Protein 8W68 (pdb70)

Organism: Ureaplasma parvum serovar 3 (strain ATCC 700970) (NCBI:txid273119)

Structure (mmCIF, N/CA/C/O backbone):
data_8W68
#
_entry.id   8W68
#
_cell.length_a   74.433
_cell.length_b   54.144
_cell.length_c   77.184
_cell.angle_alpha   90.000
_cell.angle_beta   92.070
_cell.angle_gamma   90.000
#
_symmetry.space_group_name_H-M   'P 1 21 1'
#
loop_
_entity.id
_entity.type
_entity.pdbx_description
1 polymer 'Uncharacterized protein UU089.1'
2 water water
#
loop_
_atom_site.group_PDB
_atom_site.id
_atom_site.type_symbol
_atom_site.label_atom_id
_atom_site.label_alt_id
_atom_site.label_comp_id
_atom_site.label_asym_id
_atom_site.label_entity_id
_atom_site.label_seq_id
_atom_site.pdbx_PDB_ins_code
_atom_site.Cartn_x
_atom_site.Cartn_y
_atom_site.Cartn_z
_atom_site.occupancy
_atom_site.B_iso_or_equiv
_atom_site.auth_seq_id
_atom_site.auth_comp_id
_atom_site.auth_asym_id
_atom_site.auth_atom_id
_atom_site.pdbx_PDB_model_num
ATOM 1 N N . GLY A 1 11 ? 21.52254 -11.20176 1.20167 1.000 53.55722 11 GLY A N 1
ATOM 2 C CA . GLY A 1 11 ? 22.07656 -11.53779 2.49976 1.000 48.23264 11 GLY A CA 1
ATOM 3 C C . GLY A 1 11 ? 21.77797 -10.46189 3.51815 1.000 56.20673 11 GLY A C 1
ATOM 4 O O . GLY A 1 11 ? 20.66079 -9.93739 3.56847 1.000 66.30531 11 GLY A O 1
ATOM 5 N N . TYR A 1 12 ? 22.77296 -10.12584 4.33937 1.000 47.35107 12 TYR A N 1
ATOM 6 C CA . TYR A 1 12 ? 22.63378 -8.99850 5.24932 1.000 44.53921 12 TYR A CA 1
ATOM 7 C C . TYR A 1 12 ? 22.35196 -7.71777 4.46753 1.000 50.44013 12 TYR A C 1
ATOM 8 O O . TYR A 1 12 ? 22.59816 -7.61500 3.25906 1.000 54.11631 12 TYR A O 1
ATOM 17 N N . GLY A 1 13 ? 21.80472 -6.72877 5.16781 1.000 53.97962 13 GLY A N 1
ATOM 18 C CA . GLY A 1 13 ? 21.50521 -5.44984 4.57434 1.000 53.55856 13 GLY A CA 1
ATOM 19 C C . GLY A 1 13 ? 22.39437 -4.35011 5.12084 1.000 51.96906 13 GLY A C 1
ATOM 20 O O . GLY A 1 13 ? 23.28660 -4.58780 5.93558 1.000 48.08321 13 GLY A O 1
ATOM 21 N N . LYS A 1 14 ? 22.09774 -3.12094 4.68571 1.000 59.80553 14 LYS A N 1
ATOM 22 C CA . LYS A 1 14 ? 22.93828 -1.97405 5.01269 1.000 50.52669 14 LYS A CA 1
ATOM 23 C C . LYS A 1 14 ? 23.01417 -1.72674 6.51555 1.000 43.51866 14 LYS A C 1
ATOM 24 O O . LYS A 1 14 ? 24.07651 -1.36899 7.03665 1.000 39.58802 14 LYS A O 1
ATOM 30 N N . GLY A 1 15 ? 21.89488 -1.86814 7.22269 1.000 43.29619 15 GLY A N 1
ATOM 31 C CA . GLY A 1 15 ? 21.85518 -1.51308 8.63037 1.000 41.25153 15 GLY A CA 1
ATOM 32 C C . GLY A 1 15 ? 22.49978 -2.49873 9.57789 1.000 40.90430 15 GLY A C 1
ATOM 33 O O . GLY A 1 15 ? 22.64842 -2.18243 10.76068 1.000 41.91728 15 GLY A O 1
ATOM 34 N N . TYR A 1 16 ? 22.88540 -3.67784 9.08964 1.000 38.31795 16 TYR A N 1
ATOM 35 C CA . TYR A 1 16 ? 23.44764 -4.71050 9.95469 1.000 36.80513 16 TYR A CA 1
ATOM 36 C C . TYR A 1 16 ? 24.66375 -4.20848 10.73248 1.000 39.13169 16 TYR A C 1
ATOM 37 O O . TYR A 1 16 ? 24.74795 -4.38278 11.95588 1.000 40.33526 16 TYR A O 1
ATOM 46 N N . LEU A 1 17 ? 25.62163 -3.57816 10.03871 1.000 39.01828 17 LEU A N 1
ATOM 47 C CA . LEU A 1 17 ? 26.85644 -3.15232 10.69321 1.000 38.30188 17 LEU A CA 1
ATOM 48 C C . LEU A 1 17 ? 26.61489 -2.15069 11.80951 1.000 37.26916 17 LEU A C 1
ATOM 49 O O . LEU A 1 17 ? 27.44388 -2.05104 12.72197 1.000 34.59799 17 LEU A O 1
ATOM 54 N N . ALA A 1 18 ? 25.47876 -1.44569 11.78614 1.000 39.62108 18 ALA A N 1
ATOM 55 C CA . ALA A 1 18 ? 25.15430 -0.50779 12.85454 1.000 37.77711 18 ALA A CA 1
ATOM 56 C C . ALA A 1 18 ? 25.10162 -1.17886 14.21830 1.000 42.50674 18 ALA A C 1
ATOM 57 O O . ALA A 1 18 ? 25.30156 -0.50426 15.23684 1.000 42.15933 18 ALA A O 1
ATOM 59 N N . MET A 1 19 ? 24.86656 -2.49194 14.26923 1.000 35.41112 19 MET A N 1
ATOM 60 C CA . MET A 1 19 ? 24.84434 -3.13862 15.57380 1.000 36.78870 19 MET A CA 1
ATOM 61 C C . MET A 1 19 ? 26.21354 -3.19607 16.23595 1.000 45.83764 19 MET A C 1
ATOM 62 O O . MET A 1 19 ? 26.28218 -3.46826 17.43960 1.000 46.72669 19 MET A O 1
ATOM 67 N N . PHE A 1 20 ? 27.30073 -2.93402 15.50591 1.000 41.44760 20 PHE A N 1
ATOM 68 C CA . PHE A 1 20 ? 28.64032 -3.12674 16.04779 1.000 42.39291 20 PHE A CA 1
ATOM 69 C C . PHE A 1 20 ? 29.32144 -1.80333 16.36505 1.000 46.28241 20 PHE A C 1
ATOM 70 O O . PHE A 1 20 ? 30.55063 -1.70260 16.33284 1.000 45.89027 20 PHE A O 1
ATOM 78 N N . LYS A 1 21 ? 28.51903 -0.78871 16.68462 1.000 46.19807 21 LYS A N 1
ATOM 79 C CA . LYS A 1 21 ? 29.04666 0.50317 17.09307 1.000 45.88722 21 LYS A CA 1
ATOM 80 C C . LYS A 1 21 ? 30.02359 0.32031 18.24310 1.000 47.86527 21 LYS A C 1
ATOM 81 O O . LYS A 1 21 ? 29.71359 -0.34287 19.23413 1.000 47.76446 21 LYS A O 1
ATOM 87 N N . ASN A 1 22 ? 31.23339 0.84446 18.07169 1.000 44.11200 22 ASN A N 1
ATOM 88 C CA . ASN A 1 22 ? 32.28195 0.74512 19.08094 1.000 47.36722 22 ASN A CA 1
ATOM 89 C C . ASN A 1 22 ? 32.62398 -0.70015 19.42492 1.000 48.33959 22 ASN A C 1
ATOM 90 O O . ASN A 1 22 ? 33.12276 -0.97814 20.51554 1.000 52.26360 22 ASN A O 1
ATOM 95 N N . LYS A 1 23 ? 32.36802 -1.62871 18.51624 1.000 43.03004 23 LYS A N 1
ATOM 96 C CA . LYS A 1 23 ? 32.76001 -3.02271 18.66129 1.000 47.50194 23 LYS A CA 1
ATOM 97 C C . LYS A 1 23 ? 33.74585 -3.38501 17.55387 1.000 50.49587 23 LYS A C 1
ATOM 98 O O . LYS A 1 23 ? 34.12298 -2.55519 16.72044 1.000 45.78889 23 LYS A O 1
ATOM 104 N N . LYS A 1 24 ? 34.16219 -4.64347 17.55090 1.000 53.29506 24 LYS A N 1
ATOM 105 C CA . LYS A 1 24 ? 35.12385 -5.14188 16.58380 1.000 51.99189 24 LYS A CA 1
ATOM 106 C C . LYS A 1 24 ? 34.58864 -6.42700 15.98194 1.000 54.35114 24 LYS A C 1
ATOM 107 O O . LYS A 1 24 ? 34.09807 -7.29718 16.70769 1.000 56.60680 24 LYS A O 1
ATOM 113 N N . VAL A 1 25 ? 34.65197 -6.52476 14.65650 1.000 48.26148 25 VAL A N 1
ATOM 114 C CA . VAL A 1 25 ? 34.20158 -7.70420 13.93510 1.000 44.02786 25 VAL A CA 1
ATOM 115 C C . VAL A 1 25 ? 35.34487 -8.23745 13.07470 1.000 52.83967 25 VAL A C 1
ATOM 116 O O . VAL A 1 25 ? 36.37179 -7.58557 12.88216 1.000 44.87015 25 VAL A O 1
ATOM 120 N N . ARG A 1 26 ? 35.15168 -9.45736 12.58182 1.000 43.59488 26 ARG A N 1
ATOM 121 C CA . ARG A 1 26 ? 36.04920 -10.11965 11.64661 1.000 50.00622 26 ARG A CA 1
ATOM 122 C C . ARG A 1 26 ? 35.45030 -10.09450 10.24530 1.000 43.92232 26 ARG A C 1
ATOM 123 O O . ARG A 1 26 ? 34.30309 -10.48901 10.05010 1.000 45.35833 26 ARG A O 1
ATOM 131 N N . PHE A 1 27 ? 36.20372 -9.57772 9.28236 1.000 48.04404 27 PHE A N 1
ATOM 132 C CA . PHE A 1 27 ? 35.81030 -9.60111 7.87997 1.000 42.94011 27 PHE A CA 1
ATOM 133 C C . PHE A 1 27 ? 36.52932 -10.75652 7.19760 1.000 48.52876 27 PHE A C 1
ATOM 134 O O . PHE A 1 27 ? 37.75856 -10.76862 7.12875 1.000 49.02547 27 PHE A O 1
ATOM 142 N N . LYS A 1 28 ? 35.76840 -11.72390 6.70550 1.000 45.37070 28 LYS A N 1
ATOM 143 C CA . LYS A 1 28 ? 36.31566 -12.83056 5.93829 1.000 47.12175 28 LYS A CA 1
ATOM 144 C C . LYS A 1 28 ? 36.10762 -12.56576 4.45654 1.000 44.35987 28 LYS A C 1
ATOM 145 O O . LYS A 1 28 ? 34.96703 -12.49112 3.99231 1.000 41.10548 28 LYS A O 1
ATOM 151 N N . VAL A 1 29 ? 37.20646 -12.43396 3.71807 1.000 37.69717 29 VAL A N 1
ATOM 152 C CA . VAL A 1 29 ? 37.10878 -12.17887 2.29045 1.000 36.84933 29 VAL A CA 1
ATOM 153 C C . VAL A 1 29 ? 36.69361 -13.46502 1.59102 1.000 39.20825 29 VAL A C 1
ATOM 154 O O . VAL A 1 29 ? 37.24999 -14.54061 1.84729 1.000 42.16613 29 VAL A O 1
ATOM 158 N N . VAL A 1 30 ? 35.65746 -13.37419 0.76237 1.000 33.19682 30 VAL A N 1
ATOM 159 C CA . VAL A 1 30 ? 35.16183 -14.49226 -0.02604 1.000 33.23435 30 VAL A CA 1
ATOM 160 C C . VAL A 1 30 ? 34.89168 -13.99327 -1.43552 1.000 33.51120 30 VAL A C 1
ATOM 161 O O . VAL A 1 30 ? 34.84045 -12.79390 -1.69998 1.000 33.09918 30 VAL A O 1
ATOM 165 N N . ASN A 1 31 ? 34.71677 -14.93528 -2.34568 1.000 35.87821 31 ASN A N 1
ATOM 166 C CA . ASN A 1 31 ? 34.39103 -14.60659 -3.71962 1.000 36.16985 31 ASN A CA 1
ATOM 167 C C . ASN A 1 31 ? 33.00739 -15.08210 -4.11363 1.000 43.47512 31 ASN A C 1
ATOM 168 O O . ASN A 1 31 ? 32.49032 -14.64767 -5.14546 1.000 54.13257 31 ASN A O 1
ATOM 173 N N . SER A 1 32 ? 32.40203 -15.95667 -3.32580 1.000 42.20028 32 SER A N 1
ATOM 174 C CA . SER A 1 32 ? 31.03318 -16.39162 -3.53602 1.000 45.56924 32 SER A CA 1
ATOM 175 C C . SER A 1 32 ? 30.27305 -16.31572 -2.22032 1.000 39.03692 32 SER A C 1
ATOM 176 O O . SER A 1 32 ? 30.86892 -16.26962 -1.14444 1.000 40.68674 32 SER A O 1
ATOM 179 N N . PHE A 1 33 ? 28.94888 -16.37652 -2.31702 1.000 45.16076 33 PHE A N 1
ATOM 180 C CA . PHE A 1 33 ? 28.02669 -16.33485 -1.17967 1.000 46.63178 33 PHE A CA 1
ATOM 181 C C . PHE A 1 33 ? 28.51464 -15.47969 -0.01245 1.000 39.05081 33 PHE A C 1
ATOM 182 O O . PHE A 1 33 ? 28.75598 -16.00678 1.08100 1.000 44.81989 33 PHE A O 1
ATOM 190 N N . PRO A 1 34 ? 28.60639 -14.16542 -0.17600 1.000 35.03944 34 PRO A N 1
ATOM 191 C CA . PRO A 1 34 ? 29.00451 -13.30327 0.93648 1.000 36.15206 34 PRO A CA 1
ATOM 192 C C . PRO A 1 34 ? 27.80414 -12.85940 1.75271 1.000 32.87916 34 PRO A C 1
ATOM 193 O O . PRO A 1 34 ? 26.66550 -12.85298 1.28545 1.000 33.42158 34 PRO A O 1
ATOM 197 N N . ASP A 1 35 ? 28.07494 -12.53985 3.01771 1.000 33.82032 35 ASP A N 1
ATOM 198 C CA . ASP A 1 35 ? 27.08561 -11.83554 3.82499 1.000 31.79665 35 ASP A CA 1
ATOM 199 C C . ASP A 1 35 ? 26.90318 -10.39427 3.35231 1.000 35.55662 35 ASP A C 1
ATOM 200 O O . ASP A 1 35 ? 25.78971 -9.86358 3.39836 1.000 39.85320 35 ASP A O 1
ATOM 205 N N . LEU A 1 36 ? 27.98292 -9.73331 2.91241 1.000 34.25377 36 LEU A N 1
ATOM 206 C CA . LEU A 1 36 ? 27.91132 -8.34960 2.45081 1.000 30.38182 36 LEU A CA 1
ATOM 207 C C . LEU A 1 36 ? 28.82445 -8.13927 1.24986 1.000 33.34598 36 LEU A C 1
ATOM 208 O O . LEU A 1 36 ? 30.01623 -8.45767 1.30985 1.000 32.50630 36 LEU A O 1
ATOM 213 N N . LYS A 1 37 ? 28.29692 -7.52650 0.19496 1.000 33.63306 37 LYS A N 1
ATOM 214 C CA . LYS A 1 37 ? 29.15445 -6.99507 -0.85306 1.000 30.74940 37 LYS A CA 1
ATOM 215 C C . LYS A 1 37 ? 29.60977 -5.61546 -0.40547 1.000 35.25929 37 LYS A C 1
ATOM 216 O O . LYS A 1 37 ? 28.77866 -4.75322 -0.08703 1.000 35.83477 37 LYS A O 1
ATOM 222 N N . VAL A 1 38 ? 30.92240 -5.44392 -0.30041 1.000 29.71572 38 VAL A N 1
ATOM 223 C CA . VAL A 1 38 ? 31.54103 -4.26087 0.27728 1.000 32.15049 38 VAL A CA 1
ATOM 224 C C . VAL A 1 38 ? 32.36392 -3.55686 -0.78929 1.000 34.21969 38 VAL A C 1
ATOM 225 O O . VAL A 1 38 ? 33.21986 -4.17821 -1.43034 1.000 37.72443 38 VAL A O 1
ATOM 229 N N . GLN A 1 39 ? 32.13229 -2.26115 -0.95237 1.000 33.79959 39 GLN A N 1
ATOM 230 C CA . GLN A 1 39 ? 33.00329 -1.39910 -1.74192 1.000 37.65525 39 GLN A CA 1
ATOM 231 C C . GLN A 1 39 ? 33.73277 -0.45158 -0.80254 1.000 29.35581 39 GLN A C 1
ATOM 232 O O . GLN A 1 39 ? 33.11230 0.15677 0.07325 1.000 32.39338 39 GLN A O 1
ATOM 238 N N . PHE A 1 40 ? 35.04839 -0.36834 -0.95194 1.000 34.24750 40 PHE A N 1
ATOM 239 C CA . PHE A 1 40 ? 35.86105 0.54516 -0.16521 1.000 35.16861 40 PHE A CA 1
ATOM 240 C C . PHE A 1 40 ? 36.00235 1.86547 -0.90415 1.000 32.29265 40 PHE A C 1
ATOM 241 O O . PHE A 1 40 ? 36.33673 1.88559 -2.09153 1.000 40.61806 40 PHE A O 1
ATOM 249 N N . VAL A 1 41 ? 35.72581 2.96593 -0.20072 1.000 34.48828 41 VAL A N 1
ATOM 250 C CA . VAL A 1 41 ? 35.65678 4.28684 -0.80548 1.000 29.54704 41 VAL A CA 1
ATOM 251 C C . VAL A 1 41 ? 36.51978 5.21911 0.02586 1.000 29.67582 41 VAL A C 1
ATOM 252 O O . VAL A 1 41 ? 36.86330 4.92672 1.17288 1.000 33.17011 41 VAL A O 1
ATOM 256 N N . THR A 1 42 ? 36.85731 6.36221 -0.56660 1.000 32.55085 42 THR A N 1
ATOM 257 C CA . THR A 1 42 ? 37.60857 7.39761 0.12240 1.000 39.73431 42 THR A CA 1
ATOM 258 C C . THR A 1 42 ? 36.74066 8.58295 0.50698 1.000 40.37442 42 THR A C 1
ATOM 259 O O . THR A 1 42 ? 37.23411 9.50773 1.16176 1.000 42.38780 42 THR A O 1
ATOM 263 N N . SER A 1 43 ? 35.47743 8.59236 0.09596 1.000 34.98835 43 SER A N 1
ATOM 264 C CA . SER A 1 43 ? 34.55923 9.65676 0.45130 1.000 38.42952 43 SER A CA 1
ATOM 265 C C . SER A 1 43 ? 33.14732 9.09515 0.49195 1.000 38.80951 43 SER A C 1
ATOM 266 O O . SER A 1 43 ? 32.84645 8.07950 -0.14223 1.000 36.31140 43 SER A O 1
ATOM 269 N N . PHE A 1 44 ? 32.30314 9.75274 1.27766 1.000 39.43681 44 PHE A N 1
ATOM 270 C CA . PHE A 1 44 ? 30.87848 9.45477 1.35761 1.000 34.68577 44 PHE A CA 1
ATOM 271 C C . PHE A 1 44 ? 30.58843 7.96157 1.54674 1.000 37.22423 44 PHE A C 1
ATOM 272 O O . PHE A 1 44 ? 29.97658 7.32572 0.68340 1.000 32.27157 44 PHE A O 1
ATOM 280 N N . PRO A 1 45 ? 31.02848 7.37685 2.65423 1.000 30.12566 45 PRO A N 1
ATOM 281 C CA . PRO A 1 45 ? 30.74259 5.97391 2.93501 1.000 32.53311 45 PRO A CA 1
ATOM 282 C C . PRO A 1 45 ? 29.40607 5.85568 3.66162 1.000 38.04145 45 PRO A C 1
ATOM 283 O O . PRO A 1 45 ? 28.81364 6.84467 4.10051 1.000 30.01127 45 PRO A O 1
ATOM 287 N N . ASP A 1 46 ? 28.93026 4.61728 3.76188 1.000 33.09609 46 ASP A N 1
ATOM 288 C CA . ASP A 1 46 ? 27.83555 4.32505 4.68033 1.000 31.46178 46 ASP A CA 1
ATOM 289 C C . ASP A 1 46 ? 28.34236 4.18960 6.11076 1.000 34.59107 46 ASP A C 1
ATOM 290 O O . ASP A 1 46 ? 27.61786 4.51487 7.05773 1.000 34.09837 46 ASP A O 1
ATOM 295 N N . TYR A 1 47 ? 29.57285 3.70431 6.27904 1.000 32.21956 47 TYR A N 1
ATOM 296 C CA . TYR A 1 47 ? 30.23419 3.59813 7.57168 1.000 31.29157 47 TYR A CA 1
ATOM 297 C C . TYR A 1 47 ? 31.72258 3.87475 7.41256 1.000 36.21621 47 TYR A C 1
ATOM 298 O O . TYR A 1 47 ? 32.31245 3.63447 6.35558 1.000 30.44118 47 TYR A O 1
ATOM 307 N N . LYS A 1 48 ? 32.31320 4.38803 8.48276 1.000 38.15923 48 LYS A N 1
ATOM 308 C CA . LYS A 1 48 ? 33.75247 4.50862 8.62452 1.000 35.24747 48 LYS A CA 1
ATOM 309 C C . LYS A 1 48 ? 34.22782 3.30708 9.42295 1.000 39.90096 48 LYS A C 1
ATOM 310 O O . LYS A 1 48 ? 33.61695 2.95464 10.43798 1.000 38.77097 48 LYS A O 1
ATOM 316 N N . VAL A 1 49 ? 35.27571 2.64742 8.94406 1.000 37.58989 49 VAL A N 1
ATOM 317 C CA . VAL A 1 49 ? 35.77863 1.43596 9.57236 1.000 33.51078 49 VAL A CA 1
ATOM 318 C C . VAL A 1 49 ? 37.24945 1.63661 9.89017 1.000 41.17498 49 VAL A C 1
ATOM 319 O O . VAL A 1 49 ? 38.01808 2.09284 9.03702 1.000 38.83265 49 VAL A O 1
ATOM 323 N N . LYS A 1 50 ? 37.64313 1.29945 11.10811 1.000 40.13621 50 LYS A N 1
ATOM 324 C CA . LYS A 1 50 ? 39.04966 1.24659 11.45276 1.000 42.80861 50 LYS A CA 1
ATOM 325 C C . LYS A 1 50 ? 39.51022 -0.19612 11.27725 1.000 47.04694 50 LYS A C 1
ATOM 326 O O . LYS A 1 50 ? 38.91969 -1.11705 11.85400 1.000 45.08527 50 LYS A O 1
ATOM 332 N N . ILE A 1 51 ? 40.54580 -0.39173 10.46756 1.000 46.49512 51 ILE A N 1
ATOM 333 C CA . ILE A 1 51 ? 41.06708 -1.72645 10.20555 1.000 40.10706 51 ILE A CA 1
ATOM 334 C C . ILE A 1 51 ? 42.03450 -2.08248 11.31690 1.000 45.98915 51 ILE A C 1
ATOM 335 O O . ILE A 1 51 ? 42.87540 -1.26926 11.71178 1.000 55.78162 51 ILE A O 1
ATOM 340 N N . SER A 1 52 ? 41.92769 -3.30111 11.82486 1.000 49.95826 52 SER A N 1
ATOM 341 C CA . SER A 1 52 ? 42.74241 -3.71930 12.95091 1.000 58.36973 52 SER A CA 1
ATOM 342 C C . SER A 1 52 ? 43.77079 -4.75375 12.51757 1.000 67.61798 52 SER A C 1
ATOM 343 O O . SER A 1 52 ? 43.54927 -5.52954 11.58370 1.000 67.08285 52 SER A O 1
ATOM 346 N N . ASN A 1 53 ? 44.89809 -4.75312 13.21939 1.000 77.92037 53 ASN A N 1
ATOM 347 C CA . ASN A 1 53 ? 45.97583 -5.70239 13.00852 1.000 79.33951 53 ASN A CA 1
ATOM 348 C C . ASN A 1 53 ? 45.90818 -6.89132 13.95116 1.000 82.83986 53 ASN A C 1
ATOM 349 O O . ASN A 1 53 ? 46.76883 -7.77386 13.87733 1.000 88.29999 53 ASN A O 1
ATOM 354 N N . SER A 1 54 ? 44.91127 -6.93619 14.83095 1.000 83.24136 54 SER A N 1
ATOM 355 C CA . SER A 1 54 ? 44.71937 -8.02786 15.77395 1.000 77.41066 54 SER A CA 1
ATOM 356 C C . SER A 1 54 ? 43.39296 -8.72427 15.49373 1.000 72.91285 54 SER A C 1
ATOM 357 O O . SER A 1 54 ? 42.38605 -8.06590 15.21628 1.000 73.406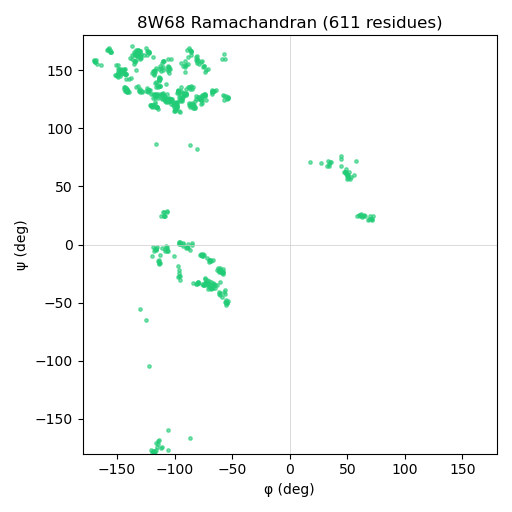63 54 SER A O 1
ATOM 360 N N . SER A 1 55 ? 43.39686 -10.05528 15.56922 1.000 72.57280 55 SER A N 1
ATOM 361 C CA . SER A 1 55 ? 42.18953 -10.86116 15.42802 1.000 71.54313 55 SER A CA 1
ATOM 362 C C . SER A 1 55 ? 41.44210 -10.98631 16.75242 1.000 70.44927 55 SER A C 1
ATOM 363 O O . SER A 1 55 ? 40.41600 -11.67866 16.81906 1.000 71.32642 55 SER A O 1
ATOM 366 N N . SER A 1 56 ? 41.95943 -10.35009 17.80342 1.000 71.38307 56 SER A N 1
ATOM 367 C CA . SER A 1 56 ? 41.40339 -10.43823 19.14408 1.000 72.79879 56 SER A CA 1
ATOM 368 C C . SER A 1 56 ? 40.09966 -9.67037 19.26142 1.000 70.18784 56 SER A C 1
ATOM 369 O O . SER A 1 56 ? 39.86720 -8.69255 18.54496 1.000 70.89640 56 SER A O 1
ATOM 372 N N . PHE A 1 57 ? 39.22926 -10.15388 20.15533 1.000 70.88566 57 PHE A N 1
ATOM 373 C CA . PHE A 1 57 ? 38.01750 -9.44540 20.57893 1.000 71.28959 57 PHE A CA 1
ATOM 374 C C . PHE A 1 57 ? 36.99869 -9.25711 19.46045 1.000 65.03854 57 PHE A C 1
ATOM 375 O O . PHE A 1 57 ? 36.18712 -8.33254 19.51179 1.000 67.86420 57 PHE A O 1
ATOM 383 N N . CYS A 1 58 ? 37.02650 -10.10942 18.43685 1.000 64.22468 58 CYS A N 1
ATOM 384 C CA . CYS A 1 58 ? 36.08354 -9.99771 17.33436 1.000 61.09377 58 CYS A CA 1
ATOM 385 C C . CYS A 1 58 ? 34.73683 -10.56055 17.77137 1.000 63.48890 58 CYS A C 1
ATOM 386 O O . CYS A 1 58 ? 34.64347 -11.71018 18.21034 1.000 63.73374 58 CYS A O 1
ATOM 389 N N . GLU A 1 59 ? 33.69047 -9.74599 17.64215 1.000 59.01897 59 GLU A N 1
ATOM 390 C CA . GLU A 1 59 ? 32.37080 -10.13943 18.12418 1.000 61.82573 59 GLU A CA 1
ATOM 391 C C . GLU A 1 59 ? 31.77341 -11.25036 17.27538 1.000 57.18269 59 GLU A C 1
ATOM 392 O O . GLU A 1 59 ? 31.01819 -12.08396 17.78618 1.000 63.05756 59 GLU A O 1
ATOM 398 N N . GLU A 1 60 ? 32.09317 -11.26984 15.98598 1.000 52.23643 60 GLU A N 1
ATOM 399 C CA . GLU A 1 60 ? 31.36480 -12.07487 15.02015 1.000 47.33668 60 GLU A CA 1
ATOM 400 C C . GLU A 1 60 ? 32.14596 -12.07587 13.71550 1.000 50.30160 60 GLU A C 1
ATOM 401 O O . GLU A 1 60 ? 32.92085 -11.15518 13.44131 1.000 51.68451 60 GLU A O 1
ATOM 407 N N . THR A 1 61 ? 31.90663 -13.09336 12.89450 1.000 46.70698 61 THR A N 1
ATOM 408 C CA . THR A 1 61 ? 32.57399 -13.21700 11.60598 1.000 47.52131 61 THR A CA 1
ATOM 409 C C . THR A 1 61 ? 31.57101 -12.92715 10.49529 1.000 47.04043 61 THR A C 1
ATOM 410 O O . THR A 1 61 ? 30.53007 -13.59113 10.40159 1.000 45.41657 61 THR A O 1
ATOM 414 N N . ILE A 1 62 ? 31.89528 -11.95187 9.64877 1.000 39.60711 62 ILE A N 1
ATOM 415 C CA . ILE A 1 62 ? 31.05293 -11.53290 8.53704 1.000 40.93068 62 ILE A CA 1
ATOM 416 C C . ILE A 1 62 ? 31.82647 -11.75707 7.24350 1.000 43.10384 62 ILE A C 1
ATOM 417 O O . ILE A 1 62 ? 32.95133 -11.26531 7.09425 1.000 40.78980 62 ILE A O 1
ATOM 422 N N . LYS A 1 63 ? 31.21867 -12.48273 6.30883 1.000 40.36836 63 LYS A N 1
ATOM 423 C CA . LYS A 1 63 ? 31.82619 -12.75992 5.01453 1.000 40.73636 63 LYS A CA 1
ATOM 424 C C . LYS A 1 63 ? 31.55025 -11.60458 4.06193 1.000 39.67666 63 LYS A C 1
ATOM 425 O O . LYS A 1 63 ? 30.38992 -11.25053 3.82508 1.000 37.69560 63 LYS A O 1
ATOM 431 N N . ILE A 1 64 ? 32.61101 -10.99716 3.54543 1.000 32.19612 64 ILE A N 1
ATOM 432 C CA . ILE A 1 64 ? 32.48134 -9.87467 2.63189 1.000 32.19993 64 ILE A CA 1
ATOM 433 C C . ILE A 1 64 ? 33.09003 -10.24183 1.28716 1.000 35.56545 64 ILE A C 1
ATOM 434 O O . ILE A 1 64 ? 34.10769 -10.93733 1.19508 1.000 34.70264 64 ILE A O 1
ATOM 439 N N . GLN A 1 65 ? 32.48378 -9.70540 0.23982 1.000 30.21547 65 GLN A N 1
ATOM 440 C CA . GLN A 1 65 ? 32.99496 -9.80638 -1.11482 1.000 31.05910 65 GLN A CA 1
ATOM 441 C C . GLN A 1 65 ? 33.30906 -8.38822 -1.55325 1.000 35.95338 65 GLN A C 1
ATOM 442 O O . GLN A 1 65 ? 32.42665 -7.52418 -1.52635 1.000 30.34301 65 GLN A O 1
ATOM 448 N N . VAL A 1 66 ? 34.56599 -8.13024 -1.89959 1.000 31.00816 66 VAL A N 1
ATOM 449 C CA . VAL A 1 66 ? 34.94761 -6.79054 -2.32845 1.000 28.77323 66 VAL A CA 1
ATOM 450 C C . VAL A 1 66 ? 34.45611 -6.58347 -3.75008 1.000 30.36675 66 VAL A C 1
ATOM 451 O O . VAL A 1 66 ? 34.71923 -7.40122 -4.63684 1.000 35.00351 66 VAL A O 1
ATOM 455 N N . VAL A 1 67 ? 33.71371 -5.50173 -3.97246 1.000 31.23770 67 VAL A N 1
ATOM 456 C CA . VAL A 1 67 ? 33.15781 -5.22411 -5.28584 1.000 29.47860 67 VAL A CA 1
ATOM 457 C C . VAL A 1 67 ? 33.49657 -3.78796 -5.65322 1.000 32.86850 67 VAL A C 1
ATOM 458 O O . VAL A 1 67 ? 33.93868 -2.99704 -4.82099 1.000 34.70809 67 VAL A O 1
ATOM 462 N N . THR A 1 68 ? 33.30570 -3.46325 -6.92970 1.000 35.95207 68 THR A N 1
ATOM 463 C CA . THR A 1 68 ? 33.52688 -2.10949 -7.41037 1.000 41.54798 68 THR A CA 1
ATOM 464 C C . THR A 1 68 ? 32.26649 -1.46217 -7.94666 1.000 45.44636 68 THR A C 1
ATOM 465 O O . THR A 1 68 ? 32.31439 -0.29396 -8.35319 1.000 49.93819 68 THR A O 1
ATOM 469 N N . SER A 1 69 ? 31.15997 -2.20150 -7.99508 1.000 43.20166 69 SER A N 1
ATOM 470 C CA . SER A 1 69 ? 29.85976 -1.71223 -8.42175 1.000 43.62134 69 SER A CA 1
ATOM 471 C C . SER A 1 69 ? 28.79779 -2.37301 -7.55940 1.000 45.71274 69 SER A C 1
ATOM 472 O O . SER A 1 69 ? 28.96968 -3.51311 -7.12019 1.000 44.79877 69 SER A O 1
ATOM 475 N N . PHE A 1 70 ? 27.71657 -1.64331 -7.29671 1.000 50.68491 70 PHE A N 1
ATOM 476 C CA . PHE A 1 70 ? 26.54790 -2.17308 -6.60113 1.000 43.38725 70 PHE A CA 1
ATOM 477 C C . PHE A 1 70 ? 26.88011 -2.91511 -5.30351 1.000 37.28764 70 PHE A C 1
ATOM 478 O O . PHE A 1 70 ? 26.57851 -4.10141 -5.16889 1.000 42.27058 70 PHE A O 1
ATOM 486 N N . PRO A 1 71 ? 27.51233 -2.25074 -4.34672 1.000 40.55738 71 PRO A N 1
ATOM 487 C CA . PRO A 1 71 ? 27.78788 -2.89110 -3.06179 1.000 34.23349 71 PRO A CA 1
ATOM 488 C C . PRO A 1 71 ? 26.56021 -2.86052 -2.16254 1.000 41.55573 71 PRO A C 1
ATOM 489 O O . PRO A 1 71 ? 25.60972 -2.10552 -2.37934 1.000 43.37719 71 PRO A O 1
ATOM 493 N N . ASP A 1 72 ? 26.58448 -3.71873 -1.14317 1.000 37.67077 72 ASP A N 1
ATOM 494 C CA . ASP A 1 72 ? 25.59636 -3.58779 -0.07748 1.000 37.15824 72 ASP A CA 1
ATOM 495 C C . ASP A 1 72 ? 25.90494 -2.40201 0.82432 1.000 38.45610 72 ASP A C 1
ATOM 496 O O . ASP A 1 72 ? 24.98341 -1.76095 1.34074 1.000 38.35904 72 ASP A O 1
ATOM 501 N N . VAL A 1 73 ? 27.18786 -2.09922 1.02684 1.000 31.14406 73 VAL A N 1
ATOM 502 C CA . VAL A 1 73 ? 27.61244 -0.99792 1.88110 1.000 33.29077 73 VAL A CA 1
ATOM 503 C C . VAL A 1 73 ? 28.90595 -0.42703 1.32503 1.000 37.01543 73 VAL A C 1
ATOM 504 O O . VAL A 1 73 ? 29.75057 -1.15247 0.79515 1.000 35.34812 73 VAL A O 1
ATOM 508 N N . LYS A 1 74 ? 29.07197 0.87869 1.47888 1.000 32.98424 74 LYS A N 1
ATOM 509 C CA . LYS A 1 74 ? 30.32570 1.54378 1.16639 1.000 30.15389 74 LYS A CA 1
ATOM 510 C C . LYS A 1 74 ? 31.02670 1.81080 2.48726 1.000 32.82089 74 LYS A C 1
ATOM 511 O O . LYS A 1 74 ? 30.41537 2.33886 3.42070 1.000 33.16100 74 LYS A O 1
ATOM 517 N N . LEU A 1 75 ? 32.26593 1.34960 2.59753 1.000 30.89220 75 LEU A N 1
ATOM 518 C CA . LEU A 1 75 ? 33.07254 1.54761 3.78710 1.000 28.83785 75 LEU A CA 1
ATOM 519 C C . LEU A 1 75 ? 34.24689 2.45115 3.44729 1.000 35.53807 75 LEU A C 1
ATOM 520 O O . LEU A 1 75 ? 34.81780 2.36433 2.35360 1.000 31.75695 75 LEU A O 1
ATOM 525 N N . GLN A 1 76 ? 34.59912 3.32336 4.38207 1.000 34.57393 76 GLN A N 1
ATOM 526 C CA . GLN A 1 76 ? 35.78012 4.16107 4.25529 1.000 36.16038 76 GLN A CA 1
ATOM 527 C C . GLN A 1 76 ? 36.73418 3.77685 5.36883 1.000 36.04551 76 GLN A C 1
ATOM 528 O O . GLN A 1 76 ? 36.38337 3.86968 6.55087 1.000 33.79161 76 GLN A O 1
ATOM 534 N N . LYS A 1 77 ? 37.91206 3.29598 4.98886 1.000 40.42127 77 LYS A N 1
ATOM 535 C CA . LYS A 1 77 ? 38.93937 3.00085 5.97093 1.000 41.68340 77 LYS A CA 1
ATOM 536 C C . LYS A 1 77 ? 39.42119 4.30296 6.59080 1.000 38.04766 77 LYS A C 1
ATOM 537 O O . LYS A 1 77 ? 39.71591 5.27047 5.88453 1.000 40.10223 77 LYS A O 1
ATOM 543 N N . VAL A 1 78 ? 39.48991 4.33129 7.91474 1.000 41.57608 78 VAL A N 1
ATOM 544 C CA . VAL A 1 78 ? 39.96346 5.49140 8.64854 1.000 40.91744 78 VAL A CA 1
ATOM 545 C C . VAL A 1 78 ? 40.90783 4.96066 9.71034 1.000 52.36201 78 VAL A C 1
ATOM 546 O O . VAL A 1 78 ? 40.85621 3.78734 10.08438 1.000 51.44881 78 VAL A O 1
ATOM 550 N N . THR A 1 79 ? 41.78857 5.82890 10.19339 1.000 58.13824 79 THR A N 1
ATOM 551 C CA . THR A 1 79 ? 42.68785 5.39277 11.24887 1.000 59.51600 79 THR A CA 1
ATOM 552 C C . THR A 1 79 ? 42.17294 5.76847 12.62289 1.000 65.90358 79 THR A C 1
ATOM 553 O O . THR A 1 79 ? 42.51178 5.10530 13.60995 1.000 70.30172 79 THR A O 1
ATOM 557 N N . SER A 1 80 ? 41.38313 6.83659 12.70042 1.000 64.14279 80 SER A N 1
ATOM 558 C CA . SER A 1 80 ? 40.77295 7.26953 13.94374 1.000 70.44709 80 SER A CA 1
ATOM 559 C C . SER A 1 80 ? 39.29180 7.56202 13.73451 1.000 69.76082 80 SER A C 1
ATOM 560 O O . SER A 1 80 ? 38.80427 7.68171 12.60589 1.000 62.73576 80 SER A O 1
ATOM 563 N N . PHE A 1 81 ? 38.58247 7.64740 14.85838 1.000 74.05077 81 PHE A N 1
ATOM 564 C CA . PHE A 1 81 ? 37.15014 7.90340 14.88777 1.000 67.85435 81 PHE A CA 1
ATOM 565 C C . PHE A 1 81 ? 36.43052 7.05867 13.84716 1.000 62.49581 81 PHE A C 1
ATOM 566 O O . PHE A 1 81 ? 35.95634 7.58235 12.83457 1.000 61.05169 81 PHE A O 1
ATOM 574 N N . GLY A 1 82 ? 36.30222 5.76513 14.10905 1.000 56.96849 82 GLY A N 1
ATOM 575 C CA . GLY A 1 82 ? 35.58088 4.88885 13.20618 1.000 51.95796 82 GLY A CA 1
ATOM 576 C C . GLY A 1 82 ? 34.26416 4.44121 13.79986 1.000 45.55306 82 GLY A C 1
ATOM 577 O O . GLY A 1 82 ? 34.09630 4.49352 15.01662 1.000 52.89495 82 GLY A O 1
ATOM 578 N N . ASP A 1 83 ? 33.30900 4.03303 12.96295 1.000 43.61635 83 ASP A N 1
ATOM 579 C CA . ASP A 1 83 ? 32.02963 3.53381 13.47965 1.000 46.11313 83 ASP A CA 1
ATOM 580 C C . ASP A 1 83 ? 32.19030 2.19342 14.18545 1.000 43.88970 83 ASP A C 1
ATOM 581 O O . ASP A 1 83 ? 31.48115 1.90873 15.15703 1.000 47.41125 83 ASP A O 1
ATOM 586 N N . PHE A 1 84 ? 33.09572 1.35755 13.68744 1.000 48.39578 84 PHE A N 1
ATOM 587 C CA . PHE A 1 84 ? 33.43691 0.06696 14.26649 1.000 43.04964 84 PHE A CA 1
ATOM 588 C C . PHE A 1 84 ? 34.82794 -0.30635 13.76998 1.000 43.90882 84 PHE A C 1
ATOM 589 O O . PHE A 1 84 ? 35.37114 0.33153 12.86758 1.000 42.39108 84 PHE A O 1
ATOM 597 N N . GLU A 1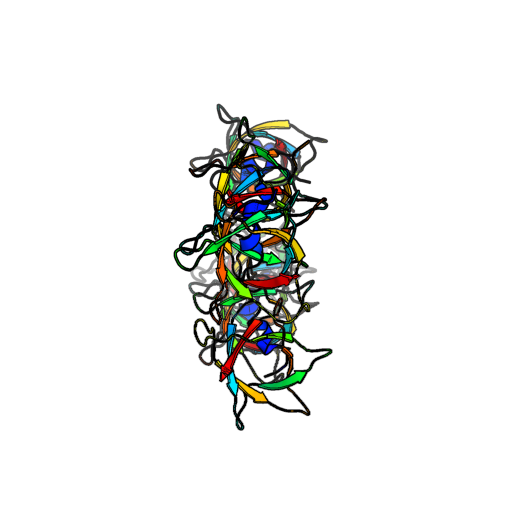 85 ? 35.40331 -1.33896 14.38712 1.000 50.46450 85 GLU A N 1
ATOM 598 C CA . GLU A 1 85 ? 36.68289 -1.91308 13.99119 1.000 47.81859 85 GLU A CA 1
ATOM 599 C C . GLU A 1 85 ? 36.46439 -3.24580 13.29088 1.000 47.17646 85 GLU A C 1
ATOM 600 O O . GLU A 1 85 ? 35.48395 -3.94963 13.55406 1.000 49.82422 85 GLU A O 1
ATOM 606 N N . ALA A 1 86 ? 37.40213 -3.59267 12.40690 1.000 45.88822 86 ALA A N 1
ATOM 607 C CA . ALA A 1 86 ? 37.34510 -4.83709 11.65435 1.000 44.68841 86 ALA A CA 1
ATOM 608 C C . ALA A 1 86 ? 38.74349 -5.41309 11.50410 1.000 50.16153 86 ALA A C 1
ATOM 609 O O . ALA A 1 86 ? 39.68305 -4.69540 11.14231 1.000 54.06284 86 ALA A O 1
ATOM 611 N N . TYR A 1 87 ? 38.87469 -6.70550 11.77588 1.000 52.43921 87 TYR A N 1
ATOM 612 C CA . TYR A 1 87 ? 40.07029 -7.46102 11.43315 1.000 53.77971 87 TYR A CA 1
ATOM 613 C C . TYR A 1 87 ? 39.78413 -8.21642 10.14569 1.000 52.20348 87 TYR A C 1
ATOM 614 O O . TYR A 1 87 ? 38.82662 -8.98573 10.08363 1.000 55.70373 87 TYR A O 1
ATOM 623 N N . ILE A 1 88 ? 40.58428 -7.98202 9.11621 1.000 55.94695 88 ILE A N 1
ATOM 624 C CA . ILE A 1 88 ? 40.36478 -8.62353 7.82540 1.000 55.67490 88 ILE A CA 1
ATOM 625 C C . ILE A 1 88 ? 41.22390 -9.87718 7.73072 1.000 65.68096 88 ILE A C 1
ATOM 626 O O . ILE A 1 88 ? 42.43504 -9.82521 7.96964 1.000 64.82859 88 ILE A O 1
ATOM 631 N N . ASP A 1 89 ? 40.60513 -11.00523 7.39331 1.000 66.08849 89 ASP A N 1
ATOM 632 C CA . ASP A 1 89 ? 41.36199 -12.19282 7.02057 1.000 70.57079 89 ASP A CA 1
ATOM 633 C C . ASP A 1 89 ? 40.83550 -12.65678 5.66078 1.000 78.58995 89 ASP A C 1
ATOM 634 O O . ASP A 1 89 ? 40.87419 -13.83887 5.30998 1.000 90.90644 89 ASP A O 1
ATOM 640 N N . TYR B 1 12 ? 48.92460 -6.28984 10.22380 1.000 70.48520 12 TYR B N 1
ATOM 641 C CA . TYR B 1 12 ? 47.98474 -6.62399 9.16107 1.000 64.01952 12 TYR B CA 1
ATOM 642 C C . TYR B 1 12 ? 48.27898 -7.96351 8.53988 1.000 75.64393 12 TYR B C 1
ATOM 643 O O . TYR B 1 12 ? 49.40357 -8.46270 8.57657 1.000 77.32498 12 TYR B O 1
ATOM 652 N N . GLY B 1 13 ? 47.24017 -8.52709 7.94576 1.000 76.74431 13 GLY B N 1
ATOM 653 C CA . GLY B 1 13 ? 47.32535 -9.83168 7.33977 1.000 67.49747 13 GLY B CA 1
ATOM 654 C C . GLY B 1 13 ? 47.15252 -9.84700 5.83898 1.000 63.54354 13 GLY B C 1
ATOM 655 O O . GLY B 1 13 ? 47.16666 -8.81183 5.16490 1.000 61.75593 13 GLY B O 1
ATOM 656 N N . LYS B 1 14 ? 46.99588 -11.06575 5.32680 1.000 64.65757 14 LYS B N 1
ATOM 657 C CA . LYS B 1 14 ? 46.88158 -11.30748 3.89747 1.000 54.54773 14 LYS B CA 1
ATOM 658 C C . LYS B 1 14 ? 45.73185 -10.51113 3.29200 1.000 51.86805 14 LYS B C 1
ATOM 659 O O . LYS B 1 14 ? 45.84842 -9.98786 2.17887 1.000 52.61204 14 LYS B O 1
ATOM 665 N N . GLY B 1 15 ? 44.61386 -10.40305 4.00875 1.000 51.45312 15 GLY B N 1
ATOM 666 C CA . GLY B 1 15 ? 43.42808 -9.80406 3.42970 1.000 48.67684 15 GLY B CA 1
ATOM 667 C C . GLY B 1 15 ? 43.42995 -8.29482 3.30264 1.000 48.01286 15 GLY B C 1
ATOM 668 O O . GLY B 1 15 ? 42.52398 -7.75979 2.65789 1.000 42.02463 15 GLY B O 1
ATOM 669 N N . TYR B 1 16 ? 44.40310 -7.59653 3.89736 1.000 47.02141 16 TYR B N 1
ATOM 670 C CA . TYR B 1 16 ? 44.42060 -6.13531 3.83194 1.000 45.16909 16 TYR B CA 1
ATOM 671 C C . TYR B 1 16 ? 44.38913 -5.64875 2.38599 1.000 39.75809 16 TYR B C 1
ATOM 672 O O . TYR B 1 16 ? 43.55453 -4.81319 2.01024 1.000 39.17758 16 TYR B O 1
ATOM 681 N N . LEU B 1 17 ? 45.28153 -6.18802 1.55439 1.000 36.14841 17 LEU B N 1
ATOM 682 C CA . LEU B 1 17 ? 45.39281 -5.78067 0.15842 1.000 36.28627 17 LEU B CA 1
ATOM 683 C C . LEU B 1 17 ? 44.12632 -6.06901 -0.63669 1.000 36.66938 17 LEU B C 1
ATOM 684 O O . LEU B 1 17 ? 43.94523 -5.50288 -1.72143 1.000 36.73684 17 LEU B O 1
ATOM 689 N N . ALA B 1 18 ? 43.27324 -6.97491 -0.15438 1.000 37.10593 18 ALA B N 1
ATOM 690 C CA . ALA B 1 18 ? 42.00384 -7.21214 -0.82913 1.000 37.56494 18 ALA B CA 1
ATOM 691 C C . ALA B 1 18 ? 41.16426 -5.94645 -0.91209 1.000 36.70178 18 ALA B C 1
ATOM 692 O O . ALA B 1 18 ? 40.35806 -5.81632 -1.83804 1.000 38.39333 18 ALA B O 1
ATOM 694 N N . MET B 1 19 ? 41.37537 -4.98258 -0.01027 1.000 35.61741 19 MET B N 1
ATOM 695 C CA . MET B 1 19 ? 40.61358 -3.74341 -0.10768 1.000 37.74059 19 MET B CA 1
ATOM 696 C C . MET B 1 19 ? 40.97042 -2.93906 -1.34696 1.000 39.37960 19 MET B C 1
ATOM 697 O O . MET B 1 19 ? 40.23253 -2.00993 -1.69022 1.000 35.90164 19 MET B O 1
ATOM 702 N N . PHE B 1 20 ? 42.07121 -3.26483 -2.02802 1.000 36.49197 20 PHE B N 1
ATOM 703 C CA . PHE B 1 20 ? 42.54428 -2.44880 -3.13880 1.000 36.82209 20 PHE B CA 1
ATOM 704 C C . PHE B 1 20 ? 42.38232 -3.13226 -4.49246 1.000 41.29951 20 PHE B C 1
ATOM 705 O O . PHE B 1 20 ? 43.14036 -2.85465 -5.42921 1.000 40.78396 20 PHE B O 1
ATOM 713 N N . LYS B 1 21 ? 41.39731 -4.02090 -4.60038 1.000 39.27225 21 LYS B N 1
ATOM 714 C CA . LYS B 1 21 ? 41.08264 -4.67313 -5.86491 1.000 45.71031 21 LYS B CA 1
ATOM 715 C C . LYS B 1 21 ? 40.84901 -3.63729 -6.95836 1.000 49.37225 21 LYS B C 1
ATOM 716 O O . LYS B 1 21 ? 40.04276 -2.71644 -6.79157 1.000 47.56638 21 LYS B O 1
ATOM 722 N N . ASN B 1 22 ? 41.57898 -3.77721 -8.06630 1.000 44.58654 22 ASN B N 1
ATOM 723 C CA . ASN B 1 22 ? 41.47031 -2.87597 -9.21291 1.000 48.88899 22 ASN B CA 1
ATOM 724 C C . ASN B 1 22 ? 41.82159 -1.43399 -8.84926 1.000 47.52757 22 ASN B C 1
ATOM 725 O O . ASN B 1 22 ? 41.36918 -0.49041 -9.49930 1.000 55.39706 22 ASN B O 1
ATOM 730 N N . LYS B 1 23 ? 42.61784 -1.23703 -7.80819 1.000 43.67153 23 LYS B N 1
ATOM 731 C CA . LYS B 1 23 ? 43.12650 0.08676 -7.48428 1.000 45.48916 23 LYS B CA 1
ATOM 732 C C . LYS B 1 23 ? 44.64629 0.07883 -7.57896 1.000 49.59472 23 LYS B C 1
ATOM 733 O O . LYS B 1 23 ? 45.26509 -0.92886 -7.91453 1.000 42.65580 23 LYS B O 1
ATOM 739 N N . LYS B 1 24 ? 45.24565 1.21680 -7.25409 1.000 47.25958 24 LYS B N 1
ATOM 740 C CA . LYS B 1 24 ? 46.68612 1.37853 -7.31766 1.000 49.01140 24 LYS B CA 1
ATOM 741 C C . LYS B 1 24 ? 47.16853 1.93284 -5.99204 1.000 46.73974 24 LYS B C 1
ATOM 742 O O . LYS B 1 24 ? 46.62287 2.92069 -5.49196 1.000 54.28890 24 LYS B O 1
ATOM 748 N N . VAL B 1 25 ? 48.20337 1.31236 -5.43834 1.000 38.74402 25 VAL B N 1
ATOM 749 C CA . VAL B 1 25 ? 48.76674 1.74234 -4.17351 1.000 37.93819 25 VAL B CA 1
ATOM 750 C C . VAL B 1 25 ? 50.23420 2.07018 -4.37586 1.000 49.12801 25 VAL B C 1
ATOM 751 O O . VAL B 1 25 ? 50.84657 1.73415 -5.39210 1.000 48.96914 25 VAL B O 1
ATOM 755 N N . ARG B 1 26 ? 50.78060 2.76357 -3.38739 1.000 47.47566 26 ARG B N 1
ATOM 756 C CA . ARG B 1 26 ? 52.19543 3.06874 -3.30015 1.000 48.63959 26 ARG B CA 1
ATOM 757 C C . ARG B 1 26 ? 52.78574 2.17327 -2.22305 1.000 45.19423 26 ARG B C 1
ATOM 758 O O . ARG B 1 26 ? 52.25440 2.10346 -1.11459 1.000 45.34470 26 ARG B O 1
ATOM 766 N N . PHE B 1 27 ? 53.82292 1.42998 -2.58199 1.000 43.10029 27 PHE B N 1
ATOM 767 C CA . PHE B 1 27 ? 54.58671 0.60921 -1.65851 1.000 42.55246 27 PHE B CA 1
ATOM 768 C C . PHE B 1 27 ? 55.82823 1.38824 -1.25932 1.000 52.89827 27 PHE B C 1
ATOM 769 O O . PHE B 1 27 ? 56.62963 1.76870 -2.12298 1.000 46.36378 27 PHE B O 1
ATOM 777 N N . LYS B 1 28 ? 55.95208 1.68201 0.02807 1.000 51.55440 28 LYS B N 1
ATOM 778 C CA . LYS B 1 28 ? 57.15259 2.30452 0.55867 1.000 52.96049 28 LYS B CA 1
ATOM 779 C C . LYS B 1 28 ? 58.00096 1.21865 1.19955 1.000 56.58217 28 LYS B C 1
ATOM 780 O O . LYS B 1 28 ? 57.58446 0.60591 2.19006 1.000 60.35478 28 LYS B O 1
ATOM 786 N N . VAL B 1 29 ? 59.18668 0.97637 0.63895 1.000 58.97933 29 VAL B N 1
ATOM 787 C CA . VAL B 1 29 ? 60.04569 -0.05654 1.19437 1.000 61.70301 29 VAL B CA 1
ATOM 788 C C . VAL B 1 29 ? 60.62934 0.45503 2.49894 1.000 63.55247 29 VAL B C 1
ATOM 789 O O . VAL B 1 29 ? 61.17903 1.56088 2.56186 1.000 65.83762 29 VAL B O 1
ATOM 793 N N . VAL B 1 30 ? 60.47901 -0.33157 3.55924 1.000 68.28120 30 VAL B N 1
ATOM 794 C CA . VAL B 1 30 ? 60.99765 0.04383 4.86250 1.000 73.07694 30 VAL B CA 1
ATOM 795 C C . VAL B 1 30 ? 61.72743 -1.14832 5.45219 1.000 80.93283 30 VAL B C 1
ATOM 796 O O . VAL B 1 30 ? 61.58538 -2.28674 4.99955 1.000 76.95931 30 VAL B O 1
ATOM 800 N N . ASN B 1 31 ? 62.51299 -0.86173 6.48572 1.000 86.75356 31 ASN B N 1
ATOM 801 C CA . ASN B 1 31 ? 63.23049 -1.87350 7.23807 1.000 91.02771 31 ASN B CA 1
ATOM 802 C C . ASN B 1 31 ? 62.71265 -1.98204 8.66248 1.000 92.19435 31 ASN B C 1
ATOM 803 O O . ASN B 1 31 ? 63.04151 -2.94991 9.35631 1.000 92.50074 31 ASN B O 1
ATOM 808 N N . SER B 1 32 ? 61.91340 -1.01509 9.10983 1.000 94.58208 32 SER B N 1
ATOM 809 C CA . SER B 1 32 ? 61.27081 -1.05664 10.41149 1.000 96.88243 32 SER B CA 1
ATOM 810 C C . SER B 1 32 ? 59.78384 -0.76882 10.25677 1.000 94.39634 32 SER B C 1
ATOM 811 O O . SER B 1 32 ? 59.33818 -0.20472 9.25428 1.000 91.71506 32 SER B O 1
ATOM 814 N N . PHE B 1 33 ? 59.03737 -1.11385 11.30167 1.000 95.39514 33 PHE B N 1
ATOM 815 C CA . PHE B 1 33 ? 57.59663 -0.93358 11.45278 1.000 92.13997 33 PHE B CA 1
ATOM 816 C C . PHE B 1 33 ? 56.84909 -1.08979 10.13510 1.000 91.94930 33 PHE B C 1
ATOM 817 O O . PHE B 1 33 ? 56.31292 -0.09645 9.62522 1.000 90.10603 33 PHE B O 1
ATOM 825 N N . PRO B 1 34 ? 56.75441 -2.27931 9.55371 1.000 91.31163 34 PRO B N 1
ATOM 826 C CA . PRO B 1 34 ? 56.02498 -2.38182 8.29174 1.000 83.99194 34 PRO B CA 1
ATOM 827 C C . PRO B 1 34 ? 54.55473 -2.69331 8.50870 1.000 83.87999 34 PRO B C 1
ATOM 828 O O . PRO B 1 34 ? 54.15752 -3.37738 9.45293 1.000 85.17979 34 PRO B O 1
ATOM 832 N N . ASP B 1 35 ? 53.73579 -2.17716 7.59448 1.000 72.50670 35 ASP B N 1
ATOM 833 C CA . ASP B 1 35 ? 52.33425 -2.56978 7.57280 1.000 66.26215 35 ASP B CA 1
ATOM 834 C C . ASP B 1 35 ? 52.19752 -4.01559 7.12484 1.000 66.67010 35 ASP B C 1
ATOM 835 O O . ASP B 1 35 ? 51.35289 -4.76176 7.63683 1.000 66.59377 35 ASP B O 1
ATOM 840 N N . LEU B 1 36 ? 53.03435 -4.42345 6.17544 1.000 64.83486 36 LEU B N 1
ATOM 841 C CA . LEU B 1 36 ? 53.04189 -5.77512 5.64594 1.000 60.67317 36 LEU B CA 1
ATOM 842 C C . LEU B 1 36 ? 54.47924 -6.18455 5.37823 1.000 62.87092 36 LEU B C 1
ATOM 843 O O . LEU B 1 36 ? 55.24057 -5.42390 4.77428 1.000 59.98522 36 LEU B O 1
ATOM 848 N N . LYS B 1 37 ? 54.84569 -7.37780 5.82740 1.000 61.21193 37 LYS B N 1
ATOM 849 C CA . LYS B 1 37 ? 56.05409 -8.03691 5.36158 1.000 54.33054 37 LYS B CA 1
ATOM 850 C C . LYS B 1 37 ? 55.69809 -8.81526 4.10124 1.000 53.24165 37 LYS B C 1
ATOM 851 O O . LYS B 1 37 ? 54.80672 -9.66938 4.12606 1.000 52.77107 37 LYS B O 1
ATOM 857 N N . VAL B 1 38 ? 56.36780 -8.49619 2.99803 1.000 53.91043 38 VAL B N 1
ATOM 858 C CA . VAL B 1 38 ? 56.01401 -9.00130 1.67791 1.000 50.54308 38 VAL B CA 1
ATOM 859 C C . VAL B 1 38 ? 57.14152 -9.87042 1.13933 1.000 51.77611 38 VAL B C 1
ATOM 860 O O . VAL B 1 38 ? 58.30659 -9.45752 1.13149 1.000 57.12152 38 VAL B O 1
ATOM 864 N N . GLN B 1 39 ? 56.78746 -11.06773 0.68357 1.000 50.20511 39 GLN B N 1
ATOM 865 C CA . GLN B 1 39 ? 57.68024 -11.92605 -0.07857 1.000 44.04598 39 GLN B CA 1
ATOM 866 C C . GLN B 1 39 ? 57.19460 -11.97028 -1.51704 1.000 46.38446 39 GLN B C 1
ATOM 867 O O . GLN B 1 39 ? 56.01023 -12.21867 -1.77001 1.000 47.68857 39 GLN B O 1
ATOM 873 N N . PHE B 1 40 ? 58.09705 -11.69850 -2.45129 1.000 44.67255 40 PHE B N 1
ATOM 874 C CA . PHE B 1 40 ? 57.76776 -11.75634 -3.86453 1.000 40.90660 40 PHE B CA 1
ATOM 875 C C . PHE B 1 40 ? 58.08806 -13.14541 -4.39747 1.000 46.98177 40 PHE B C 1
ATOM 876 O O . PHE B 1 40 ? 59.15993 -13.69452 -4.12451 1.000 48.88084 40 PHE B O 1
ATOM 884 N N . VAL B 1 41 ? 57.12677 -13.73742 -5.09973 1.000 43.60083 41 VAL B N 1
ATOM 885 C CA . VAL B 1 41 ? 57.22824 -15.11742 -5.54105 1.000 42.71987 41 VAL B CA 1
ATOM 886 C C . VAL B 1 41 ? 56.84963 -15.18576 -7.00944 1.000 42.68453 41 VAL B C 1
ATOM 887 O O . VAL B 1 41 ? 56.19101 -14.29438 -7.54869 1.000 42.45455 41 VAL B O 1
ATOM 891 N N . THR B 1 42 ? 57.24489 -16.28572 -7.64025 1.000 46.70928 42 THR B N 1
ATOM 892 C CA . THR B 1 42 ? 56.87858 -16.58367 -9.01479 1.000 51.50809 42 THR B CA 1
ATOM 893 C C . THR B 1 42 ? 55.85615 -17.70143 -9.10229 1.000 46.98964 42 THR B C 1
ATOM 894 O O . THR B 1 42 ? 55.44725 -18.06931 -10.20773 1.000 58.69561 42 THR B O 1
ATOM 898 N N . SER B 1 43 ? 55.45498 -18.27364 -7.97414 1.000 46.99183 43 SER B N 1
ATOM 899 C CA . SER B 1 43 ? 54.43042 -19.30005 -8.00404 1.000 48.34107 43 SER B CA 1
ATOM 900 C C . SER B 1 43 ? 53.59575 -19.19277 -6.73790 1.000 48.43600 43 SER B C 1
ATOM 901 O O . SER B 1 43 ? 54.07277 -18.74545 -5.69059 1.000 49.52496 43 SER B O 1
ATOM 904 N N . PHE B 1 44 ? 52.33713 -19.59239 -6.85942 1.000 47.96615 44 PHE B N 1
ATOM 905 C CA . PHE B 1 44 ? 51.41069 -19.66349 -5.73685 1.000 47.58818 44 PHE B CA 1
ATOM 906 C C . PHE B 1 44 ? 51.44539 -18.40169 -4.87196 1.000 46.18469 44 PHE B C 1
ATOM 907 O O . PHE B 1 44 ? 51.79253 -18.46417 -3.68519 1.000 46.44961 44 PHE B O 1
ATOM 915 N N . PRO B 1 45 ? 51.09460 -17.24963 -5.42415 1.000 43.62630 45 PRO B N 1
ATOM 916 C CA . PRO B 1 45 ? 51.05162 -16.02555 -4.62751 1.000 44.87114 45 PRO B CA 1
ATOM 917 C C . PRO B 1 45 ? 49.70115 -15.89740 -3.93021 1.000 41.48072 45 PRO B C 1
ATOM 918 O O . PRO B 1 45 ? 48.75057 -16.62206 -4.22435 1.000 41.97565 45 PRO B O 1
ATOM 922 N N . ASP B 1 46 ? 49.65362 -14.98235 -2.96264 1.000 39.64335 46 ASP B N 1
ATOM 923 C CA . ASP B 1 46 ? 48.37621 -14.56202 -2.39697 1.000 42.89995 46 ASP B CA 1
ATOM 924 C C . ASP B 1 46 ? 47.68710 -13.53360 -3.28258 1.000 43.41868 46 ASP B C 1
ATOM 925 O O . ASP B 1 46 ? 46.45636 -13.54188 -3.38582 1.000 44.24059 46 ASP B O 1
ATOM 930 N N . TYR B 1 47 ? 48.45972 -12.67780 -3.95896 1.000 35.72376 47 TYR B N 1
ATOM 931 C CA . TYR B 1 47 ? 47.92895 -11.72896 -4.92780 1.000 33.28813 47 TYR B CA 1
ATOM 932 C C . TYR B 1 47 ? 48.89414 -11.59136 -6.09164 1.000 45.27757 47 TYR B C 1
ATOM 933 O O . TYR B 1 47 ? 50.10763 -11.74795 -5.93716 1.000 38.03430 47 TYR B O 1
ATOM 942 N N . LYS B 1 48 ? 48.33792 -11.28711 -7.25794 1.000 48.54130 48 LYS B N 1
ATOM 943 C CA . LYS B 1 48 ? 49.11821 -10.85672 -8.40513 1.000 41.71947 48 LYS B CA 1
ATOM 944 C C . LYS B 1 48 ? 49.10786 -9.33671 -8.44067 1.000 46.26782 48 LYS B C 1
ATOM 945 O O . LYS B 1 48 ? 48.03950 -8.71893 -8.36544 1.000 55.21920 48 LYS B O 1
ATOM 951 N N . VAL B 1 49 ? 50.28557 -8.73624 -8.56790 1.000 45.68449 49 VAL B N 1
ATOM 952 C CA . VAL B 1 49 ? 50.43471 -7.28593 -8.54171 1.000 43.20351 49 VAL B CA 1
ATOM 953 C C . VAL B 1 49 ? 51.10878 -6.84874 -9.83133 1.000 51.25539 49 VAL B C 1
ATOM 954 O O . VAL B 1 49 ? 52.11456 -7.43754 -10.24540 1.000 49.89123 49 VAL B O 1
ATOM 958 N N . LYS B 1 50 ? 50.55429 -5.82224 -10.46526 1.000 48.92240 50 LYS B N 1
ATOM 959 C CA . LYS B 1 50 ? 51.20449 -5.18073 -11.59521 1.000 48.89619 50 LYS B CA 1
ATOM 960 C C . LYS B 1 50 ? 51.99946 -3.99022 -11.08989 1.000 49.86263 50 LYS B C 1
ATOM 961 O O . LYS B 1 50 ? 51.46593 -3.13444 -10.38343 1.000 48.75740 50 LYS B O 1
ATOM 967 N N . ILE B 1 51 ? 53.26417 -3.94902 -11.42765 1.000 48.40482 51 ILE B N 1
ATOM 968 C CA . ILE B 1 51 ? 54.12477 -2.85510 -11.00585 1.000 50.34253 51 ILE B CA 1
ATOM 969 C C . ILE B 1 51 ? 53.98475 -1.72068 -12.00143 1.000 56.78556 51 ILE B C 1
ATOM 970 O O . ILE B 1 51 ? 53.93069 -1.93921 -13.21780 1.000 61.41237 51 ILE B O 1
ATOM 975 N N . SER B 1 52 ? 53.88348 -0.50740 -11.47867 1.000 53.59312 52 SER B N 1
ATOM 976 C CA . SER B 1 52 ? 53.73821 0.68424 -12.28962 1.000 62.09960 52 SER B CA 1
ATOM 977 C C . SER B 1 52 ? 55.00361 1.52003 -12.16670 1.000 68.72846 52 SER B C 1
ATOM 978 O O . SER B 1 52 ? 55.71349 1.46296 -11.15725 1.000 64.37148 52 SER B O 1
ATOM 981 N N . ASN B 1 53 ? 55.28572 2.28313 -13.21309 1.000 89.55374 53 ASN B N 1
ATOM 982 C CA . ASN B 1 53 ? 56.43326 3.17052 -13.24088 1.000 89.80587 53 ASN B CA 1
ATOM 983 C C . ASN B 1 53 ? 56.10534 4.60784 -12.84839 1.000 87.98458 53 ASN B C 1
ATOM 984 O O . ASN B 1 53 ? 57.00285 5.45571 -12.87385 1.000 88.29389 53 ASN B O 1
ATOM 989 N N . SER B 1 54 ? 54.85259 4.90320 -12.49008 1.000 86.30591 54 SER B N 1
ATOM 990 C CA . SER B 1 54 ? 54.43034 6.23809 -12.08077 1.000 85.76705 54 SER B CA 1
ATOM 991 C C . SER B 1 54 ? 53.97064 6.22050 -10.62778 1.000 83.22758 54 SER B C 1
ATOM 992 O O . SER B 1 54 ? 53.29941 5.28002 -10.19244 1.000 79.48632 54 SER B O 1
ATOM 995 N N . SER B 1 55 ? 54.32914 7.26594 -9.88017 1.000 87.06485 55 SER B N 1
ATOM 996 C CA . SER B 1 55 ? 53.87588 7.42002 -8.50315 1.000 81.98871 55 SER B CA 1
ATOM 997 C C . SER B 1 55 ? 52.52560 8.11987 -8.41548 1.000 85.89911 55 SER B C 1
ATOM 998 O O . SER B 1 55 ? 51.95493 8.22080 -7.32190 1.000 77.66952 55 SER B O 1
ATOM 1001 N N . SER B 1 56 ? 51.99248 8.57088 -9.54457 1.000 83.10822 56 SER B N 1
ATOM 1002 C CA . SER B 1 56 ? 50.72133 9.26862 -9.57521 1.000 85.51955 56 SER B CA 1
ATOM 1003 C C . SER B 1 56 ? 49.57142 8.28190 -9.43400 1.000 76.34576 56 SER B C 1
ATOM 1004 O O . SER B 1 56 ? 49.70911 7.08470 -9.70338 1.000 76.90458 56 SER B O 1
ATOM 1007 N N . PHE B 1 57 ? 48.43589 8.80609 -8.97063 1.000 75.07067 57 PHE B N 1
ATOM 1008 C CA . PHE B 1 57 ? 47.15607 8.10606 -8.91766 1.000 74.59410 57 PHE B CA 1
ATOM 1009 C C . PHE B 1 57 ? 47.13414 7.00990 -7.86023 1.000 71.57201 57 PHE B C 1
ATOM 1010 O O . PHE B 1 57 ? 46.32979 6.07762 -7.94492 1.000 71.57654 57 PHE B O 1
ATOM 1018 N N . CYS B 1 58 ? 48.01143 7.09871 -6.86737 1.000 69.19543 58 CYS B N 1
ATOM 1019 C CA . CYS B 1 58 ? 48.07552 6.10261 -5.81051 1.000 66.44987 58 CYS B CA 1
ATOM 1020 C C . CYS B 1 58 ? 47.00997 6.36794 -4.75794 1.000 63.60121 58 CYS B C 1
ATOM 1021 O O . CYS B 1 58 ? 46.90359 7.47501 -4.22642 1.000 62.50849 58 CYS B O 1
ATOM 1024 N N . GLU B 1 59 ? 46.21927 5.34136 -4.46116 1.000 62.57128 59 GLU B N 1
ATOM 1025 C CA . GLU B 1 59 ? 45.12873 5.48150 -3.50485 1.000 59.98857 59 GLU B CA 1
ATOM 1026 C C . GLU B 1 59 ? 45.65360 5.69763 -2.09514 1.000 56.77527 59 GLU B C 1
ATOM 1027 O O . GLU B 1 59 ? 45.01369 6.38670 -1.29311 1.000 54.86873 59 GLU B O 1
ATOM 1033 N N . GLU B 1 60 ? 46.80506 5.11741 -1.77935 1.000 56.36458 60 GLU B N 1
ATOM 1034 C CA . GLU B 1 60 ? 47.29189 5.04185 -0.41223 1.000 55.59574 60 GLU B CA 1
ATOM 1035 C C . GLU B 1 60 ? 48.73290 4.55238 -0.43730 1.000 54.25721 60 GLU B C 1
ATOM 1036 O O . GLU B 1 60 ? 49.16897 3.90634 -1.39319 1.000 56.61246 60 GLU B O 1
ATOM 1042 N N . THR B 1 61 ? 49.46038 4.86138 0.63042 1.000 55.16049 61 THR B N 1
ATOM 1043 C CA . THR B 1 61 ? 50.83073 4.40880 0.80752 1.000 53.62868 61 THR B CA 1
ATOM 1044 C C . THR B 1 61 ? 50.87138 3.35622 1.90847 1.000 53.03866 61 THR B C 1
ATOM 1045 O O . THR B 1 61 ? 50.41917 3.60378 3.03115 1.000 58.34794 61 THR B O 1
ATOM 1049 N N . ILE B 1 62 ? 51.42599 2.19344 1.58409 1.000 49.67418 62 ILE B N 1
ATOM 1050 C CA . ILE B 1 62 ? 51.54428 1.06655 2.49706 1.000 47.63162 62 ILE B CA 1
ATOM 1051 C C . ILE B 1 62 ? 53.02552 0.80916 2.72238 1.000 55.41421 62 ILE B C 1
ATOM 1052 O O . ILE B 1 62 ? 53.79542 0.69181 1.75952 1.000 50.58562 62 ILE B O 1
ATOM 1057 N N . LYS B 1 63 ? 53.42380 0.73192 3.98827 1.000 57.65721 63 LYS B N 1
ATOM 1058 C CA . LYS B 1 63 ? 54.81303 0.46387 4.33271 1.000 60.45341 63 LYS B CA 1
ATOM 1059 C C . LYS B 1 63 ? 55.05304 -1.03746 4.26720 1.000 59.29432 63 LYS B C 1
ATOM 1060 O O . LYS B 1 63 ? 54.44349 -1.79524 5.02769 1.000 63.81143 63 LYS B O 1
ATOM 1066 N N . ILE B 1 64 ? 55.94446 -1.46994 3.37610 1.000 50.09094 64 ILE B N 1
ATOM 1067 C CA . ILE B 1 64 ? 56.22672 -2.88646 3.20409 1.000 59.50608 64 ILE B CA 1
ATOM 1068 C C . ILE B 1 64 ? 57.68166 -3.15750 3.55286 1.000 64.68334 64 ILE B C 1
ATOM 1069 O O . ILE B 1 64 ? 58.56864 -2.31389 3.37761 1.000 63.83577 64 ILE B O 1
ATOM 1074 N N . GLN B 1 65 ? 57.90887 -4.36279 4.05993 1.000 60.11100 65 GLN B N 1
ATOM 1075 C CA . GLN B 1 65 ? 59.23036 -4.89394 4.35470 1.000 63.90418 65 GLN B CA 1
ATOM 1076 C C . GLN B 1 65 ? 59.40764 -6.14512 3.50967 1.000 59.77155 65 GLN B C 1
ATOM 1077 O O . GLN B 1 65 ? 58.62134 -7.08971 3.63252 1.000 63.10919 65 GLN B O 1
ATOM 1083 N N . VAL B 1 66 ? 60.40532 -6.14405 2.63250 1.000 59.73300 66 VAL B N 1
ATOM 1084 C CA . VAL B 1 66 ? 60.64258 -7.30375 1.77825 1.000 62.41048 66 VAL B CA 1
ATOM 1085 C C . VAL B 1 66 ? 61.34950 -8.37579 2.59715 1.000 64.32402 66 VAL B C 1
ATOM 1086 O O . VAL B 1 66 ? 62.40678 -8.12625 3.18607 1.000 63.74961 66 VAL B O 1
ATOM 1090 N N . VAL B 1 67 ? 60.76545 -9.57461 2.63262 1.000 62.13255 67 VAL B N 1
ATOM 1091 C CA . VAL B 1 67 ? 61.28448 -10.68454 3.41809 1.000 64.52820 67 VAL B CA 1
ATOM 1092 C C . VAL B 1 67 ? 61.32990 -11.94152 2.55745 1.000 70.83477 67 VAL B C 1
ATOM 1093 O O . VAL B 1 67 ? 60.76677 -11.99728 1.46288 1.000 66.02924 67 VAL B O 1
ATOM 1097 N N . THR B 1 68 ? 62.03402 -12.95807 3.07149 1.000 80.16289 68 THR B N 1
ATOM 1098 C CA . THR B 1 68 ? 62.06230 -14.27860 2.45909 1.000 77.74650 68 THR B CA 1
ATOM 1099 C C . THR B 1 68 ? 61.49571 -15.37976 3.34553 1.000 78.96111 68 THR B C 1
ATOM 1100 O O . THR B 1 68 ? 61.36320 -16.51475 2.87570 1.000 83.18884 68 THR B O 1
ATOM 1104 N N . SER B 1 69 ? 61.15048 -15.08651 4.59757 1.000 77.67103 69 SER B N 1
ATOM 1105 C CA . SER B 1 69 ? 60.58633 -16.08005 5.50248 1.000 86.10228 69 SER B CA 1
ATOM 1106 C C . SER B 1 69 ? 59.51414 -15.42648 6.36729 1.000 82.70207 69 SER B C 1
ATOM 1107 O O . SER B 1 69 ? 59.62115 -14.25107 6.73145 1.000 80.64569 69 SER B O 1
ATOM 1110 N N . PHE B 1 70 ? 58.48486 -16.20344 6.69819 1.000 84.77655 70 PHE B N 1
ATOM 1111 C CA . PHE B 1 70 ? 57.36417 -15.73203 7.50478 1.000 92.28271 70 PHE B CA 1
ATOM 1112 C C . PHE B 1 70 ? 56.79664 -14.42403 6.95092 1.000 85.59757 70 PHE B C 1
ATOM 1113 O O . PHE B 1 70 ? 56.79076 -13.40046 7.64927 1.000 86.06032 70 PHE B O 1
ATOM 1121 N N . PRO B 1 71 ? 56.32919 -14.40603 5.71110 1.000 73.63461 71 PRO B N 1
ATOM 1122 C CA . PRO B 1 71 ? 55.74347 -13.18185 5.16609 1.000 68.01478 71 PRO B CA 1
ATOM 1123 C C . PRO B 1 71 ? 54.30610 -13.00417 5.63009 1.000 65.76607 71 PRO B C 1
ATOM 1124 O O . PRO B 1 71 ? 53.61617 -13.96022 5.98779 1.000 65.45284 71 PRO B O 1
ATOM 1128 N N . ASP B 1 72 ? 53.85932 -11.74743 5.61710 1.000 58.99049 72 ASP B N 1
ATOM 1129 C CA . ASP B 1 72 ? 52.43499 -11.50040 5.78510 1.000 60.68822 72 ASP B CA 1
ATOM 1130 C C . ASP B 1 72 ? 51.66812 -11.84932 4.51855 1.000 55.72459 72 ASP B C 1
ATOM 1131 O O . ASP B 1 72 ? 50.53657 -12.34544 4.59471 1.000 56.50053 72 ASP B O 1
ATOM 1136 N N . VAL B 1 73 ? 52.27119 -11.61816 3.35331 1.000 49.41845 73 VAL B N 1
ATOM 1137 C CA . VAL B 1 73 ? 51.61201 -11.85105 2.07641 1.000 45.05890 73 VAL B CA 1
ATOM 1138 C C . VAL B 1 73 ? 52.66778 -12.19452 1.03517 1.000 42.00666 73 VAL B C 1
ATOM 1139 O O . VAL B 1 73 ? 53.79253 -11.69204 1.07493 1.000 42.51071 73 VAL B O 1
ATOM 1143 N N . LYS B 1 74 ? 52.30016 -13.06587 0.10474 1.000 40.12512 74 LYS B N 1
ATOM 1144 C CA . LYS B 1 74 ? 53.13607 -13.38338 -1.04154 1.000 45.70527 74 LYS B CA 1
ATOM 1145 C C . LYS B 1 74 ? 52.57738 -12.69182 -2.27508 1.000 44.92993 74 LYS B C 1
ATOM 1146 O O . LYS B 1 74 ? 51.39599 -12.85078 -2.59862 1.000 41.14085 74 LYS B O 1
ATOM 1152 N N . LEU B 1 75 ? 53.42305 -11.91726 -2.94895 1.000 41.12476 75 LEU B N 1
ATOM 1153 C CA . LEU B 1 75 ? 53.04219 -11.20892 -4.16047 1.000 41.75292 75 LEU B CA 1
ATOM 1154 C C . LEU B 1 75 ? 53.80233 -11.77244 -5.34932 1.000 39.01501 75 LEU B C 1
ATOM 1155 O O . LEU B 1 75 ? 54.95706 -12.17871 -5.22061 1.000 46.35499 75 LEU B O 1
ATOM 1160 N N . GLN B 1 76 ? 53.13155 -11.81713 -6.49592 1.000 42.81074 76 GLN B N 1
ATOM 1161 C CA . GLN B 1 76 ? 53.71746 -12.20300 -7.77460 1.000 46.06563 76 GLN B CA 1
ATOM 1162 C C . GLN B 1 76 ? 53.64750 -11.02395 -8.73296 1.000 43.28702 76 GLN B C 1
ATOM 1163 O O . GLN B 1 76 ? 52.55946 -10.49933 -8.99290 1.000 45.52730 76 GLN B O 1
ATOM 1169 N N . LYS B 1 77 ? 54.80140 -10.60559 -9.24567 1.000 45.87836 77 LYS B N 1
ATOM 1170 C CA . LYS B 1 77 ? 54.83201 -9.56704 -10.26620 1.000 49.10732 77 LYS B CA 1
ATOM 1171 C C . LYS B 1 77 ? 54.14834 -10.05529 -11.53281 1.000 47.86008 77 LYS B C 1
ATOM 1172 O O . LYS B 1 77 ? 54.41117 -11.16312 -12.00500 1.000 50.19245 77 LYS B O 1
ATOM 1178 N N . VAL B 1 78 ? 53.27343 -9.22897 -12.08986 1.000 50.10124 78 VAL B N 1
ATOM 1179 C CA . VAL B 1 78 ? 52.66450 -9.52741 -13.37553 1.000 48.43360 78 VAL B CA 1
ATOM 1180 C C . VAL B 1 78 ? 52.69761 -8.24764 -14.19364 1.000 61.91910 78 VAL B C 1
ATOM 1181 O O . VAL B 1 78 ? 52.76972 -7.13969 -13.65560 1.000 59.96726 78 VAL B O 1
ATOM 1185 N N . THR B 1 79 ? 52.67204 -8.41180 -15.50398 1.000 78.40208 79 THR B N 1
ATOM 1186 C CA . THR B 1 79 ? 52.60731 -7.30801 -16.44415 1.000 81.44516 79 THR B CA 1
ATOM 1187 C C . THR B 1 79 ? 51.20266 -7.08522 -16.97782 1.000 84.76515 79 THR B C 1
ATOM 1188 O O . THR B 1 79 ? 50.96372 -6.07416 -17.64850 1.000 91.20587 79 THR B O 1
ATOM 1192 N N . SER B 1 80 ? 50.27871 -8.00908 -16.70995 1.000 88.35683 80 SER B N 1
ATOM 1193 C CA . SER B 1 80 ? 48.94314 -7.91493 -17.27542 1.000 88.42271 80 SER B CA 1
ATOM 1194 C C . SER B 1 80 ? 47.81958 -7.87694 -16.24342 1.000 90.01274 80 SER B C 1
ATOM 1195 O O . SER B 1 80 ? 47.59986 -6.84844 -15.59730 1.000 84.89740 80 SER B O 1
ATOM 1198 N N . PHE B 1 81 ? 47.10972 -8.98463 -16.07860 1.000 94.98923 81 PHE B N 1
ATOM 1199 C CA . PHE B 1 81 ? 45.89564 -9.01855 -15.26415 1.000 92.84414 81 PHE B CA 1
ATOM 1200 C C . PHE B 1 81 ? 46.23329 -9.27109 -13.80268 1.000 86.64896 81 PHE B C 1
ATOM 1201 O O . PHE B 1 81 ? 46.20216 -10.40224 -13.32200 1.000 83.85048 81 PHE B O 1
ATOM 1209 N N . GLY B 1 82 ? 46.53164 -8.19549 -13.08190 1.000 71.96444 82 GLY B N 1
ATOM 1210 C CA . GLY B 1 82 ? 46.84641 -8.28162 -11.67757 1.000 59.91090 82 GLY B CA 1
ATOM 1211 C C . GLY B 1 82 ? 45.68393 -7.83220 -10.81050 1.000 59.81374 82 GLY B C 1
ATOM 1212 O O . GLY B 1 82 ? 44.76332 -7.15522 -11.26056 1.000 59.61345 82 GLY B O 1
ATOM 1213 N N . ASP B 1 83 ? 45.71187 -8.26475 -9.54935 1.000 53.74498 83 ASP B N 1
ATOM 1214 C CA . ASP B 1 83 ? 44.65517 -7.87847 -8.61876 1.000 51.38523 83 ASP B CA 1
ATOM 1215 C C . ASP B 1 83 ? 44.67036 -6.38376 -8.33225 1.000 54.58582 83 ASP B C 1
ATOM 1216 O O . ASP B 1 83 ? 43.60962 -5.78976 -8.09447 1.000 50.66233 83 ASP B O 1
ATOM 1221 N N . PHE B 1 84 ? 45.85552 -5.77654 -8.30954 1.000 47.88833 84 PHE B N 1
ATOM 1222 C CA . PHE B 1 84 ? 46.00952 -4.34498 -8.09909 1.000 45.04867 84 PHE B CA 1
ATOM 1223 C C . PHE B 1 84 ? 47.36056 -3.92787 -8.66365 1.000 48.38419 84 PHE B C 1
ATOM 1224 O O . PHE B 1 84 ? 48.20445 -4.76839 -8.97986 1.000 44.73719 84 PHE B O 1
ATOM 1232 N N . GLU B 1 85 ? 47.55418 -2.61699 -8.79596 1.000 45.21630 85 GLU B N 1
ATOM 1233 C CA . GLU B 1 85 ? 48.83744 -2.05710 -9.19273 1.000 44.40969 85 GLU B CA 1
ATOM 1234 C C . GLU B 1 85 ? 49.53789 -1.43539 -7.99761 1.000 44.76514 85 GLU B C 1
ATOM 1235 O O . GLU B 1 85 ? 48.89640 -0.98613 -7.04603 1.000 47.10044 85 GLU B O 1
ATOM 1241 N N . ALA B 1 86 ? 50.86632 -1.40648 -8.06883 1.000 40.94520 86 ALA B N 1
ATOM 1242 C CA . ALA B 1 86 ? 51.69895 -0.84676 -7.01738 1.000 45.91387 86 ALA B CA 1
ATOM 1243 C C . ALA B 1 86 ? 52.85294 -0.08819 -7.64745 1.000 52.81506 86 ALA B C 1
ATOM 1244 O O . ALA B 1 86 ? 53.51084 -0.59731 -8.55937 1.000 49.70570 86 ALA B O 1
ATOM 1246 N N . TYR B 1 87 ? 53.08787 1.12554 -7.16799 1.000 54.00669 87 TYR B N 1
ATOM 1247 C CA . TYR B 1 87 ? 54.32185 1.84234 -7.45577 1.000 52.68539 87 TYR B CA 1
ATOM 1248 C C . TYR B 1 87 ? 55.23609 1.64846 -6.25673 1.000 55.07063 87 TYR B C 1
ATOM 1249 O O . TYR B 1 87 ? 54.84900 1.95813 -5.13051 1.000 54.13054 87 TYR B O 1
ATOM 1258 N N . ILE B 1 88 ? 56.41389 1.08220 -6.48444 1.000 55.55534 88 ILE B N 1
ATOM 1259 C CA . ILE B 1 88 ? 57.36319 0.80101 -5.41563 1.000 62.12603 88 ILE B CA 1
ATOM 1260 C C . ILE B 1 88 ? 58.40615 1.90543 -5.35492 1.000 70.61456 88 ILE B C 1
ATOM 1261 O O . ILE B 1 88 ? 58.96906 2.28907 -6.38689 1.000 75.72692 88 ILE B O 1
ATOM 1266 N N . ASP B 1 89 ? 58.64541 2.43701 -4.15614 1.000 79.58375 89 ASP B N 1
ATOM 1267 C CA . ASP B 1 89 ? 59.76978 3.35243 -3.95541 1.000 84.56885 89 ASP B CA 1
ATOM 1268 C C . ASP B 1 89 ? 60.65376 2.80560 -2.83754 1.000 95.76622 89 ASP B C 1
ATOM 1269 O O . ASP B 1 89 ? 60.17414 2.09370 -1.94120 1.000 92.45667 89 ASP B O 1
ATOM 1275 N N . TYR C 1 12 ? 8.68325 5.25912 23.63450 1.000 69.29608 12 TYR C N 1
ATOM 1276 C CA . TYR C 1 12 ? 8.50130 3.87794 24.06312 1.000 56.21023 12 TYR C CA 1
ATOM 1277 C C . TYR C 1 12 ? 9.44369 3.60785 25.22906 1.000 55.12475 12 TYR C C 1
ATOM 1278 O O . TYR C 1 12 ? 10.42047 4.31933 25.42686 1.000 63.68762 12 TYR C O 1
ATOM 1287 N N . GLY C 1 13 ? 9.12031 2.61149 26.03447 1.000 63.06253 13 GLY C N 1
ATOM 1288 C CA . GLY C 1 13 ? 9.96151 2.26776 27.16013 1.000 61.54675 13 GLY C CA 1
ATOM 1289 C C . GLY C 1 13 ? 10.55911 0.87944 27.04891 1.000 60.69869 13 GLY C C 1
ATOM 1290 O O . GLY C 1 13 ? 10.44146 0.21307 26.01453 1.000 54.21797 13 GLY C O 1
ATOM 1291 N N . LYS C 1 14 ? 11.19171 0.43952 28.13858 1.000 60.62178 14 LYS C N 1
ATOM 1292 C CA . LYS C 1 14 ? 11.82305 -0.87339 28.18408 1.000 58.35719 14 LYS C CA 1
ATOM 1293 C C . LYS C 1 14 ? 10.81870 -1.97632 27.87323 1.000 60.62548 14 LYS C C 1
ATOM 1294 O O . LYS C 1 14 ? 11.14212 -2.94871 27.18267 1.000 53.90455 14 LYS C O 1
ATOM 1300 N N . GLY C 1 15 ? 9.60208 -1.85493 28.40013 1.000 62.54418 15 GLY C N 1
ATOM 1301 C CA . GLY C 1 15 ? 8.58938 -2.88147 28.25602 1.000 60.55847 15 GLY C CA 1
ATOM 1302 C C . GLY C 1 15 ? 7.89076 -2.93420 26.91280 1.000 58.03935 15 GLY C C 1
ATOM 1303 O O . GLY C 1 15 ? 7.10505 -3.85927 26.68535 1.000 58.64621 15 GLY C O 1
ATOM 1304 N N . TYR C 1 16 ? 8.11943 -1.95439 26.03478 1.000 54.96074 16 TYR C N 1
ATOM 1305 C CA . TYR C 1 16 ? 7.42760 -1.93613 24.74864 1.000 54.87011 16 TYR C CA 1
ATOM 1306 C C . TYR C 1 16 ? 7.64160 -3.23020 23.96825 1.000 56.01361 16 TYR C C 1
ATOM 1307 O O . TYR C 1 16 ? 6.67824 -3.87055 23.52659 1.000 61.46151 16 TYR C O 1
ATOM 1316 N N . LEU C 1 17 ? 8.90379 -3.63951 23.80158 1.000 53.72396 17 LEU C N 1
ATOM 1317 C CA . LEU C 1 17 ? 9.21021 -4.82320 23.00630 1.000 53.25827 17 LEU C CA 1
ATOM 1318 C C . LEU C 1 17 ? 8.61129 -6.09324 23.59196 1.000 53.62136 17 LEU C C 1
ATOM 1319 O O . LEU C 1 17 ? 8.42822 -7.07265 22.86248 1.000 53.43623 17 LEU C O 1
ATOM 1324 N N . ALA C 1 18 ? 8.30605 -6.10541 24.88846 1.000 54.19582 18 ALA C N 1
ATOM 1325 C CA . ALA C 1 18 ? 7.66375 -7.27328 25.47827 1.000 57.13402 18 ALA C CA 1
ATOM 1326 C C . ALA C 1 18 ? 6.34401 -7.60438 24.79002 1.000 59.43890 18 ALA C C 1
ATOM 1327 O O . ALA C 1 18 ? 5.87838 -8.74537 24.88691 1.000 55.74029 18 ALA C O 1
ATOM 1329 N N . MET C 1 19 ? 5.72493 -6.63809 24.10265 1.000 55.07329 19 MET C N 1
ATOM 1330 C CA . MET C 1 19 ? 4.49412 -6.94107 23.37841 1.000 60.79888 19 MET C CA 1
ATOM 1331 C C . MET C 1 19 ? 4.72380 -7.83056 22.16081 1.000 57.47183 19 MET C C 1
ATOM 1332 O O . MET C 1 19 ? 3.75454 -8.36732 21.61329 1.000 67.41709 19 MET C O 1
ATOM 1337 N N . PHE C 1 20 ? 5.97030 -8.00150 21.72458 1.000 54.12155 20 PHE C N 1
ATOM 1338 C CA . PHE C 1 20 ? 6.27906 -8.71806 20.49508 1.000 56.34790 20 PHE C CA 1
ATOM 1339 C C . PHE C 1 20 ? 6.93783 -10.06612 20.76076 1.000 57.98576 20 PHE C C 1
ATOM 1340 O O . PHE C 1 20 ? 7.65709 -10.58053 19.89894 1.000 55.81359 20 PHE C O 1
ATOM 1348 N N . LYS C 1 21 ? 6.70526 -10.64378 21.93815 1.000 53.90859 21 LYS C N 1
ATOM 1349 C CA . LYS C 1 21 ? 7.20930 -11.97317 22.25414 1.000 55.59840 21 LYS C CA 1
ATOM 1350 C C . LYS C 1 21 ? 6.75135 -12.97570 21.20653 1.000 56.44944 21 LYS C C 1
ATOM 1351 O O . LYS C 1 21 ? 5.56053 -13.06584 20.89826 1.000 56.58586 21 LYS C O 1
ATOM 1357 N N . ASN C 1 22 ? 7.70995 -13.71888 20.65224 1.000 57.62437 22 ASN C N 1
ATOM 1358 C CA . ASN C 1 22 ? 7.45373 -14.71074 19.61197 1.000 58.15165 22 ASN C CA 1
ATOM 1359 C C . ASN C 1 22 ? 6.90043 -14.07056 18.33787 1.000 59.98381 22 ASN C C 1
ATOM 1360 O O . ASN C 1 22 ? 6.21569 -14.72958 17.55143 1.000 66.10482 22 ASN C O 1
ATOM 1365 N N . LYS C 1 23 ? 7.15757 -12.78400 18.11854 1.000 52.62939 23 LYS C N 1
ATOM 1366 C CA . LYS C 1 23 ? 6.79267 -12.12510 16.87119 1.000 52.36625 23 LYS C CA 1
ATOM 1367 C C . LYS C 1 23 ? 8.02417 -11.54907 16.18010 1.000 60.41443 23 LYS C C 1
ATOM 1368 O O . LYS C 1 23 ? 9.16536 -11.71049 16.62267 1.000 56.96524 23 LYS C O 1
ATOM 1374 N N . LYS C 1 24 ? 7.77676 -10.87679 15.06443 1.000 58.69367 24 LYS C N 1
ATOM 1375 C CA . LYS C 1 24 ? 8.84984 -10.31853 14.26599 1.000 67.71195 24 LYS C CA 1
ATOM 1376 C C . LYS C 1 24 ? 8.53771 -8.86823 13.95417 1.000 73.38666 24 LYS C C 1
ATOM 1377 O O . LYS C 1 24 ? 7.41926 -8.53726 13.54611 1.000 75.16050 24 LYS C O 1
ATOM 1383 N N . VAL C 1 25 ? 9.53144 -8.01347 14.15994 1.000 66.38464 25 VAL C N 1
ATOM 1384 C CA . VAL C 1 25 ? 9.41971 -6.59176 13.89806 1.000 66.54046 25 VAL C CA 1
ATOM 1385 C C . VAL C 1 25 ? 10.51633 -6.19748 12.91890 1.000 67.24929 25 VAL C C 1
ATOM 1386 O O . VAL C 1 25 ? 11.44702 -6.95679 12.64061 1.000 66.04482 25 VAL C O 1
ATOM 1390 N N . ARG C 1 26 ? 10.37342 -5.00052 12.37340 1.000 67.25092 26 ARG C N 1
ATOM 1391 C CA . ARG C 1 26 ? 11.39345 -4.37803 11.55056 1.000 69.83392 26 ARG C CA 1
ATOM 1392 C C . ARG C 1 26 ? 12.08277 -3.28919 12.35373 1.000 71.46774 26 ARG C C 1
ATOM 1393 O O . ARG C 1 26 ? 11.41226 -2.44950 12.95547 1.000 66.93486 26 ARG C O 1
ATOM 1401 N N . PHE C 1 27 ? 13.40886 -3.35541 12.42786 1.000 70.60780 27 PHE C N 1
ATOM 1402 C CA . PHE C 1 27 ? 14.21695 -2.31001 13.04009 1.000 66.72383 27 PHE C CA 1
ATOM 1403 C C . PHE C 1 27 ? 14.78198 -1.45288 11.92592 1.000 69.28927 27 PHE C C 1
ATOM 1404 O O . PHE C 1 27 ? 15.57272 -1.93863 11.11279 1.000 71.82346 27 PHE C O 1
ATOM 1412 N N . LYS C 1 28 ? 14.38021 -0.19728 11.87467 1.000 73.07226 28 LYS C N 1
ATOM 1413 C CA . LYS C 1 28 ? 14.97054 0.72908 10.92429 1.000 70.65989 28 LYS C CA 1
ATOM 1414 C C . LYS C 1 28 ? 15.94708 1.62130 11.68966 1.000 70.09066 28 LYS C C 1
ATOM 1415 O O . LYS C 1 28 ? 15.56114 2.26397 12.67836 1.000 69.04439 28 LYS C O 1
ATOM 1421 N N . VAL C 1 29 ? 17.22209 1.59331 11.27926 1.000 69.06279 29 VAL C N 1
ATOM 1422 C CA . VAL C 1 29 ? 18.27152 2.35820 11.94701 1.000 68.76910 29 VAL C CA 1
ATOM 1423 C C . VAL C 1 29 ? 18.13855 3.84124 11.61420 1.000 71.46403 29 VAL C C 1
ATOM 1424 O O . VAL C 1 29 ? 18.03760 4.23941 10.44175 1.000 73.66308 29 VAL C O 1
ATOM 1428 N N . VAL C 1 30 ? 18.12956 4.67175 12.65409 1.000 71.34697 30 VAL C N 1
ATOM 1429 C CA . VAL C 1 30 ? 18.05897 6.11895 12.51911 1.000 73.75852 30 VAL C CA 1
ATOM 1430 C C . VAL C 1 30 ? 19.10385 6.71173 13.45145 1.000 72.93578 30 VAL C C 1
ATOM 1431 O O . VAL C 1 30 ? 19.59683 6.04879 14.36739 1.000 70.49644 30 VAL C O 1
ATOM 1435 N N . ASN C 1 31 ? 19.41343 7.99096 13.22625 1.000 75.05677 31 ASN C N 1
ATOM 1436 C CA . ASN C 1 31 ? 20.36904 8.71137 14.05244 1.000 74.65660 31 ASN C CA 1
ATOM 1437 C C . ASN C 1 31 ? 19.74010 9.83260 14.85408 1.000 77.61164 31 ASN C C 1
ATOM 1438 O O . ASN C 1 31 ? 20.36680 10.32089 15.79889 1.000 80.32411 31 ASN C O 1
ATOM 1443 N N . SER C 1 32 ? 18.53420 10.25456 14.49768 1.000 80.61158 32 SER C N 1
ATOM 1444 C CA . SER C 1 32 ? 17.78203 11.21882 15.27737 1.000 85.77230 32 SER C CA 1
ATOM 1445 C C . SER C 1 32 ? 16.37699 10.67180 15.46415 1.000 78.10109 32 SER C C 1
ATOM 1446 O O . SER C 1 32 ? 15.93840 9.79247 14.72080 1.000 80.48962 32 SER C O 1
ATOM 1449 N N . PHE C 1 33 ? 15.66123 11.24549 16.42894 1.000 78.24290 33 PHE C N 1
ATOM 1450 C CA . PHE C 1 33 ? 14.28327 10.90223 16.77994 1.000 81.92503 33 PHE C CA 1
ATOM 1451 C C . PHE C 1 33 ? 13.95012 9.41664 16.61932 1.000 77.55395 33 PHE C C 1
ATOM 1452 O O . PHE C 1 33 ? 13.20587 9.03555 15.70466 1.000 76.94447 33 PHE C O 1
ATOM 1460 N N . PRO C 1 34 ? 14.49482 8.55195 17.48663 1.000 73.20285 34 PRO C N 1
ATOM 1461 C CA . PRO C 1 34 ? 14.19697 7.11468 17.41788 1.000 72.36578 34 PRO C CA 1
ATOM 1462 C C . PRO C 1 34 ? 13.05485 6.69644 18.33004 1.000 70.01516 34 PRO C C 1
ATOM 1463 O O . PRO C 1 34 ? 12.77272 7.37213 19.32353 1.000 75.78195 34 PRO C O 1
ATOM 1467 N N . ASP C 1 35 ? 12.39127 5.58366 18.01197 1.000 69.03509 35 ASP C N 1
ATOM 1468 C CA . ASP C 1 35 ? 11.44028 5.01196 18.96000 1.000 67.52046 35 ASP C CA 1
ATOM 1469 C C . ASP C 1 35 ? 12.15150 4.47826 20.19948 1.000 64.74478 35 ASP C C 1
ATOM 1470 O O . ASP C 1 35 ? 11.63414 4.59425 21.31745 1.000 63.86786 35 ASP C O 1
ATOM 1475 N N . LEU C 1 36 ? 13.33676 3.88823 20.02029 1.000 62.18654 36 LEU C N 1
ATOM 1476 C CA . LEU C 1 36 ? 14.11494 3.31680 21.11190 1.000 57.70475 36 LEU C CA 1
ATOM 1477 C C . LEU C 1 36 ? 15.60776 3.54292 20.90330 1.000 59.36087 36 LEU C C 1
ATOM 1478 O O . LEU C 1 36 ? 16.12393 3.35310 19.79740 1.000 53.45060 36 LEU C O 1
ATOM 1483 N N . LYS C 1 37 ? 16.29709 3.94002 21.97420 1.000 57.05171 37 LYS C N 1
ATOM 1484 C CA . LYS C 1 37 ? 17.75337 3.86047 22.01495 1.000 54.01728 37 LYS C CA 1
ATOM 1485 C C . LYS C 1 37 ? 18.14613 2.45346 22.44862 1.000 55.49546 37 LYS C C 1
ATOM 1486 O O . LYS C 1 37 ? 17.80573 2.02072 23.55557 1.000 58.39571 37 LYS C O 1
ATOM 1492 N N . VAL C 1 38 ? 18.86892 1.74724 21.58606 1.000 57.51423 38 VAL C N 1
ATOM 1493 C CA . VAL C 1 38 ? 19.17658 0.33453 21.76791 1.000 49.67364 38 VAL C CA 1
ATOM 1494 C C . VAL C 1 38 ? 20.67990 0.16725 21.91723 1.000 51.76111 38 VAL C C 1
ATOM 1495 O O . VAL C 1 38 ? 21.44775 0.64655 21.07571 1.000 53.10035 38 VAL C O 1
ATOM 1499 N N . GLN C 1 39 ? 21.09698 -0.52839 22.97040 1.000 53.02657 39 GLN C N 1
ATOM 1500 C CA . GLN C 1 39 ? 22.47589 -0.97821 23.11656 1.000 53.64119 39 GLN C CA 1
ATOM 1501 C C . GLN C 1 39 ? 22.53549 -2.49392 22.98389 1.000 54.54687 39 GLN C C 1
ATOM 1502 O O . GLN C 1 39 ? 21.77080 -3.21094 23.63845 1.000 53.71167 39 GLN C O 1
ATOM 1508 N N . PHE C 1 40 ? 23.43689 -2.97832 22.13729 1.000 55.41974 40 PHE C N 1
ATOM 1509 C CA . PHE C 1 40 ? 23.62173 -4.41032 21.95233 1.000 54.32815 40 PHE C CA 1
ATOM 1510 C C . PHE C 1 40 ? 24.67957 -4.93218 22.91682 1.000 54.75468 40 PHE C C 1
ATOM 1511 O O . PHE C 1 40 ? 25.77757 -4.37519 23.00472 1.000 56.70422 40 PHE C O 1
ATOM 1519 N N . VAL C 1 41 ? 24.34436 -6.00696 23.63384 1.000 56.85002 41 VAL C N 1
ATOM 1520 C CA . VAL C 1 41 ? 25.16892 -6.54354 24.70815 1.000 52.94123 41 VAL C CA 1
ATOM 1521 C C . VAL C 1 41 ? 25.33828 -8.03576 24.45024 1.000 59.96468 41 VAL C C 1
ATOM 1522 O O . VAL C 1 41 ? 24.65070 -8.62399 23.61230 1.000 54.60919 41 VAL C O 1
ATOM 1526 N N . THR C 1 42 ? 26.32063 -8.63493 25.13049 1.000 69.03733 42 THR C N 1
ATOM 1527 C CA . THR C 1 42 ? 26.56022 -10.06917 25.03778 1.000 70.84769 42 THR C CA 1
ATOM 1528 C C . THR C 1 42 ? 26.16323 -10.82525 26.29460 1.000 69.81627 42 THR C C 1
ATOM 1529 O O . THR C 1 42 ? 26.22041 -12.05966 26.29971 1.000 72.73679 42 THR C O 1
ATOM 1533 N N . SER C 1 43 ? 25.76291 -10.12504 27.34996 1.000 71.43153 43 SER C N 1
ATOM 1534 C CA . SER C 1 43 ? 25.34377 -10.75918 28.58776 1.000 75.05095 43 SER C CA 1
ATOM 1535 C C . SER C 1 43 ? 24.30014 -9.87768 29.25630 1.000 77.13536 43 SER C C 1
ATOM 1536 O O . SER C 1 43 ? 24.30296 -8.65453 29.09183 1.000 74.88543 43 SER C O 1
ATOM 1539 N N . PHE C 1 44 ? 23.40905 -10.51898 30.00469 1.000 73.40781 44 PHE C N 1
ATOM 1540 C CA . PHE C 1 44 ? 22.35021 -9.84847 30.75272 1.000 76.88316 44 PHE C CA 1
ATOM 1541 C C . PHE C 1 44 ? 21.58454 -8.81805 29.92135 1.000 75.39437 44 PHE C C 1
ATOM 1542 O O . PHE C 1 44 ? 21.56597 -7.62432 30.26275 1.000 71.99186 44 PHE C O 1
ATOM 1550 N N . PRO C 1 45 ? 20.91172 -9.23659 28.85821 1.000 70.06260 45 PRO C N 1
ATOM 1551 C CA . PRO C 1 45 ? 20.09701 -8.31397 28.06920 1.000 60.09924 45 PRO C CA 1
ATOM 1552 C C . PRO C 1 45 ? 18.69890 -8.19966 28.66351 1.000 60.90093 45 PRO C C 1
ATOM 1553 O O . PRO C 1 45 ? 18.29943 -8.97470 29.53347 1.000 59.68797 45 PRO C O 1
ATOM 1557 N N . ASP C 1 46 ? 17.96434 -7.19727 28.18289 1.000 62.96990 46 ASP C N 1
ATOM 1558 C CA . ASP C 1 46 ? 16.53625 -7.14075 28.46625 1.000 51.17724 46 ASP C CA 1
ATOM 1559 C C . ASP C 1 46 ? 15.75521 -8.07026 27.55034 1.000 54.20433 46 ASP C C 1
ATOM 1560 O O . ASP C 1 46 ? 14.74140 -8.64087 27.96692 1.000 57.93609 46 ASP C O 1
ATOM 1565 N N . TYR C 1 47 ? 16.21223 -8.23836 26.31194 1.000 50.16970 47 TYR C N 1
ATOM 1566 C CA . TYR C 1 47 ? 15.59842 -9.16592 25.37702 1.000 50.48114 47 TYR C CA 1
ATOM 1567 C C . TYR C 1 47 ? 16.68746 -9.78441 24.52095 1.000 52.78949 47 TYR C C 1
ATOM 1568 O O . TYR C 1 47 ? 17.70082 -9.14671 24.22403 1.000 56.99321 47 TYR C O 1
ATOM 1577 N N . LYS C 1 48 ? 16.45943 -11.02165 24.10657 1.000 51.95504 48 LYS C N 1
ATOM 1578 C CA . LYS C 1 48 ? 17.27898 -11.65827 23.08957 1.000 51.74286 48 LYS C CA 1
ATOM 1579 C C . LYS C 1 48 ? 16.58091 -11.50828 21.74878 1.000 52.80824 48 LYS C C 1
ATOM 1580 O O . LYS C 1 48 ? 15.37722 -11.75711 21.64572 1.000 53.89840 48 LYS C O 1
ATOM 1586 N N . VAL C 1 49 ? 17.31926 -11.07726 20.72742 1.000 51.15153 49 VAL C N 1
ATOM 1587 C CA . VAL C 1 49 ? 16.71637 -10.82165 19.42749 1.000 46.13231 49 VAL C CA 1
ATOM 1588 C C . VAL C 1 49 ? 17.42869 -11.66438 18.38283 1.000 41.20626 49 VAL C C 1
ATOM 1589 O O . VAL C 1 49 ? 18.66247 -11.73593 18.36786 1.000 61.40017 49 VAL C O 1
ATOM 1593 N N . LYS C 1 50 ? 16.64969 -12.33183 17.53913 1.000 43.73887 50 LYS C N 1
ATOM 1594 C CA . LYS C 1 50 ? 17.16919 -13.01839 16.36498 1.000 55.29290 50 LYS C CA 1
ATOM 1595 C C . LYS C 1 50 ? 17.03170 -12.09229 15.16734 1.000 51.48625 50 LYS C C 1
ATOM 1596 O O . LYS C 1 50 ? 15.92854 -11.62513 14.86489 1.000 60.66493 50 LYS C O 1
ATOM 1602 N N . ILE C 1 51 ? 18.14031 -11.82252 14.50062 1.000 62.47560 51 ILE C N 1
ATOM 1603 C CA . ILE C 1 51 ? 18.13672 -10.97340 13.31847 1.000 59.66265 51 ILE C CA 1
ATOM 1604 C C . ILE C 1 51 ? 17.86475 -11.87009 12.12558 1.000 66.74246 51 ILE C C 1
ATOM 1605 O O . ILE C 1 51 ? 18.44678 -12.95274 12.00367 1.000 65.17741 51 ILE C O 1
ATOM 1610 N N . SER C 1 52 ? 16.98849 -11.42306 11.23785 1.000 101.29209 52 SER C N 1
ATOM 1611 C CA . SER C 1 52 ? 16.51488 -12.24974 10.14095 1.000 103.82075 52 SER C CA 1
ATOM 1612 C C . SER C 1 52 ? 17.02203 -11.75986 8.79184 1.000 105.67981 52 SER C C 1
ATOM 1613 O O . SER C 1 52 ? 17.38609 -10.59331 8.61787 1.000 104.66349 52 SER C O 1
ATOM 1616 N N . ASN C 1 53 ? 17.06451 -12.69845 7.84547 1.000 127.66954 53 ASN C N 1
ATOM 1617 C CA . ASN C 1 53 ? 17.41718 -12.44045 6.45815 1.000 123.82326 53 ASN C CA 1
ATOM 1618 C C . ASN C 1 53 ? 16.19468 -12.15899 5.59756 1.000 126.05190 53 ASN C C 1
ATOM 1619 O O . ASN C 1 53 ? 16.33865 -11.93561 4.39101 1.000 131.63711 53 ASN C O 1
ATOM 1624 N N . SER C 1 54 ? 15.00398 -12.17682 6.18938 1.000 115.43942 54 SER C N 1
ATOM 1625 C CA . SER C 1 54 ? 13.75197 -11.94382 5.49023 1.000 109.10750 54 SER C CA 1
ATOM 1626 C C . SER C 1 54 ? 13.10633 -10.67195 6.01326 1.000 106.14077 54 SER C C 1
ATOM 1627 O O . SER C 1 54 ? 13.10762 -10.42055 7.22134 1.000 105.80052 54 SER C O 1
ATOM 1630 N N . SER C 1 55 ? 12.57175 -9.86065 5.10430 1.000 106.19997 55 SER C N 1
ATOM 1631 C CA . SER C 1 55 ? 11.81041 -8.68166 5.49919 1.000 105.85753 55 SER C CA 1
ATOM 1632 C C . SER C 1 55 ? 10.32934 -8.98468 5.69093 1.000 108.79517 55 SER C C 1
ATOM 1633 O O . SER C 1 55 ? 9.56617 -8.08718 6.06322 1.000 109.69161 55 SER C O 1
ATOM 1636 N N . SER C 1 56 ? 9.91704 -10.22292 5.43815 1.000 110.88914 56 SER C N 1
ATOM 1637 C CA . SER C 1 56 ? 8.53401 -10.65520 5.54950 1.000 115.98825 56 SER C CA 1
ATOM 1638 C C . SER C 1 56 ? 8.13491 -10.84611 7.01130 1.000 113.62008 56 SER C C 1
ATOM 1639 O O . SER C 1 56 ? 8.97966 -11.01781 7.89722 1.000 109.96773 56 SER C O 1
ATOM 1642 N N . PHE C 1 57 ? 6.81986 -10.78124 7.25670 1.000 128.09995 57 PHE C N 1
ATOM 1643 C CA . PHE C 1 57 ? 6.19826 -11.06349 8.55575 1.000 126.96261 57 PHE C CA 1
ATOM 1644 C C . PHE C 1 57 ? 6.45207 -9.99168 9.61457 1.000 121.18198 57 PHE C C 1
ATOM 1645 O O . PHE C 1 57 ? 6.31278 -10.26927 10.80959 1.000 110.74049 57 PHE C O 1
ATOM 1653 N N . CYS C 1 58 ? 6.79988 -8.76427 9.23310 1.000 105.36081 58 CYS C N 1
ATOM 1654 C CA . CYS C 1 58 ? 7.07218 -7.72507 10.22232 1.000 91.86122 58 CYS C CA 1
ATOM 1655 C C . CYS C 1 58 ? 5.77087 -7.08982 10.70527 1.000 91.28063 58 CYS C C 1
ATOM 1656 O O . CYS C 1 58 ? 4.98360 -6.58296 9.89966 1.000 91.59263 58 CYS C O 1
ATOM 1659 N N . GLU C 1 59 ? 5.54462 -7.11164 12.02269 1.000 87.34951 59 GLU C N 1
ATOM 1660 C CA . GLU C 1 59 ? 4.30003 -6.56691 12.56552 1.000 88.78151 59 GLU C CA 1
ATOM 1661 C C . GLU C 1 59 ? 4.25287 -5.04852 12.50051 1.000 87.76425 59 GLU C C 1
ATOM 1662 O O . GLU C 1 59 ? 3.17071 -4.47465 12.32700 1.000 90.02892 59 GLU C O 1
ATOM 1668 N N . GLU C 1 60 ? 5.39099 -4.38488 12.66304 1.000 83.67874 60 GLU C N 1
ATOM 1669 C CA . GLU C 1 60 ? 5.42504 -2.93189 12.74420 1.000 80.82195 60 GLU C CA 1
ATOM 1670 C C . GLU C 1 60 ? 6.88272 -2.51540 12.63929 1.000 81.28719 60 GLU C C 1
ATOM 1671 O O . GLU C 1 60 ? 7.79225 -3.30385 12.91926 1.000 82.35730 60 GLU C O 1
ATOM 1677 N N . THR C 1 61 ? 7.09468 -1.26014 12.26517 1.000 74.53622 61 THR C N 1
ATOM 1678 C CA . THR C 1 61 ? 8.43457 -0.73423 12.06855 1.000 73.22976 61 THR C CA 1
ATOM 1679 C C . THR C 1 61 ? 8.80738 0.12633 13.26437 1.000 71.55862 61 THR C C 1
ATOM 1680 O O . THR C 1 61 ? 8.09906 1.08316 13.59493 1.000 66.39431 61 THR C O 1
ATOM 1684 N N . ILE C 1 62 ? 9.93287 -0.19901 13.88908 1.000 69.39385 62 ILE C N 1
ATOM 1685 C CA . ILE C 1 62 ? 10.41934 0.50945 15.05806 1.000 65.46207 62 ILE C CA 1
ATOM 1686 C C . ILE C 1 62 ? 11.72244 1.18169 14.65879 1.000 66.60758 62 ILE C C 1
ATOM 1687 O O . ILE C 1 62 ? 12.62292 0.53667 14.10467 1.000 64.18565 62 ILE C O 1
ATOM 1692 N N . LYS C 1 63 ? 11.79422 2.48471 14.89046 1.000 65.29417 63 LYS C N 1
ATOM 1693 C CA . LYS C 1 63 ? 12.99282 3.24988 14.60531 1.000 60.83372 63 LYS C CA 1
ATOM 1694 C C . LYS C 1 63 ? 13.92973 3.12049 15.79317 1.000 61.98762 63 LYS C C 1
ATOM 1695 O O . LYS C 1 63 ? 13.56204 3.47328 16.91928 1.000 62.51091 63 LYS C O 1
ATOM 1701 N N . ILE C 1 64 ? 15.12094 2.58205 15.55800 1.000 58.02167 64 ILE C N 1
ATOM 1702 C CA . ILE C 1 64 ? 16.06664 2.37007 16.64299 1.000 55.58587 64 ILE C CA 1
ATOM 1703 C C . ILE C 1 64 ? 17.31808 3.19618 16.39153 1.000 61.90605 64 ILE C C 1
ATOM 1704 O O . ILE C 1 64 ? 17.74041 3.40812 15.24938 1.000 53.62269 64 ILE C O 1
ATOM 1709 N N . GLN C 1 65 ? 17.91836 3.65306 17.48517 1.000 56.84366 65 GLN C N 1
ATOM 1710 C CA . GLN C 1 65 ? 19.19513 4.34450 17.45277 1.000 58.84816 65 GLN C CA 1
ATOM 1711 C C . GLN C 1 65 ? 20.17528 3.53665 18.28388 1.000 51.96304 65 GLN C C 1
ATOM 1712 O O . GLN C 1 65 ? 19.96605 3.35074 19.48701 1.000 52.02114 65 GLN C O 1
ATOM 1718 N N . VAL C 1 66 ? 21.23624 3.06122 17.64973 1.000 47.88929 66 VAL C N 1
ATOM 1719 C CA . VAL C 1 66 ? 22.23268 2.27600 18.36101 1.000 49.45256 66 VAL C CA 1
ATOM 1720 C C . VAL C 1 66 ? 23.09773 3.21076 19.18635 1.000 52.90604 66 VAL C C 1
ATOM 1721 O O . VAL C 1 66 ? 23.63258 4.20314 18.67610 1.000 55.62238 66 VAL C O 1
ATOM 1725 N N . VAL C 1 67 ? 23.22488 2.90020 20.47093 1.000 55.84759 67 VAL C N 1
ATOM 1726 C CA . VAL C 1 67 ? 24.00853 3.68906 21.40367 1.000 55.32388 67 VAL C CA 1
ATOM 1727 C C . VAL C 1 67 ? 24.93545 2.74569 22.15689 1.000 51.51438 67 VAL C C 1
ATOM 1728 O O . VAL C 1 67 ? 24.78957 1.52358 22.11580 1.000 52.61125 67 VAL C O 1
ATOM 1732 N N . THR C 1 68 ? 25.90582 3.33672 22.84101 1.000 54.74195 68 THR C N 1
ATOM 1733 C CA . THR C 1 68 ? 26.79967 2.60118 23.71638 1.000 58.92194 68 THR C CA 1
ATOM 1734 C C . THR C 1 68 ? 26.67369 3.04097 25.16316 1.000 62.97339 68 THR C C 1
ATOM 1735 O O . THR C 1 68 ? 27.33938 2.46807 26.03354 1.000 65.53139 68 THR C O 1
ATOM 1739 N N . SER C 1 69 ? 25.86592 4.05940 25.43787 1.000 65.15142 69 SER C N 1
ATOM 1740 C CA . SER C 1 69 ? 25.63224 4.53785 26.78770 1.000 69.35086 69 SER C CA 1
ATOM 1741 C C . SER C 1 69 ? 24.17829 4.96281 26.91394 1.000 68.54361 69 SER C C 1
ATOM 1742 O O . SER C 1 69 ? 23.56943 5.44755 25.95693 1.000 65.21769 69 SER C O 1
ATOM 1745 N N . PHE C 1 70 ? 23.63657 4.76972 28.10921 1.000 69.46572 70 PHE C N 1
ATOM 1746 C CA . PHE C 1 70 ? 22.28808 5.19624 28.46394 1.000 76.42298 70 PHE C CA 1
ATOM 1747 C C . PHE C 1 70 ? 21.22776 4.69599 27.47832 1.000 67.56138 70 PHE C C 1
ATOM 1748 O O . PHE C 1 70 ? 20.44873 5.49163 26.94163 1.000 65.77837 70 PHE C O 1
ATOM 1756 N N . PRO C 1 71 ? 21.13911 3.39037 27.25005 1.000 62.42058 71 PRO C N 1
ATOM 1757 C CA . PRO C 1 71 ? 20.11447 2.87829 26.34200 1.000 59.00752 71 PRO C CA 1
ATOM 1758 C C . PRO C 1 71 ? 18.76792 2.77854 27.04313 1.000 65.28521 71 PRO C C 1
ATOM 1759 O O . PRO C 1 71 ? 18.66919 2.79323 28.27181 1.000 61.78708 71 PRO C O 1
ATOM 1763 N N . ASP C 1 72 ? 17.71450 2.74053 26.22481 1.000 66.71512 72 ASP C N 1
ATOM 1764 C CA . ASP C 1 72 ? 16.38949 2.37694 26.71200 1.000 62.08378 72 ASP C CA 1
ATOM 1765 C C . ASP C 1 72 ? 16.25929 0.87381 26.94036 1.000 64.42025 72 ASP C C 1
ATOM 1766 O O . ASP C 1 72 ? 15.58413 0.44940 27.88489 1.000 61.59427 72 ASP C O 1
ATOM 1771 N N . VAL C 1 73 ? 16.91977 0.05969 26.11360 1.000 56.50305 73 VAL C N 1
ATOM 1772 C CA . VAL C 1 73 ? 16.81275 -1.39373 26.18793 1.000 60.56509 73 VAL C CA 1
ATOM 1773 C C . VAL C 1 73 ? 18.15179 -1.99609 25.79509 1.000 59.15939 73 VAL C C 1
ATOM 1774 O O . VAL C 1 73 ? 18.87007 -1.46567 24.94391 1.000 57.61208 73 VAL C O 1
ATOM 1778 N N . LYS C 1 74 ? 18.48140 -3.11758 26.41976 1.000 58.77713 74 LYS C N 1
ATOM 1779 C CA . LYS C 1 74 ? 19.66683 -3.88289 26.07523 1.000 52.37412 74 LYS C CA 1
ATOM 1780 C C . LYS C 1 74 ? 19.20153 -5.09308 25.28238 1.000 54.40664 74 LYS C C 1
ATOM 1781 O O . LYS C 1 74 ? 18.37091 -5.86898 25.76883 1.000 56.83889 74 LYS C O 1
ATOM 1787 N N . LEU C 1 75 ? 19.71953 -5.25390 24.07163 1.000 46.27129 75 LEU C N 1
ATOM 1788 C CA . LEU C 1 75 ? 19.38008 -6.39914 23.24568 1.000 42.29298 75 LEU C CA 1
ATOM 1789 C C . LEU C 1 75 ? 20.60793 -7.27360 23.06681 1.000 52.23451 75 LEU C C 1
ATOM 1790 O O . LEU C 1 75 ? 21.72391 -6.77190 22.89414 1.000 52.73429 75 LEU C O 1
ATOM 1795 N N . GLN C 1 76 ? 20.40069 -8.58258 23.09115 1.000 48.09569 76 GLN C N 1
ATOM 1796 C CA . GLN C 1 76 ? 21.47051 -9.51670 22.79256 1.000 47.15555 76 GLN C CA 1
ATOM 1797 C C . GLN C 1 76 ? 21.08957 -10.23793 21.51439 1.000 48.97527 76 GLN C C 1
ATOM 1798 O O . GLN C 1 76 ? 20.06653 -10.93246 21.46119 1.000 51.29715 76 GLN C O 1
ATOM 1804 N N . LYS C 1 77 ? 21.90133 -10.03888 20.48849 1.000 44.48304 77 LYS C N 1
ATOM 1805 C CA . LYS C 1 77 ? 21.73037 -10.72685 19.22523 1.000 50.61934 77 LYS C CA 1
ATOM 1806 C C . LYS C 1 77 ? 22.00532 -12.20970 19.41067 1.000 48.51831 77 LYS C C 1
ATOM 1807 O O . LYS C 1 77 ? 23.00809 -12.59271 20.01916 1.000 53.04968 77 LYS C O 1
ATOM 1813 N N . VAL C 1 78 ? 21.11015 -13.04709 18.89055 1.000 50.32823 78 VAL C N 1
ATOM 1814 C CA . VAL C 1 78 ? 21.27225 -14.49075 18.95464 1.000 50.51782 78 VAL C CA 1
ATOM 1815 C C . VAL C 1 78 ? 20.97733 -15.06077 17.57926 1.000 53.91744 78 VAL C C 1
ATOM 1816 O O . VAL C 1 78 ? 20.29082 -14.45359 16.75636 1.000 55.98256 78 VAL C O 1
ATOM 1820 N N . THR C 1 79 ? 21.49806 -16.25709 17.34746 1.000 66.02164 79 THR C N 1
ATOM 1821 C CA . THR C 1 79 ? 21.32497 -16.93493 16.07486 1.000 75.30322 79 THR C CA 1
ATOM 1822 C C . THR C 1 79 ? 20.18789 -17.94477 16.06529 1.000 73.32716 79 THR C C 1
ATOM 1823 O O . THR C 1 79 ? 19.73702 -18.32270 14.98061 1.000 79.97984 79 THR C O 1
ATOM 1827 N N . SER C 1 80 ? 19.71098 -18.39714 17.22382 1.000 74.76342 80 SER C N 1
ATOM 1828 C CA . SER C 1 80 ? 18.67209 -19.42133 17.20487 1.000 83.23546 80 SER C CA 1
ATOM 1829 C C . SER C 1 80 ? 17.39583 -19.07698 17.97274 1.000 94.02049 80 SER C C 1
ATOM 1830 O O . SER C 1 80 ? 16.32354 -18.93836 17.37066 1.000 88.39413 80 SER C O 1
ATOM 1833 N N . PHE C 1 81 ? 17.48660 -18.93803 19.29283 1.000 90.77286 81 PHE C N 1
ATOM 1834 C CA . PHE C 1 81 ? 16.30243 -18.78051 20.13982 1.000 90.58950 81 PHE C CA 1
ATOM 1835 C C . PHE C 1 81 ? 16.26430 -17.42821 20.84177 1.000 87.98122 81 PHE C C 1
ATOM 1836 O O . PHE C 1 81 ? 16.71715 -17.28602 21.97736 1.000 87.20809 81 PHE C O 1
ATOM 1844 N N . GLY C 1 82 ? 15.71266 -16.43460 20.15218 1.000 71.37932 82 GLY C N 1
ATOM 1845 C CA . GLY C 1 82 ? 15.55174 -15.11462 20.71947 1.000 73.66795 82 GLY C CA 1
ATOM 1846 C C . GLY C 1 82 ? 14.10726 -14.83407 21.07991 1.000 78.60773 82 GLY C C 1
ATOM 1847 O O . GLY C 1 82 ? 13.19299 -15.45982 20.53622 1.000 77.65983 82 GLY C O 1
ATOM 1848 N N . ASP C 1 83 ? 13.89377 -13.85860 21.96517 1.000 73.57338 83 ASP C N 1
ATOM 1849 C CA . ASP C 1 83 ? 12.54423 -13.51400 22.39786 1.000 76.95553 83 ASP C CA 1
ATOM 1850 C C . ASP C 1 83 ? 11.67260 -13.05576 21.24082 1.000 75.58341 83 ASP C C 1
ATOM 1851 O O . ASP C 1 83 ? 10.45643 -13.26824 21.26611 1.000 78.13457 83 ASP C O 1
ATOM 1856 N N . PHE C 1 84 ? 12.25874 -12.41364 20.23855 1.000 55.25276 84 PHE C N 1
ATOM 1857 C CA . PHE C 1 84 ? 11.51971 -12.00596 19.05338 1.000 52.44805 84 PHE C CA 1
ATOM 1858 C C . PHE C 1 84 ? 12.51806 -11.88248 17.91313 1.000 52.51092 84 PHE C C 1
ATOM 1859 O O . PHE C 1 84 ? 13.72791 -11.84219 18.13389 1.000 45.64540 84 PHE C O 1
ATOM 1867 N N . GLU C 1 85 ? 12.00180 -11.80025 16.69152 1.000 51.37631 85 GLU C N 1
ATOM 1868 C CA . GLU C 1 85 ? 12.85441 -11.62026 15.52843 1.000 56.16153 85 GLU C CA 1
ATOM 1869 C C . GLU C 1 85 ? 12.76358 -10.17830 15.05349 1.000 58.28509 85 GLU C C 1
ATOM 1870 O O . GLU C 1 85 ? 11.74362 -9.50941 15.23222 1.000 55.64120 85 GLU C O 1
ATOM 1876 N N . ALA C 1 86 ? 13.84828 -9.70213 14.45025 1.000 56.28031 86 ALA C N 1
ATOM 1877 C CA . ALA C 1 86 ? 13.90272 -8.34498 13.93000 1.000 57.52162 86 ALA C CA 1
ATOM 1878 C C . ALA C 1 86 ? 14.66926 -8.37525 12.62190 1.000 65.48944 86 ALA C C 1
ATOM 1879 O O . ALA C 1 86 ? 15.76033 -8.94640 12.55164 1.000 62.29523 86 ALA C O 1
ATOM 1881 N N . TYR C 1 87 ? 14.11164 -7.75174 11.59731 1.000 68.22171 87 TYR C N 1
ATOM 1882 C CA . TYR C 1 87 ? 14.84379 -7.54586 10.36020 1.000 71.74875 87 TYR C CA 1
ATOM 1883 C C . TYR C 1 87 ? 15.36110 -6.11466 10.35965 1.000 75.36854 87 TYR C C 1
ATOM 1884 O O . TYR C 1 87 ? 14.57834 -5.16571 10.47972 1.000 74.01987 87 TYR C O 1
ATOM 1893 N N . ILE C 1 88 ? 16.67541 -5.96277 10.26557 1.000 77.47863 88 ILE C N 1
ATOM 1894 C CA . ILE C 1 88 ? 17.29065 -4.64366 10.26986 1.000 78.16375 88 ILE C CA 1
ATOM 1895 C C . ILE C 1 88 ? 17.42789 -4.20415 8.82515 1.000 87.45336 88 ILE C C 1
ATOM 1896 O O . ILE C 1 88 ? 17.89806 -4.97046 7.97286 1.000 83.81651 88 ILE C O 1
ATOM 1901 N N . ASP C 1 89 ? 16.98250 -2.98339 8.55308 1.000 103.96120 89 ASP C N 1
ATOM 1902 C CA . ASP C 1 89 ? 17.01941 -2.37950 7.23325 1.000 102.89992 89 ASP C CA 1
ATOM 1903 C C . ASP C 1 89 ? 18.32855 -2.67037 6.50560 1.000 108.08225 89 ASP C C 1
ATOM 1904 O O . ASP C 1 89 ? 19.33860 -1.99680 6.74073 1.000 112.39396 89 ASP C O 1
ATOM 1910 N N . GLY D 1 11 ? 10.92856 -16.20137 -15.46009 1.000 70.06130 11 GLY D N 1
ATOM 1911 C CA . GLY D 1 11 ? 11.21569 -15.30912 -16.56921 1.000 71.08805 11 GLY D CA 1
ATOM 1912 C C . GLY D 1 11 ? 10.15296 -14.25312 -16.81166 1.000 65.98461 11 GLY D C 1
ATOM 1913 O O . GLY D 1 11 ? 9.04397 -14.56047 -17.24505 1.000 72.93293 11 GLY D O 1
ATOM 1914 N N . TYR D 1 12 ? 10.51187 -12.99777 -16.54537 1.000 63.90664 12 TYR D N 1
ATOM 1915 C CA . TYR D 1 12 ? 9.61551 -11.85018 -16.65893 1.000 62.31347 12 TYR D CA 1
ATOM 1916 C C . TYR D 1 12 ? 9.03052 -11.74715 -18.07215 1.000 64.38241 12 TYR D C 1
ATOM 1917 O O . TYR D 1 12 ? 9.50321 -12.37349 -19.02415 1.000 69.31419 12 TYR D O 1
ATOM 1926 N N . GLY D 1 13 ? 7.96571 -10.95709 -18.20291 1.000 61.67895 13 GLY D N 1
ATOM 1927 C CA . GLY D 1 13 ? 7.32002 -10.74865 -19.47520 1.000 62.85071 13 GLY D CA 1
ATOM 1928 C C . GLY D 1 13 ? 7.50735 -9.33689 -20.00281 1.000 62.40539 13 GLY D C 1
ATOM 1929 O O . GLY D 1 13 ? 8.21194 -8.51045 -19.42135 1.000 66.17701 13 GLY D O 1
ATOM 1930 N N . LYS D 1 14 ? 6.82708 -9.06663 -21.12043 1.000 62.06986 14 LYS D N 1
ATOM 1931 C CA . LYS D 1 14 ? 6.98688 -7.79993 -21.83231 1.000 60.95258 14 LYS D CA 1
ATOM 1932 C C . LYS D 1 14 ? 6.63966 -6.59911 -20.96288 1.000 66.23380 14 LYS D C 1
ATOM 1933 O O . LYS D 1 14 ? 7.38092 -5.60853 -20.92981 1.000 62.52056 14 LYS D O 1
ATOM 1939 N N . GLY D 1 15 ? 5.51923 -6.67660 -20.24220 1.000 70.68196 15 GLY D N 1
ATOM 1940 C CA . GLY D 1 15 ? 4.96989 -5.55555 -19.50450 1.000 67.50897 15 GLY D CA 1
ATOM 1941 C C . GLY D 1 15 ? 5.66257 -5.23183 -18.20724 1.000 65.12370 15 GLY D C 1
ATOM 1942 O O . GLY D 1 15 ? 5.36819 -4.19214 -17.60705 1.000 60.18722 15 GLY D O 1
ATOM 1943 N N . TYR D 1 16 ? 6.58361 -6.09261 -17.77228 1.000 60.05690 16 TYR D N 1
ATOM 1944 C CA . TYR D 1 16 ? 7.26897 -5.88548 -16.50426 1.000 58.26582 16 TYR D CA 1
ATOM 1945 C C . TYR D 1 16 ? 7.89111 -4.49570 -16.44513 1.000 52.62056 16 TYR D C 1
ATOM 1946 O O . TYR D 1 16 ? 7.69745 -3.75344 -15.47433 1.000 54.51384 16 TYR D O 1
ATOM 1955 N N . LEU D 1 17 ? 8.61720 -4.11653 -17.49961 1.000 51.59755 17 LEU D N 1
ATOM 1956 C CA . LEU D 1 17 ? 9.32036 -2.83825 -17.51534 1.000 53.53269 17 LEU D CA 1
ATOM 1957 C C . LEU D 1 17 ? 8.37255 -1.65130 -17.39769 1.000 52.17723 17 LEU D C 1
ATOM 1958 O O . LEU D 1 17 ? 8.79430 -0.57946 -16.94925 1.000 50.00710 17 LEU D O 1
ATOM 1963 N N . ALA D 1 18 ? 7.09540 -1.82691 -17.75252 1.000 58.53645 18 ALA D N 1
ATOM 1964 C CA . ALA D 1 18 ? 6.12727 -0.74978 -17.58775 1.000 56.12390 18 ALA D CA 1
ATOM 1965 C C . ALA D 1 18 ? 6.03532 -0.28204 -16.14434 1.000 52.99491 18 ALA D C 1
ATOM 1966 O O . ALA D 1 18 ? 5.65339 0.86749 -15.90597 1.000 57.06115 18 ALA D O 1
ATOM 1968 N N . MET D 1 19 ? 6.39719 -1.13173 -15.17755 1.000 49.94008 19 MET D N 1
ATOM 1969 C CA . MET D 1 19 ? 6.36490 -0.71327 -13.77965 1.000 50.27351 19 MET D CA 1
ATOM 1970 C C . MET D 1 19 ? 7.42770 0.31980 -13.43304 1.000 49.44988 19 MET D C 1
ATOM 1971 O O . MET D 1 19 ? 7.35466 0.91081 -12.35130 1.000 49.88120 19 MET D O 1
ATOM 1976 N N . PHE D 1 20 ? 8.42444 0.52760 -14.29017 1.000 52.13132 20 PHE D N 1
ATOM 1977 C CA . PHE D 1 20 ? 9.53982 1.40751 -13.97417 1.000 52.53435 20 PHE D CA 1
ATOM 1978 C C . PHE D 1 20 ? 9.54985 2.66912 -14.83488 1.000 59.30817 20 PHE D C 1
ATOM 1979 O O . PHE D 1 20 ? 10.59948 3.28729 -15.01843 1.000 55.24260 20 PHE D O 1
ATOM 1987 N N . LYS D 1 21 ? 8.39537 3.07278 -15.35895 1.000 61.44877 21 LYS D N 1
ATOM 1988 C CA . LYS D 1 21 ? 8.32256 4.29347 -16.15049 1.000 64.34673 21 LYS D CA 1
ATOM 1989 C C . LYS D 1 21 ? 8.83018 5.47387 -15.33064 1.000 65.03089 21 LYS D C 1
ATOM 1990 O O . LYS D 1 21 ? 8.37422 5.70211 -14.20720 1.000 59.34234 21 LYS D O 1
ATOM 1996 N N . ASN D 1 22 ? 9.77872 6.21974 -15.90658 1.000 52.42340 22 ASN D N 1
ATOM 1997 C CA . ASN D 1 22 ? 10.45239 7.35953 -15.28648 1.000 55.78902 22 ASN D CA 1
ATOM 1998 C C . ASN D 1 22 ? 11.25905 6.95255 -14.06457 1.000 52.21048 22 ASN D C 1
ATOM 1999 O O . ASN D 1 22 ? 11.50393 7.77719 -13.18008 1.000 48.63119 22 ASN D O 1
ATOM 2004 N N . LYS D 1 23 ? 11.66496 5.69752 -13.99194 1.000 56.35404 23 LYS D N 1
ATOM 2005 C CA . LYS D 1 23 ? 12.60746 5.22355 -12.98786 1.000 52.26126 23 LYS D CA 1
ATOM 2006 C C . LYS D 1 23 ? 13.85481 4.68614 -13.68094 1.000 54.59606 23 LYS D C 1
ATOM 2007 O O . LYS D 1 23 ? 13.96942 4.70175 -14.90943 1.000 50.86545 23 LYS D O 1
ATOM 2013 N N . LYS D 1 24 ? 14.77398 4.17260 -12.87249 1.000 56.15960 24 LYS D N 1
ATOM 2014 C CA . LYS D 1 24 ? 16.05469 3.67942 -13.34499 1.000 58.28145 24 LYS D CA 1
ATOM 2015 C C . LYS D 1 24 ? 16.28301 2.27528 -12.82198 1.000 53.33496 24 LYS D C 1
ATOM 2016 O O . LYS D 1 24 ? 16.14091 2.02576 -11.62274 1.000 57.92249 24 LYS D O 1
ATOM 2022 N N . VAL D 1 25 ? 16.68507 1.37630 -13.71141 1.000 49.80799 25 VAL D N 1
ATOM 2023 C CA . VAL D 1 25 ? 16.93821 -0.00493 -13.34121 1.000 46.84484 25 VAL D CA 1
ATOM 2024 C C . VAL D 1 25 ? 18.37392 -0.37097 -13.69212 1.000 54.21238 25 VAL D C 1
ATOM 2025 O O . VAL D 1 25 ? 19.06801 0.33182 -14.42918 1.000 45.88683 25 VAL D O 1
ATOM 2029 N N . ARG D 1 26 ? 18.80018 -1.49504 -13.13365 1.000 54.91580 26 ARG D N 1
ATOM 2030 C CA . ARG D 1 26 ? 20.06239 -2.13700 -13.44826 1.000 52.02833 26 ARG D CA 1
ATOM 2031 C C . ARG D 1 26 ? 19.78263 -3.30568 -14.36845 1.000 51.91470 26 ARG D C 1
ATOM 2032 O O . ARG D 1 26 ? 18.97509 -4.17309 -14.03995 1.000 51.83960 26 ARG D O 1
ATOM 2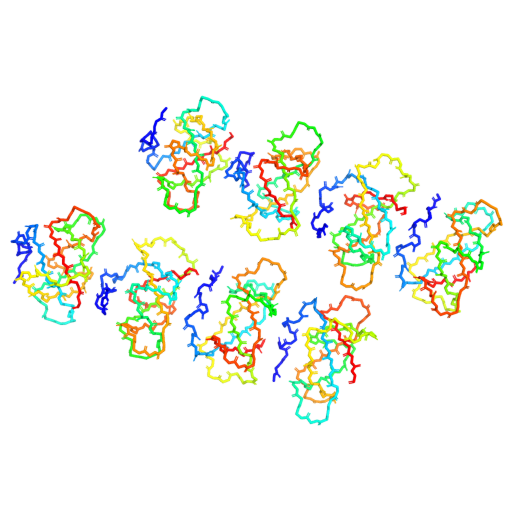040 N N . PHE D 1 27 ? 20.41974 -3.31567 -15.52183 1.000 55.75868 27 PHE D N 1
ATOM 2041 C CA . PHE D 1 27 ? 20.36777 -4.45350 -16.41604 1.000 47.93829 27 PHE D CA 1
ATOM 2042 C C . PHE D 1 27 ? 21.66341 -5.21147 -16.21522 1.000 60.12283 27 PHE D C 1
ATOM 2043 O O . PHE D 1 27 ? 22.74091 -4.68160 -16.51820 1.000 66.01353 27 PHE D O 1
ATOM 2051 N N . LYS D 1 28 ? 21.57036 -6.43417 -15.69889 1.000 60.47724 2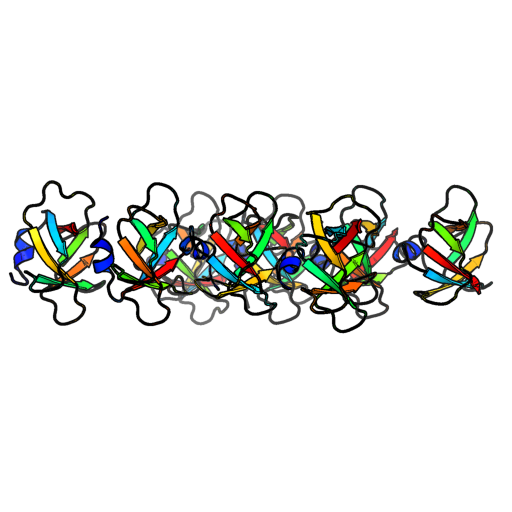8 LYS D N 1
ATOM 2052 C CA . LYS D 1 28 ? 22.75000 -7.27669 -15.56392 1.000 65.93298 28 LYS D CA 1
ATOM 2053 C C . LYS D 1 28 ? 22.73074 -8.26706 -16.72328 1.000 65.01633 28 LYS D C 1
ATOM 2054 O O . LYS D 1 28 ? 21.76379 -9.02988 -16.86927 1.000 61.15934 28 LYS D O 1
ATOM 2060 N N . VAL D 1 29 ? 23.76774 -8.20788 -17.57257 1.000 64.70486 29 VAL D N 1
ATOM 2061 C CA . VAL D 1 29 ? 23.87290 -9.05985 -18.75408 1.000 67.48852 29 VAL D CA 1
ATOM 2062 C C . VAL D 1 29 ? 24.22780 -10.48315 -18.33342 1.000 68.06564 29 VAL D C 1
ATOM 2063 O O . VAL D 1 29 ? 25.17267 -10.70937 -17.55989 1.000 71.22634 29 VAL D O 1
ATOM 2067 N N . VAL D 1 30 ? 23.45892 -11.45079 -18.83200 1.000 67.31638 30 VAL D N 1
ATOM 2068 C CA . VAL D 1 30 ? 23.70106 -12.86739 -18.58805 1.000 72.13582 30 VAL D CA 1
ATOM 2069 C C . VAL D 1 30 ? 23.56332 -13.61809 -19.90909 1.000 80.15938 30 VAL D C 1
ATOM 2070 O O . VAL D 1 30 ? 23.00560 -13.11062 -20.88676 1.000 77.88288 30 VAL D O 1
ATOM 2074 N N . ASN D 1 31 ? 24.05744 -14.85931 -19.90904 1.000 77.19156 31 ASN D N 1
ATOM 2075 C CA . ASN D 1 31 ? 23.99801 -15.76241 -21.05070 1.000 79.06216 31 ASN D CA 1
ATOM 2076 C C . ASN D 1 31 ? 23.09848 -16.96352 -20.79675 1.000 84.18394 31 ASN D C 1
ATOM 2077 O O . ASN D 1 31 ? 22.82352 -17.72127 -21.73328 1.000 84.61936 31 ASN D O 1
ATOM 2082 N N . SER D 1 32 ? 22.63834 -17.15168 -19.56453 1.000 92.35773 32 SER D N 1
ATOM 2083 C CA . SER D 1 32 ? 21.74832 -18.22867 -19.15153 1.000 92.75180 32 SER D CA 1
ATOM 2084 C C . SER D 1 32 ? 20.52417 -17.62866 -18.48176 1.000 86.35992 32 SER D C 1
ATOM 2085 O O . SER D 1 32 ? 20.43337 -16.41118 -18.31949 1.000 89.29176 32 SER D O 1
ATOM 2088 N N . PHE D 1 33 ? 19.51873 -18.49365 -18.24923 1.000 92.24881 33 PHE D N 1
ATOM 2089 C CA . PHE D 1 33 ? 18.31671 -18.27580 -17.43765 1.000 89.70956 33 PHE D CA 1
ATOM 2090 C C . PHE D 1 33 ? 18.06225 -16.79352 -17.18384 1.000 93.67392 33 PHE D C 1
ATOM 2091 O O . PHE D 1 33 ? 18.25884 -16.32662 -16.05314 1.000 99.41265 33 PHE D O 1
ATOM 2099 N N . PRO D 1 34 ? 17.64976 -16.01743 -18.18008 1.000 85.94357 34 PRO D N 1
ATOM 2100 C CA . PRO D 1 34 ? 17.45812 -14.58222 -17.95966 1.000 77.33564 34 PRO D CA 1
ATOM 2101 C C . PRO D 1 34 ? 16.05139 -14.22961 -17.50352 1.000 72.78193 34 PRO D C 1
ATOM 2102 O O . PRO D 1 34 ? 15.08751 -14.95253 -17.75435 1.000 76.00581 34 PRO D O 1
ATOM 2106 N N . ASP D 1 35 ? 15.94980 -13.09951 -16.79134 1.000 70.11109 35 ASP D N 1
ATOM 2107 C CA . ASP D 1 35 ? 14.63468 -12.54092 -16.48308 1.000 63.33202 35 ASP D CA 1
ATOM 2108 C C . ASP D 1 35 ? 13.94717 -12.02260 -17.74348 1.000 67.38306 35 ASP D C 1
ATOM 2109 O O . ASP D 1 35 ? 12.72499 -12.15186 -17.89153 1.000 60.93620 35 ASP D O 1
ATOM 2114 N N . LEU D 1 36 ? 14.71199 -11.42048 -18.65422 1.000 65.76504 36 LEU D N 1
ATOM 2115 C CA . LEU D 1 36 ? 14.17952 -10.89065 -19.90332 1.000 63.83145 36 LEU D CA 1
ATOM 2116 C C . LEU D 1 36 ? 15.19098 -11.09152 -21.01987 1.000 65.84147 36 LEU D C 1
ATOM 2117 O O . LEU D 1 36 ? 16.38013 -10.81908 -20.83500 1.000 63.58428 36 LEU D O 1
ATOM 2122 N N . LYS D 1 37 ? 14.72696 -11.57309 -22.16922 1.000 63.44871 37 LYS D N 1
ATOM 2123 C CA . LYS D 1 37 ? 15.50376 -11.49144 -23.39934 1.000 62.80304 37 LYS D CA 1
ATOM 2124 C C . LYS D 1 37 ? 15.20943 -10.16012 -24.08053 1.000 64.90217 37 LYS D C 1
ATOM 2125 O O . LYS D 1 37 ? 14.05559 -9.87189 -24.42171 1.000 68.51117 37 LYS D O 1
ATOM 2131 N N . VAL D 1 38 ? 16.25270 -9.35593 -24.27175 1.000 66.55309 38 VAL D N 1
ATOM 2132 C CA . VAL D 1 38 ? 16.14051 -7.97653 -24.72911 1.000 59.55720 38 VAL D CA 1
ATOM 2133 C C . VAL D 1 38 ? 16.79884 -7.85419 -26.09381 1.000 60.73327 38 VAL D C 1
ATOM 2134 O O . VAL D 1 38 ? 17.94710 -8.27674 -26.27206 1.000 61.46548 38 VAL D O 1
ATOM 2138 N N . GLN D 1 39 ? 16.07712 -7.28008 -27.05304 1.000 58.50839 39 GLN D N 1
ATOM 2139 C CA . GLN D 1 39 ? 16.64733 -6.90521 -28.34021 1.000 56.00306 39 GLN D CA 1
ATOM 2140 C C . GLN D 1 39 ? 16.68683 -5.39060 -28.47206 1.000 59.73337 39 GLN D C 1
ATOM 2141 O O . GLN D 1 39 ? 15.67742 -4.71684 -28.24211 1.000 60.47401 39 GLN D O 1
ATOM 2147 N N . PHE D 1 40 ? 17.84666 -4.85816 -28.83975 1.000 60.75827 40 PHE D N 1
ATOM 2148 C CA . PHE D 1 40 ? 17.98360 -3.42823 -29.06825 1.000 61.50629 40 PHE D CA 1
ATOM 2149 C C . PHE D 1 40 ? 17.71973 -3.12131 -30.53639 1.000 64.08595 40 PHE D C 1
ATOM 2150 O O . PHE D 1 40 ? 18.30959 -3.74298 -31.42741 1.000 65.87351 40 PHE D O 1
ATOM 2158 N N . VAL D 1 41 ? 16.82277 -2.16459 -30.77918 1.000 62.28467 41 VAL D N 1
ATOM 2159 C CA . VAL D 1 41 ? 16.31180 -1.86970 -32.11005 1.000 69.50412 41 VAL D CA 1
ATOM 2160 C C . VAL D 1 41 ? 16.38442 -0.36996 -32.36003 1.000 74.64216 41 VAL D C 1
ATOM 2161 O O . VAL D 1 41 ? 16.49726 0.43591 -31.43388 1.000 68.69014 41 VAL D O 1
ATOM 2165 N N . THR D 1 42 ? 16.29647 -0.00281 -33.63865 1.000 79.24582 42 THR D N 1
ATOM 2166 C CA . THR D 1 42 ? 16.26297 1.39209 -34.05347 1.000 87.62800 42 THR D CA 1
ATOM 2167 C C . THR D 1 42 ? 14.87954 1.82167 -34.51839 1.000 88.38853 42 THR D C 1
ATOM 2168 O O . THR D 1 42 ? 14.67640 3.00558 -34.81127 1.000 93.63130 42 THR D O 1
ATOM 2172 N N . SER D 1 43 ? 13.92011 0.90029 -34.57664 1.000 86.88127 43 SER D N 1
ATOM 2173 C CA . SER D 1 43 ? 12.57034 1.23512 -34.99969 1.000 91.62699 43 SER D CA 1
ATOM 2174 C C . SER D 1 43 ? 11.57469 0.34968 -34.26736 1.000 91.94299 43 SER D C 1
ATOM 2175 O O . SER D 1 43 ? 11.87412 -0.79882 -33.93086 1.000 88.54111 43 SER D O 1
ATOM 2178 N N . PHE D 1 44 ? 10.38368 0.90950 -34.02184 1.000 94.44496 44 PHE D N 1
ATOM 2179 C CA . PHE D 1 44 ? 9.24834 0.24583 -33.37846 1.000 94.58299 44 PHE D CA 1
ATOM 2180 C C . PHE D 1 44 ? 9.64305 -0.56453 -32.15258 1.000 96.49535 44 PHE D C 1
ATOM 2181 O O . PHE D 1 44 ? 9.55576 -1.79969 -32.16514 1.000 93.94228 44 PHE D O 1
ATOM 2189 N N . PRO D 1 45 ? 10.08113 0.08731 -31.08768 1.000 80.30693 45 PRO D N 1
ATOM 2190 C CA . PRO D 1 45 ? 10.40017 -0.62809 -29.85637 1.000 71.61806 45 PRO D CA 1
ATOM 2191 C C . PRO D 1 45 ? 9.15261 -0.81914 -29.00190 1.000 75.28659 45 PRO D C 1
ATOM 2192 O O . PRO D 1 45 ? 8.10187 -0.21899 -29.23395 1.000 75.34491 45 PRO D O 1
ATOM 2196 N N . ASP D 1 46 ? 9.28957 -1.69493 -28.00776 1.000 76.04161 46 ASP D N 1
ATOM 2197 C CA . ASP D 1 46 ? 8.28768 -1.77529 -26.95518 1.000 72.64820 46 ASP D CA 1
ATOM 2198 C C . ASP D 1 46 ? 8.48423 -0.66536 -25.93233 1.000 73.59643 46 ASP D C 1
ATOM 2199 O O . ASP D 1 46 ? 7.50599 -0.14847 -25.38067 1.000 74.95530 46 ASP D O 1
ATOM 2204 N N . TYR D 1 47 ? 9.73070 -0.26772 -25.69702 1.000 68.22832 47 TYR D N 1
ATOM 2205 C CA . TYR D 1 47 ? 10.04269 0.84851 -24.82389 1.000 68.55463 47 TYR D CA 1
ATOM 2206 C C . TYR D 1 47 ? 11.24006 1.59333 -25.39102 1.000 70.57115 47 TYR D C 1
ATOM 2207 O O . TYR D 1 47 ? 12.09955 1.00917 -26.05910 1.000 62.23265 47 TYR D O 1
ATOM 2216 N N . LYS D 1 48 ? 11.28241 2.89341 -25.12955 1.000 70.98921 48 LYS D N 1
ATOM 2217 C CA . LYS D 1 48 ? 12.47346 3.69038 -25.37535 1.000 65.68299 48 LYS D CA 1
ATOM 2218 C C . LYS D 1 48 ? 13.23798 3.78783 -24.06557 1.000 63.38773 48 LYS D C 1
ATOM 2219 O O . LYS D 1 48 ? 12.65362 4.09080 -23.02056 1.000 66.48102 48 LYS D O 1
ATOM 2225 N N . VAL D 1 49 ? 14.53593 3.51887 -24.11683 1.000 56.22653 49 VAL D N 1
ATOM 2226 C CA . VAL D 1 49 ? 15.35462 3.44531 -22.91675 1.000 55.82640 49 VAL D CA 1
ATOM 2227 C C . VAL D 1 49 ? 16.48140 4.45607 -23.02660 1.000 58.03790 49 VAL D C 1
ATOM 2228 O O . VAL D 1 49 ? 17.14683 4.55184 -24.06438 1.000 55.54607 49 VAL D O 1
ATOM 2232 N N . LYS D 1 50 ? 16.67954 5.21679 -21.96100 1.000 53.84387 50 LYS D N 1
ATOM 2233 C CA . LYS D 1 50 ? 17.84660 6.06606 -21.83361 1.000 61.91062 50 LYS D CA 1
ATOM 2234 C C . LYS D 1 50 ? 18.89633 5.27386 -21.07242 1.000 62.93969 50 LYS D C 1
ATOM 2235 O O . LYS D 1 50 ? 18.63384 4.79400 -19.96403 1.000 57.34759 50 LYS D O 1
ATOM 2241 N N . ILE D 1 51 ? 20.06869 5.11957 -21.67556 1.000 60.17942 51 ILE D N 1
ATOM 2242 C CA . ILE D 1 51 ? 21.16988 4.39911 -21.05540 1.000 58.14536 51 ILE D CA 1
ATOM 2243 C C . ILE D 1 51 ? 21.93777 5.38275 -20.19995 1.000 58.56242 51 ILE D C 1
ATOM 2244 O O . ILE D 1 51 ? 22.24095 6.49977 -20.63381 1.000 68.20021 51 ILE D O 1
ATOM 2249 N N . SER D 1 52 ? 22.26161 4.97361 -18.98376 1.000 59.90276 52 SER D N 1
ATOM 2250 C CA . SER D 1 52 ? 22.96921 5.84140 -18.06399 1.000 66.98814 52 SER D CA 1
ATOM 2251 C C . SER D 1 52 ? 24.37426 5.31870 -17.82416 1.000 67.98880 52 SER D C 1
ATOM 2252 O O . SER D 1 52 ? 24.61788 4.10937 -17.84332 1.000 66.06128 52 SER D O 1
ATOM 2255 N N . ASN D 1 53 ? 25.28616 6.25148 -17.56973 1.000 69.09780 53 ASN D N 1
ATOM 2256 C CA . ASN D 1 53 ? 26.65900 5.94174 -17.21275 1.000 79.04402 53 ASN D CA 1
ATOM 2257 C C . ASN D 1 53 ? 26.85959 5.92547 -15.70837 1.000 79.85658 53 ASN D C 1
ATOM 2258 O O . ASN D 1 53 ? 27.98699 5.72743 -15.24565 1.000 84.53671 53 ASN D O 1
ATOM 2263 N N . SER D 1 54 ? 25.79272 6.13273 -14.94194 1.000 85.89749 54 SER D N 1
ATOM 2264 C CA . SER D 1 54 ? 25.84360 6.15461 -13.49070 1.000 82.83842 54 SER D CA 1
ATOM 2265 C C . SER D 1 54 ? 25.09116 4.95072 -12.94800 1.000 80.02617 54 SER D C 1
ATOM 2266 O O . SER D 1 54 ? 24.01381 4.60570 -13.44091 1.000 79.29308 54 SER D O 1
ATOM 2269 N N . SER D 1 55 ? 25.67767 4.30139 -11.94839 1.000 88.52302 55 SER D N 1
ATOM 2270 C CA . SER D 1 55 ? 25.04331 3.17595 -11.28073 1.000 87.36718 55 SER D CA 1
ATOM 2271 C C . SER D 1 55 ? 24.16202 3.59146 -10.11529 1.000 89.38484 55 SER D C 1
ATOM 2272 O O . SER D 1 55 ? 23.51552 2.72707 -9.51556 1.000 96.51258 55 SER D O 1
ATOM 2275 N N . SER D 1 56 ? 24.10572 4.87969 -9.79106 1.000 77.88148 56 SER D N 1
ATOM 2276 C CA . SER D 1 56 ? 23.31009 5.33110 -8.66012 1.000 87.08013 56 SER D CA 1
ATOM 2277 C C . SER D 1 56 ? 21.82529 5.29449 -8.99804 1.000 81.68807 56 SER D C 1
ATOM 2278 O O . SER D 1 56 ? 21.43165 5.35336 -10.16515 1.000 80.57480 56 SER D O 1
ATOM 2281 N N . PHE D 1 57 ? 21.00098 5.14600 -7.96154 1.000 86.01578 57 PHE D N 1
ATOM 2282 C CA . PHE D 1 57 ? 19.55463 5.30932 -8.06262 1.000 81.03813 57 PHE D CA 1
ATOM 2283 C C . PHE D 1 57 ? 18.87664 4.19707 -8.85576 1.000 73.48582 57 PHE D C 1
ATOM 2284 O O . PHE D 1 57 ? 17.78772 4.40580 -9.40765 1.000 69.46664 57 PHE D O 1
ATOM 2292 N N . CYS D 1 58 ? 19.48451 3.01708 -8.93684 1.000 71.66901 58 CYS D N 1
ATOM 2293 C CA . CYS D 1 58 ? 18.88136 1.90655 -9.66422 1.000 60.93100 58 CYS D CA 1
ATOM 2294 C C . CYS D 1 58 ? 17.78768 1.28676 -8.79802 1.000 73.99285 58 CYS D C 1
ATOM 2295 O O . CYS D 1 58 ? 18.03156 0.89686 -7.64518 1.000 71.55040 58 CYS D O 1
ATOM 2298 N N . GLU D 1 59 ? 16.58393 1.20114 -9.36287 1.000 71.62010 59 GLU D N 1
ATOM 2299 C CA . GLU D 1 59 ? 15.41584 0.74097 -8.62433 1.000 67.08954 59 GLU D CA 1
ATOM 2300 C C . GLU D 1 59 ? 15.48340 -0.75744 -8.32858 1.000 67.63836 59 GLU D C 1
ATOM 2301 O O . GLU D 1 59 ? 14.99915 -1.20972 -7.28323 1.000 66.48605 59 GLU D O 1
ATOM 2307 N N . GLU D 1 60 ? 16.07593 -1.53801 -9.22777 1.000 57.90893 60 GLU D N 1
ATOM 2308 C CA . GLU D 1 60 ? 16.00384 -2.99296 -9.17674 1.000 60.01240 60 GLU D CA 1
ATOM 2309 C C . GLU D 1 60 ? 16.99305 -3.55283 -10.19018 1.000 57.73345 60 GLU D C 1
ATOM 2310 O O . GLU D 1 60 ? 17.40104 -2.85690 -11.12332 1.000 57.71473 60 GLU D O 1
ATOM 2316 N N . THR D 1 61 ? 17.38712 -4.81182 -9.99241 1.000 59.28241 61 THR D N 1
ATOM 2317 C CA . THR D 1 61 ? 18.28495 -5.50037 -10.91431 1.000 57.85171 61 THR D CA 1
ATOM 2318 C C . THR D 1 61 ? 17.49167 -6.53250 -11.70286 1.000 51.48719 61 THR D C 1
ATOM 2319 O O . THR D 1 61 ? 16.89375 -7.44469 -11.12242 1.000 53.67945 61 THR D O 1
ATOM 2323 N N . ILE D 1 62 ? 17.52877 -6.40949 -13.02248 1.000 52.21111 62 ILE D N 1
ATOM 2324 C CA . ILE D 1 62 ? 16.83970 -7.30550 -13.93600 1.000 52.08207 62 ILE D CA 1
ATOM 2325 C C . ILE D 1 62 ? 17.89463 -7.99788 -14.78277 1.000 55.30969 62 ILE D C 1
ATOM 2326 O O . ILE D 1 62 ? 18.78239 -7.33971 -15.33779 1.000 53.78327 62 ILE D O 1
ATOM 2331 N N . LYS D 1 63 ? 17.82333 -9.32266 -14.84867 1.000 60.83075 63 LYS D N 1
ATOM 2332 C CA . LYS D 1 63 ? 18.76328 -10.09753 -15.64852 1.000 55.96093 63 LYS D CA 1
ATOM 2333 C C . LYS D 1 63 ? 18.29301 -10.11540 -17.09611 1.000 60.61723 63 LYS D C 1
ATOM 2334 O O . LYS D 1 63 ? 17.17286 -10.55576 -17.38719 1.000 60.33530 63 LYS D O 1
ATOM 2340 N N . ILE D 1 64 ? 19.12945 -9.59517 -17.99617 1.000 57.62654 64 ILE D N 1
ATOM 2341 C CA . ILE D 1 64 ? 18.79465 -9.53766 -19.41116 1.000 56.23509 64 ILE D CA 1
ATOM 2342 C C . ILE D 1 64 ? 19.80994 -10.33294 -20.21567 1.000 65.56854 64 ILE D C 1
ATOM 2343 O O . ILE D 1 64 ? 20.99055 -10.44163 -19.86258 1.000 64.01755 64 ILE D O 1
ATOM 2348 N N . GLN D 1 65 ? 19.31880 -10.91025 -21.30409 1.000 65.80017 65 GLN D N 1
ATOM 2349 C CA . GLN D 1 65 ? 20.14155 -11.55648 -22.30958 1.000 63.76876 65 GLN D CA 1
ATOM 2350 C C . GLN D 1 65 ? 19.86506 -10.83379 -23.61710 1.000 64.43912 65 GLN D C 1
ATOM 2351 O O . GLN D 1 65 ? 18.71829 -10.79266 -24.07594 1.000 65.56841 65 GLN D O 1
ATOM 2357 N N . VAL D 1 66 ? 20.90127 -10.25529 -24.20354 1.000 66.10878 66 VAL D N 1
ATOM 2358 C CA . VAL D 1 66 ? 20.74985 -9.52104 -25.45109 1.000 62.48691 66 VAL D CA 1
ATOM 2359 C C . VAL D 1 66 ? 20.56985 -10.52529 -26.57617 1.000 60.50977 66 VAL D C 1
ATOM 2360 O O . VAL D 1 66 ? 21.27581 -11.54011 -26.63610 1.000 62.50647 66 VAL D O 1
ATOM 2364 N N . VAL D 1 67 ? 19.53141 -10.31917 -27.38448 1.000 60.65787 67 VAL D N 1
ATOM 2365 C CA . VAL D 1 67 ? 19.23264 -11.20084 -28.50084 1.000 60.59475 67 VAL D CA 1
ATOM 2366 C C . VAL D 1 67 ? 18.95542 -10.37023 -29.74604 1.000 64.76698 67 VAL D C 1
ATOM 2367 O O . VAL D 1 67 ? 18.74393 -9.15963 -29.69019 1.000 64.93905 67 VAL D O 1
ATOM 2371 N N . THR D 1 68 ? 18.94775 -11.05862 -30.87950 1.000 66.77703 68 THR D N 1
ATOM 2372 C CA . THR D 1 68 ? 18.56419 -10.48038 -32.15173 1.000 71.39377 68 THR D CA 1
ATOM 2373 C C . THR D 1 68 ? 17.30344 -11.13704 -32.68182 1.000 78.80938 68 THR D C 1
ATOM 2374 O O . THR D 1 68 ? 16.80925 -10.73977 -33.74305 1.000 82.30190 68 THR D O 1
ATOM 2378 N N . SER D 1 69 ? 16.77939 -12.13514 -31.97034 1.000 83.71845 69 SER D N 1
ATOM 2379 C CA . SER D 1 69 ? 15.57578 -12.85294 -32.35095 1.000 84.63007 69 SER D CA 1
ATOM 2380 C C . SER D 1 69 ? 14.74529 -13.17633 -31.12212 1.000 85.71151 69 SER D C 1
ATOM 2381 O O . SER D 1 69 ? 15.28540 -13.42393 -30.03905 1.000 84.02654 69 SER D O 1
ATOM 2384 N N . PHE D 1 70 ? 13.42876 -13.18089 -31.30822 1.000 87.10127 70 PHE D N 1
ATOM 2385 C CA . PHE D 1 70 ? 12.48869 -13.63370 -30.29144 1.000 87.45296 70 PHE D CA 1
ATOM 2386 C C . PHE D 1 70 ? 12.75064 -12.97820 -28.93156 1.000 83.04287 70 PHE D C 1
ATOM 2387 O O . PHE D 1 70 ? 12.94140 -13.66900 -27.93254 1.000 88.04980 70 PHE D O 1
ATOM 2395 N N . PRO D 1 71 ? 12.74133 -11.65073 -28.86496 1.000 78.48231 71 PRO D N 1
ATOM 2396 C CA . PRO D 1 71 ? 12.96644 -11.00038 -27.57911 1.000 71.32052 71 PRO D CA 1
ATOM 2397 C C . PRO D 1 71 ? 11.70077 -11.04376 -26.74578 1.000 68.75541 71 PRO D C 1
ATOM 2398 O O . PRO D 1 71 ? 10.58550 -11.15782 -27.25732 1.000 70.49681 71 PRO D O 1
ATOM 2402 N N . ASP D 1 72 ? 11.89602 -10.96305 -25.43338 1.000 65.60603 72 ASP D N 1
ATOM 2403 C CA . ASP D 1 72 ? 10.76129 -10.70654 -24.56219 1.000 65.96062 72 ASP D CA 1
ATOM 2404 C C . ASP D 1 72 ? 10.33484 -9.25376 -24.69251 1.000 68.59732 72 ASP D C 1
ATOM 2405 O O . ASP D 1 72 ? 9.16429 -8.92250 -24.46805 1.000 62.44708 72 ASP D O 1
ATOM 2410 N N . VAL D 1 73 ? 11.28196 -8.37597 -25.01554 1.000 64.65275 73 VAL D N 1
ATOM 2411 C CA . VAL D 1 73 ? 11.01573 -6.95306 -25.17188 1.000 62.57469 73 VAL D CA 1
ATOM 2412 C C . VAL D 1 73 ? 11.98077 -6.39085 -26.21090 1.000 64.37341 73 VAL D C 1
ATOM 2413 O O . VAL D 1 73 ? 13.13694 -6.81694 -26.30188 1.000 61.41914 73 VAL D O 1
ATOM 2417 N N . LYS D 1 74 ? 11.49963 -5.43747 -27.00440 1.000 62.49285 74 LYS D N 1
ATOM 2418 C CA . LYS D 1 74 ? 12.34616 -4.68575 -27.92036 1.000 59.23287 74 LYS D CA 1
ATOM 2419 C C . LYS D 1 74 ? 12.57104 -3.29920 -27.33444 1.000 59.06433 74 LYS D C 1
ATOM 2420 O O . LYS D 1 74 ? 11.61005 -2.57472 -27.05892 1.000 62.96772 74 LYS D O 1
ATOM 2426 N N . LEU D 1 75 ? 13.83405 -2.93431 -27.14692 1.000 57.49017 75 LEU D N 1
ATOM 2427 C CA . LEU D 1 75 ? 14.19994 -1.63568 -26.60628 1.000 54.96106 75 LEU D CA 1
ATOM 2428 C C . LEU D 1 75 ? 14.91769 -0.81536 -27.66503 1.000 61.08395 75 LEU D C 1
ATOM 2429 O O . LEU D 1 75 ? 15.70431 -1.34645 -28.45280 1.000 64.49159 75 LEU D O 1
ATOM 2434 N N . GLN D 1 76 ? 14.64764 0.48235 -27.67507 1.000 61.50712 76 GLN D N 1
ATOM 2435 C CA . GLN D 1 76 ? 15.35376 1.41294 -28.53900 1.000 65.10397 76 GLN D CA 1
ATOM 2436 C C . GLN D 1 76 ? 16.12844 2.37259 -27.65351 1.000 65.12537 76 GLN D C 1
ATOM 2437 O O . GLN D 1 76 ? 15.53604 3.08848 -26.83893 1.000 65.20677 76 GLN D O 1
ATOM 2443 N N . LYS D 1 77 ? 17.44803 2.36043 -27.80067 1.000 61.46747 77 LYS D N 1
ATOM 2444 C CA . LYS D 1 77 ? 18.30361 3.28984 -27.08566 1.000 62.65965 77 LYS D CA 1
ATOM 2445 C C . LYS D 1 77 ? 18.04898 4.71420 -27.54960 1.000 67.69673 77 LYS D C 1
ATOM 2446 O O . LYS D 1 77 ? 18.00213 4.99148 -28.75203 1.000 66.54208 77 LYS D O 1
ATOM 2452 N N . VAL D 1 78 ? 17.88984 5.62000 -26.58767 1.000 65.03504 78 VAL D N 1
ATOM 2453 C CA . VAL D 1 78 ? 17.71718 7.03364 -26.87023 1.000 64.75184 78 VAL D CA 1
ATOM 2454 C C . VAL D 1 78 ? 18.62701 7.80588 -25.92728 1.000 72.93638 78 VAL D C 1
ATOM 2455 O O . VAL D 1 78 ? 19.02152 7.31793 -24.86438 1.000 58.72229 78 VAL D O 1
ATOM 2459 N N . THR D 1 79 ? 18.96063 9.02926 -26.34122 1.000 76.38064 79 THR D N 1
ATOM 2460 C CA . THR D 1 79 ? 19.77998 9.92602 -25.54223 1.000 77.08858 79 THR D CA 1
ATOM 2461 C C . THR D 1 79 ? 18.94302 10.89716 -24.73212 1.000 83.31782 79 THR D C 1
ATOM 2462 O O . THR D 1 79 ? 19.43105 11.42532 -23.72772 1.000 88.27523 79 THR D O 1
ATOM 2466 N N . SER D 1 80 ? 17.70591 11.14364 -25.14723 1.000 88.13657 80 SER D N 1
ATOM 2467 C CA . SER D 1 80 ? 16.81126 12.03030 -24.42515 1.000 90.54520 80 SER D CA 1
ATOM 2468 C C . SER D 1 80 ? 16.08387 11.23937 -23.34017 1.000 90.89475 80 SER D C 1
ATOM 2469 O O . SER D 1 80 ? 16.42687 10.09229 -23.04306 1.000 92.10949 80 SER D O 1
ATOM 2472 N N . PHE D 1 81 ? 15.03501 11.82734 -22.76936 1.000 107.61681 81 PHE D N 1
ATOM 2473 C CA . PHE D 1 81 ? 14.27385 11.14842 -21.72840 1.000 109.81405 81 PHE D CA 1
ATOM 2474 C C . PHE D 1 81 ? 13.38568 10.10371 -22.38326 1.000 109.88200 81 PHE D C 1
ATOM 2475 O O . PHE D 1 81 ? 12.55641 10.42859 -23.23953 1.000 110.77825 81 PHE D O 1
ATOM 2483 N N . GLY D 1 82 ? 13.55864 8.85144 -21.98566 1.000 90.68992 82 GLY D N 1
ATOM 2484 C CA . GLY D 1 82 ? 12.79658 7.76061 -22.53186 1.000 92.46783 82 GLY D CA 1
ATOM 2485 C C . GLY D 1 82 ? 11.74316 7.26922 -21.56871 1.000 93.84053 82 GLY D C 1
ATOM 2486 O O . GLY D 1 82 ? 11.32191 7.97616 -20.64607 1.000 97.59850 82 GLY D O 1
ATOM 2487 N N . ASP D 1 83 ? 11.29308 6.03884 -21.79978 1.000 93.96854 83 ASP D N 1
ATOM 2488 C CA . ASP D 1 83 ? 10.29768 5.46192 -20.90873 1.000 96.46342 83 ASP D CA 1
ATOM 2489 C C . ASP D 1 83 ? 10.88172 5.21973 -19.52391 1.000 95.97972 83 ASP D C 1
ATOM 2490 O O . ASP D 1 83 ? 10.20852 5.43866 -18.51046 1.000 98.32281 83 ASP D O 1
ATOM 2495 N N . PHE D 1 84 ? 12.14273 4.80242 -19.46503 1.000 71.59613 84 PHE D N 1
ATOM 2496 C CA . PHE D 1 84 ? 12.85220 4.59245 -18.21212 1.000 57.38500 84 PHE D CA 1
ATOM 2497 C C . PHE D 1 84 ? 14.34352 4.65525 -18.50930 1.000 62.34838 84 PHE D C 1
ATOM 2498 O O . PHE D 1 84 ? 14.76583 4.62318 -19.66425 1.000 54.42223 84 PHE D O 1
ATOM 2506 N N . GLU D 1 85 ? 15.13568 4.73611 -17.44890 1.000 49.28298 85 GLU D N 1
ATOM 2507 C CA . GLU D 1 85 ? 16.57921 4.74559 -17.55054 1.000 56.90569 85 GLU D CA 1
ATOM 2508 C C . GLU D 1 85 ? 17.13069 3.39399 -17.12713 1.000 57.10185 85 GLU D C 1
ATOM 2509 O O . GLU D 1 85 ? 16.54438 2.70109 -16.29391 1.000 51.12535 85 GLU D O 1
ATOM 2515 N N . ALA D 1 86 ? 18.27498 3.03201 -17.70537 1.000 48.99383 86 ALA D N 1
ATOM 2516 C CA . ALA D 1 86 ? 18.91400 1.76014 -17.40971 1.000 49.35497 86 ALA D CA 1
ATOM 2517 C C . ALA D 1 86 ? 20.42128 1.93789 -17.35918 1.000 58.72866 86 ALA D C 1
ATOM 2518 O O . ALA D 1 86 ? 21.01963 2.53070 -18.26333 1.000 50.23478 86 ALA D O 1
ATOM 2520 N N . TYR D 1 87 ? 21.02709 1.40709 -16.31188 1.000 57.51113 87 TYR D N 1
ATOM 2521 C CA . TYR D 1 87 ? 22.46608 1.24703 -16.25282 1.000 54.54993 87 TYR D CA 1
ATOM 2522 C C . TYR D 1 87 ? 22.75340 -0.20171 -16.61540 1.000 59.22867 87 TYR D C 1
ATOM 2523 O O . TYR D 1 87 ? 22.21115 -1.11838 -15.98636 1.000 56.83095 87 TYR D O 1
ATOM 2532 N N . ILE D 1 88 ? 23.56099 -0.40726 -17.64955 1.000 54.31539 88 ILE D N 1
ATOM 2533 C CA . ILE D 1 88 ? 23.87217 -1.74752 -18.12791 1.000 57.69782 88 ILE D CA 1
ATOM 2534 C C . ILE D 1 88 ? 25.12358 -2.21059 -17.40966 1.000 59.71037 88 ILE D C 1
ATOM 2535 O O . ILE D 1 88 ? 26.14405 -1.51224 -17.40918 1.000 57.84761 88 ILE D O 1
ATOM 2540 N N . ASP D 1 89 ? 25.05783 -3.39384 -16.81910 1.000 62.04178 89 ASP D N 1
ATOM 2541 C CA . ASP D 1 89 ? 26.21766 -3.94113 -16.14104 1.000 71.91140 89 ASP D CA 1
ATOM 2542 C C . ASP D 1 89 ? 26.24654 -5.46224 -16.20400 1.000 78.22654 89 ASP D C 1
ATOM 2543 O O . ASP D 1 89 ? 25.60817 -6.11483 -15.37846 1.000 91.55785 89 ASP D O 1
ATOM 2549 N N . TYR E 1 12 ? -8.15692 -9.64925 39.32315 1.000 73.66375 12 TYR E N 1
ATOM 2550 C CA . TYR E 1 12 ? -8.43998 -9.11937 37.99392 1.000 64.40069 12 TYR E CA 1
ATOM 2551 C C . TYR E 1 12 ? -8.81701 -10.22855 37.02514 1.000 67.41787 12 TYR E C 1
ATOM 2552 O O . TYR E 1 12 ? -8.10000 -11.21926 36.87740 1.000 67.81895 12 TYR E O 1
ATOM 2561 N N . GLY E 1 13 ? -9.95130 -10.04778 36.36102 1.000 69.36401 13 GLY E N 1
ATOM 2562 C CA . GLY E 1 13 ? -10.41342 -11.02525 35.40375 1.000 64.10932 13 GLY E CA 1
ATOM 2563 C C . GLY E 1 13 ? -10.44843 -10.47745 33.99574 1.000 61.77545 13 GLY E C 1
ATOM 2564 O O . GLY E 1 13 ? -10.00466 -9.35492 33.73482 1.000 64.07393 13 GLY E O 1
ATOM 2565 N N . LYS E 1 14 ? -10.98312 -11.28362 33.08209 1.000 63.85110 14 LYS E N 1
ATOM 2566 C CA . LYS E 1 14 ? -11.03793 -10.90833 31.67588 1.000 57.47896 14 LYS E CA 1
ATOM 2567 C C . LYS E 1 14 ? -11.85361 -9.63194 31.47151 1.000 59.90390 14 LYS E C 1
ATOM 2568 O O . LYS E 1 14 ? -11.47684 -8.76276 30.67695 1.000 53.48706 14 LYS E O 1
ATOM 2574 N N . GLY E 1 15 ? -12.98311 -9.50761 32.16880 1.000 61.74627 15 GLY E N 1
ATOM 2575 C CA . GLY E 1 15 ? -13.88051 -8.37885 31.98829 1.000 59.70993 15 GLY E CA 1
ATOM 2576 C C . GLY E 1 15 ? -13.45564 -7.08954 32.66163 1.000 54.32234 15 GLY E C 1
ATOM 2577 O O . GLY E 1 15 ? -14.10008 -6.05941 32.45247 1.000 49.05482 15 GLY E O 1
ATOM 2578 N N . TYR E 1 16 ? -12.41582 -7.13022 33.49427 1.000 55.13427 16 TYR E N 1
ATOM 2579 C CA . TYR E 1 16 ? -11.97066 -5.93880 34.21087 1.000 57.76050 16 TYR E CA 1
ATOM 2580 C C . TYR E 1 16 ? -11.67222 -4.78740 33.24954 1.000 57.90801 16 TYR E C 1
ATOM 2581 O O . TYR E 1 16 ? -12.12337 -3.65250 33.45250 1.000 58.12020 16 TYR E O 1
ATOM 2590 N N . LEU E 1 17 ? -10.91721 -5.06773 32.18611 1.000 52.11869 17 LEU E N 1
ATOM 2591 C CA . LEU E 1 17 ? -10.52146 -4.01855 31.25422 1.000 52.10995 17 LEU E CA 1
ATOM 2592 C C . LEU E 1 17 ? -11.72182 -3.33781 30.60885 1.000 49.44067 17 LEU E C 1
ATOM 2593 O O . LEU E 1 17 ? -11.60652 -2.18873 30.15717 1.000 49.51703 17 LEU E O 1
ATOM 2598 N N . ALA E 1 18 ? -12.87682 -4.00711 30.58172 1.000 48.72012 18 ALA E N 1
ATOM 2599 C CA . ALA E 1 18 ? -14.08517 -3.39248 30.03991 1.000 52.46615 18 ALA E CA 1
ATOM 2600 C C . ALA E 1 18 ? -14.46541 -2.10693 30.76490 1.000 52.55703 18 ALA E C 1
ATOM 2601 O O . ALA E 1 18 ? -15.14360 -1.26199 30.17063 1.000 52.19715 18 ALA E O 1
ATOM 2603 N N . MET E 1 19 ? -14.03264 -1.91794 32.01830 1.000 51.67151 19 MET E N 1
ATOM 2604 C CA . MET E 1 19 ? -14.38153 -0.66735 32.68286 1.000 58.43666 19 MET E CA 1
ATOM 2605 C C . MET E 1 19 ? -13.69392 0.53922 32.06966 1.000 56.94241 19 MET E C 1
ATOM 2606 O O . MET E 1 19 ? -14.10871 1.66919 32.34729 1.000 60.27867 19 MET E O 1
ATOM 2611 N N . PHE E 1 20 ? -12.67788 0.34254 31.23617 1.000 54.44150 20 PHE E N 1
ATOM 2612 C CA . PHE E 1 20 ? -11.88236 1.45891 30.74867 1.000 60.29071 20 PHE E CA 1
ATOM 2613 C C . PHE E 1 20 ? -12.15856 1.75225 29.27994 1.000 57.13980 20 PHE E C 1
ATOM 2614 O O . PHE E 1 20 ? -11.30614 2.30672 28.57986 1.000 57.20436 20 PHE E O 1
ATOM 2622 N N . LYS E 1 21 ? -13.34416 1.37628 28.80305 1.000 51.90650 21 LYS E N 1
ATOM 2623 C CA . LYS E 1 21 ? -13.71429 1.65637 27.42365 1.000 55.50850 21 LYS E CA 1
ATOM 2624 C C . LYS E 1 21 ? -13.63969 3.15747 27.15562 1.000 58.32130 21 LYS E C 1
ATOM 2625 O O . LYS E 1 21 ? -14.27615 3.95432 27.85124 1.000 60.65663 21 LYS E O 1
ATOM 2631 N N . ASN E 1 22 ? -12.85985 3.52885 26.13516 1.000 57.57085 22 ASN E N 1
ATOM 2632 C CA . ASN E 1 22 ? -12.57777 4.92339 25.78003 1.000 59.35646 22 ASN E CA 1
ATOM 2633 C C . ASN E 1 22 ? -11.85004 5.65348 26.90453 1.000 54.93172 22 ASN E C 1
ATOM 2634 O O . ASN E 1 22 ? -11.96496 6.87291 27.04467 1.000 59.75488 22 ASN E O 1
ATOM 2639 N N . LYS E 1 23 ? -11.11960 4.91048 27.72429 1.000 57.07339 23 LYS E N 1
ATOM 2640 C CA . LYS E 1 23 ? -10.25553 5.46169 28.75647 1.000 55.86580 23 LYS E CA 1
ATOM 2641 C C . LYS E 1 23 ? -8.82237 5.03255 28.45765 1.000 59.45129 23 LYS E C 1
ATOM 2642 O O . LYS E 1 23 ? -8.56185 4.34040 27.47420 1.000 55.96622 23 LYS E O 1
ATOM 2648 N N . LYS E 1 24 ? -7.88539 5.41913 29.32539 1.000 62.10789 24 LYS E N 1
ATOM 2649 C CA . LYS E 1 24 ? -6.49976 4.98886 29.19333 1.000 64.57816 24 LYS E CA 1
ATOM 2650 C C . LYS E 1 24 ? -5.97539 4.51191 30.54304 1.000 66.96930 24 LYS E C 1
ATOM 2651 O O . LYS E 1 24 ? -6.23009 5.13193 31.57504 1.000 66.82147 24 LYS E O 1
ATOM 2657 N N . VAL E 1 25 ? -5.27714 3.37995 30.53051 1.000 64.86426 25 VAL E N 1
ATOM 2658 C CA . VAL E 1 25 ? -4.67291 2.78463 31.71546 1.000 63.50824 25 VAL E CA 1
ATOM 2659 C C . VAL E 1 25 ? -3.17871 2.63154 31.47306 1.000 64.92000 25 VAL E C 1
ATOM 2660 O O . VAL E 1 25 ? -2.69612 2.73117 30.34629 1.000 58.37622 25 VAL E O 1
ATOM 2664 N N . ARG E 1 26 ? -2.44039 2.38890 32.54754 1.000 70.84108 26 ARG E N 1
ATOM 2665 C CA . ARG E 1 26 ? -1.01478 2.12330 32.42579 1.000 71.19211 26 ARG E CA 1
ATOM 2666 C C . ARG E 1 26 ? -0.75831 0.64437 32.69837 1.000 62.87098 26 ARG E C 1
ATOM 2667 O O . ARG E 1 26 ? -1.16071 0.13281 33.74811 1.000 68.17944 26 ARG E O 1
ATOM 2675 N N . PHE E 1 27 ? -0.07929 -0.02779 31.76714 1.000 61.76283 27 PHE E N 1
ATOM 2676 C CA . PHE E 1 27 ? 0.33704 -1.41827 31.91629 1.000 62.03258 27 PHE E CA 1
ATOM 2677 C C . PHE E 1 27 ? 1.79066 -1.44360 32.37113 1.000 61.73385 27 PHE E C 1
ATOM 2678 O O . PHE E 1 27 ? 2.66296 -0.89009 31.69030 1.000 68.20279 27 PHE E O 1
ATOM 2686 N N . LYS E 1 28 ? 2.04605 -2.03832 33.53445 1.000 62.18980 28 LYS E N 1
ATOM 2687 C CA . LYS E 1 28 ? 3.40540 -2.25785 34.01197 1.000 65.40290 28 LYS E CA 1
ATOM 2688 C C . LYS E 1 28 ? 3.81130 -3.68653 33.69461 1.000 67.82778 28 LYS E C 1
ATOM 2689 O O . LYS E 1 28 ? 3.17570 -4.63542 34.16468 1.000 61.56132 28 LYS E O 1
ATOM 2695 N N . VAL E 1 29 ? 4.86760 -3.83213 32.90286 1.000 68.06019 29 VAL E N 1
ATOM 2696 C CA . VAL E 1 29 ? 5.35080 -5.15873 32.54069 1.000 65.36037 29 VAL E CA 1
ATOM 2697 C C . VAL E 1 29 ? 6.05345 -5.79064 33.73311 1.000 64.46934 29 VAL E C 1
ATOM 2698 O O . VAL E 1 29 ? 6.95315 -5.19104 34.33357 1.000 68.27654 29 VAL E O 1
ATOM 2702 N N . VAL E 1 30 ? 5.65371 -7.01678 34.06884 1.000 64.00179 30 VAL E N 1
ATOM 2703 C CA . VAL E 1 30 ? 6.23304 -7.78787 35.15937 1.000 65.39613 30 VAL E CA 1
ATOM 2704 C C . VAL E 1 30 ? 6.51375 -9.19016 34.63655 1.000 73.08142 30 VAL E C 1
ATOM 2705 O O . VAL E 1 30 ? 6.02990 -9.58957 33.57663 1.000 71.80453 30 VAL E O 1
ATOM 2709 N N . ASN E 1 31 ? 7.30216 -9.94936 35.40089 1.000 80.35665 31 ASN E N 1
ATOM 2710 C CA . ASN E 1 31 ? 7.63136 -11.30948 35.00109 1.000 80.49897 31 ASN E CA 1
ATOM 2711 C C . ASN E 1 31 ? 7.05139 -12.37063 35.91436 1.000 89.41843 31 ASN E C 1
ATOM 2712 O O . ASN E 1 31 ? 7.00909 -13.54141 35.52419 1.000 104.23454 31 ASN E O 1
ATOM 2717 N N . SER E 1 32 ? 6.61956 -12.00129 37.11154 1.000 77.99673 32 SER E N 1
ATOM 2718 C CA . SER E 1 32 ? 5.91888 -12.92044 37.98548 1.000 81.26101 32 SER E CA 1
ATOM 2719 C C . SER E 1 32 ? 4.67891 -12.24159 38.54876 1.000 80.94541 32 SER E C 1
ATOM 2720 O O . SER E 1 32 ? 4.56044 -11.01329 38.54247 1.000 75.08945 32 SER E O 1
ATOM 2723 N N . PHE E 1 33 ? 3.77394 -13.07076 39.06685 1.000 77.92824 33 PHE E N 1
ATOM 2724 C CA . PHE E 1 33 ? 2.55476 -12.68746 39.77176 1.000 76.75238 33 PHE E CA 1
ATOM 2725 C C . PHE E 1 33 ? 1.93697 -11.39696 39.24152 1.000 70.47545 33 PHE E C 1
ATOM 2726 O O . PHE E 1 33 ? 2.01033 -10.34824 39.89639 1.000 67.75222 33 PHE E O 1
ATOM 2734 N N . PRO E 1 34 ? 1.34573 -11.44051 38.05079 1.000 70.36892 34 PRO E N 1
ATOM 2735 C CA . PRO E 1 34 ? 0.70517 -10.26238 37.46455 1.000 70.70291 34 PRO E CA 1
ATOM 2736 C C . PRO E 1 34 ? -0.77103 -10.17396 37.82945 1.000 68.61256 34 PRO E C 1
ATOM 2737 O O . PRO E 1 34 ? -1.41561 -11.16300 38.18233 1.000 66.57527 34 PRO E O 1
ATOM 2741 N N . ASP E 1 35 ? -1.30007 -8.95038 37.73750 1.000 68.38362 35 ASP E N 1
ATOM 2742 C CA . ASP E 1 35 ? -2.74574 -8.77048 37.84603 1.000 63.59853 35 ASP E CA 1
ATOM 2743 C C . ASP E 1 35 ? -3.45798 -9.45158 36.68500 1.000 65.57968 35 ASP E C 1
ATOM 2744 O O . ASP E 1 35 ? -4.53461 -10.03755 36.85775 1.000 69.78802 35 ASP E O 1
ATOM 2749 N N . LEU E 1 36 ? -2.86189 -9.39304 35.49663 1.000 59.60487 36 LEU E N 1
ATOM 2750 C CA . LEU E 1 36 ? -3.40118 -10.01126 34.29482 1.000 59.24991 36 LEU E CA 1
ATOM 2751 C C . LEU E 1 36 ? -2.24437 -10.59275 33.49612 1.000 68.10846 36 LEU E C 1
ATOM 2752 O O . LEU E 1 36 ? -1.21397 -9.93337 33.31443 1.000 59.33553 36 LEU E O 1
ATOM 2757 N N . LYS E 1 37 ? -2.40016 -11.83232 33.04665 1.000 70.98237 37 LYS E N 1
ATOM 2758 C CA . LYS E 1 37 ? -1.53129 -12.37938 32.01664 1.000 65.28052 37 LYS E CA 1
ATOM 2759 C C . LYS E 1 37 ? -2.12899 -12.01529 30.66413 1.000 59.89261 37 LYS E C 1
ATOM 2760 O O . LYS E 1 37 ? -3.28918 -12.34315 30.38376 1.000 61.68317 37 LYS E O 1
ATOM 2766 N N . VAL E 1 38 ? -1.35708 -11.30806 29.84904 1.000 58.85545 38 VAL E N 1
ATOM 2767 C CA . VAL E 1 38 ? -1.83799 -10.73634 28.60182 1.000 57.31964 38 VAL E CA 1
ATOM 2768 C C . VAL E 1 38 ? -1.11036 -11.41204 27.45146 1.000 64.72622 38 VAL E C 1
ATOM 2769 O O . VAL E 1 38 ? 0.12713 -11.47010 27.43938 1.000 61.87192 38 VAL E O 1
ATOM 2773 N N . GLN E 1 39 ? -1.87024 -11.89474 26.47441 1.000 57.86301 39 GLN E N 1
ATOM 2774 C CA . GLN E 1 39 ? -1.30161 -12.35103 25.21379 1.000 63.75230 39 GLN E CA 1
ATOM 2775 C C . GLN E 1 39 ? -1.68941 -11.35651 24.13253 1.000 59.95094 39 GLN E C 1
ATOM 2776 O O . GLN E 1 39 ? -2.87171 -11.02440 23.98758 1.000 55.58885 39 GLN E O 1
ATOM 2782 N N . PHE E 1 40 ? -0.70325 -10.88065 23.38381 1.000 56.06701 40 PHE E N 1
ATOM 2783 C CA . PHE E 1 40 ? -0.97057 -9.98526 22.27098 1.000 57.05363 40 PHE E CA 1
ATOM 2784 C C . PHE E 1 40 ? -1.17736 -10.79647 21.00220 1.000 55.30925 40 PHE E C 1
ATOM 2785 O O . PHE E 1 40 ? -0.37137 -11.66985 20.67202 1.000 56.69608 40 PHE E O 1
ATOM 2793 N N . VAL E 1 41 ? -2.27123 -10.50805 20.30202 1.000 54.44917 41 VAL E N 1
ATOM 2794 C CA . VAL E 1 41 ? -2.70209 -11.30570 19.16777 1.000 59.91336 41 VAL E CA 1
ATOM 2795 C C . VAL E 1 41 ? -2.95742 -10.35345 18.01357 1.000 57.31379 41 VAL E C 1
ATOM 2796 O O . VAL E 1 41 ? -3.14133 -9.15050 18.19895 1.000 56.58687 41 VAL E O 1
ATOM 2800 N N . THR E 1 42 ? -2.98528 -10.90730 16.81037 1.000 56.10095 42 THR E N 1
ATOM 2801 C CA . THR E 1 42 ? -3.30262 -10.12446 15.62981 1.000 64.57220 42 THR E CA 1
ATOM 2802 C C . THR E 1 42 ? -4.69028 -10.43656 15.09718 1.000 65.50914 42 THR E C 1
ATOM 2803 O O . THR E 1 42 ? -5.12617 -9.81144 14.12585 1.000 69.31148 42 THR E O 1
ATOM 2807 N N . SER E 1 43 ? -5.39791 -11.37684 15.71669 1.000 67.69345 43 SER E N 1
ATOM 2808 C CA . SER E 1 43 ? -6.74343 -11.73198 15.30203 1.000 61.59556 43 SER E CA 1
ATOM 2809 C C . SER E 1 43 ? -7.53949 -12.16986 16.51814 1.000 65.32363 43 SER E C 1
ATOM 2810 O O . SER E 1 43 ? -6.97899 -12.68243 17.49160 1.000 62.10036 43 SER E O 1
ATOM 2813 N N . PHE E 1 44 ? -8.84986 -11.95219 16.44632 1.000 65.68396 44 PHE E N 1
ATOM 2814 C CA . PHE E 1 44 ? -9.79821 -12.39182 17.46438 1.000 66.35400 44 PHE E CA 1
ATOM 2815 C C . PHE E 1 44 ? -9.36540 -12.04885 18.89297 1.000 58.81569 44 PHE E C 1
ATOM 2816 O O . PHE E 1 44 ? -9.17556 -12.94487 19.72218 1.000 58.79798 44 PHE E O 1
ATOM 2824 N N . PRO E 1 45 ? -9.23204 -10.77278 19.22333 1.000 54.03562 45 PRO E N 1
ATOM 2825 C CA . PRO E 1 45 ? -8.86582 -10.39687 20.58749 1.000 52.67247 45 PRO E CA 1
ATOM 2826 C C . PRO E 1 45 ? -10.09116 -10.29606 21.49042 1.000 62.04368 45 PRO E C 1
ATOM 2827 O O . PRO E 1 45 ? -11.23960 -10.27071 21.03868 1.000 54.44454 45 PRO E O 1
ATOM 2831 N N . ASP E 1 46 ? -9.81575 -10.25343 22.79447 1.000 58.06508 46 ASP E N 1
ATOM 2832 C CA . ASP E 1 46 ? -10.83852 -9.90523 23.76990 1.000 52.30419 46 ASP E CA 1
ATOM 2833 C C . ASP E 1 46 ? -11.03706 -8.39641 23.83456 1.000 57.40119 46 ASP E C 1
ATOM 2834 O O . ASP E 1 46 ? -12.15211 -7.92512 24.10059 1.000 52.48559 46 ASP E O 1
ATOM 2839 N N . TYR E 1 47 ? -9.96291 -7.63827 23.61296 1.000 48.89332 47 TYR E N 1
ATOM 2840 C CA . TYR E 1 47 ? -10.00259 -6.19034 23.49901 1.000 46.60156 47 TYR E CA 1
ATOM 2841 C C . TYR E 1 47 ? -8.96310 -5.76082 22.47677 1.000 58.72589 47 TYR E C 1
ATOM 2842 O O . TYR E 1 47 ? -7.90514 -6.38500 22.34419 1.000 53.93184 47 TYR E O 1
ATOM 2851 N N . LYS E 1 48 ? -9.26478 -4.67384 21.77526 1.000 58.97039 48 LYS E N 1
ATOM 2852 C CA . LYS E 1 48 ? -8.29947 -3.98380 20.93197 1.000 51.93638 48 LYS E CA 1
ATOM 2853 C C . LYS E 1 48 ? -7.73305 -2.82262 21.73174 1.000 53.21738 48 LYS E C 1
ATOM 2854 O O . LYS E 1 48 ? -8.49056 -2.07435 22.35742 1.000 57.52785 48 LYS E O 1
ATOM 2860 N N . VAL E 1 49 ? -6.41166 -2.68359 21.73478 1.000 52.17146 49 VAL E N 1
ATOM 2861 C CA . VAL E 1 49 ? -5.74502 -1.66661 22.53653 1.000 51.51251 49 VAL E CA 1
ATOM 2862 C C . VAL E 1 49 ? -4.90118 -0.79029 21.62478 1.000 56.19092 49 VAL E C 1
ATOM 2863 O O . VAL E 1 49 ? -4.14380 -1.29756 20.78847 1.000 58.61496 49 VAL E O 1
ATOM 2867 N N . LYS E 1 50 ? -5.04042 0.52024 21.77837 1.000 50.96525 50 LYS E N 1
ATOM 2868 C CA . LYS E 1 50 ? -4.12161 1.47191 21.17773 1.000 55.72789 50 LYS E CA 1
ATOM 2869 C C . LYS E 1 50 ? -3.08614 1.84574 22.22422 1.000 56.56232 50 LYS E C 1
ATOM 2870 O O . LYS E 1 50 ? -3.43855 2.21146 23.34987 1.000 57.42844 50 LYS E O 1
ATOM 2876 N N . ILE E 1 51 ? -1.83444 1.71965 21.87489 1.000 61.54540 51 ILE E N 1
ATOM 2877 C CA . ILE E 1 51 ? -0.76078 2.06672 22.79205 1.000 61.71605 51 ILE E CA 1
ATOM 2878 C C . ILE E 1 51 ? -0.47161 3.55101 22.65759 1.000 61.57316 51 ILE E C 1
ATOM 2879 O O . ILE E 1 51 ? -0.37349 4.08228 21.54501 1.000 61.96580 51 ILE E O 1
ATOM 2884 N N . SER E 1 52 ? -0.31475 4.22228 23.79145 1.000 63.22563 52 SER E N 1
ATOM 2885 C CA . SER E 1 52 ? -0.06397 5.65146 23.81798 1.000 71.82221 52 SER E CA 1
ATOM 2886 C C . SER E 1 52 ? 1.36468 5.90331 24.26265 1.000 68.36590 52 SER E C 1
ATOM 2887 O O . SER E 1 52 ? 1.94512 5.11676 25.01173 1.000 70.56585 52 SER E O 1
ATOM 2890 N N . ASN E 1 53 ? 1.91525 7.02599 23.81538 1.000 77.11193 53 ASN E N 1
ATOM 2891 C CA . ASN E 1 53 ? 3.26026 7.42435 24.19913 1.000 76.94251 53 ASN E CA 1
ATOM 2892 C C . ASN E 1 53 ? 3.26585 8.32865 25.42041 1.000 81.50081 53 ASN E C 1
ATOM 2893 O O . ASN E 1 53 ? 4.34181 8.70926 25.88670 1.000 80.37417 53 ASN E O 1
ATOM 2898 N N . SER E 1 54 ? 2.09039 8.65902 25.94866 1.000 103.00925 54 SER E N 1
ATOM 2899 C CA . SER E 1 54 ? 1.94201 9.50281 27.12012 1.000 98.95985 54 SER E CA 1
ATOM 2900 C C . SER E 1 54 ? 1.31767 8.69349 28.24399 1.000 97.81992 54 SER E C 1
ATOM 2901 O O . SER E 1 54 ? 0.37484 7.93241 28.02401 1.000 84.70505 54 SER E O 1
ATOM 2904 N N . SER E 1 55 ? 1.86987 8.83742 29.44188 1.000 89.68309 55 SER E N 1
ATOM 2905 C CA . SER E 1 55 ? 1.26273 8.24661 30.62155 1.000 85.01967 55 SER E CA 1
ATOM 2906 C C . SER E 1 55 ? 0.25663 9.17997 31.26643 1.000 90.72426 55 SER E C 1
ATOM 2907 O O . SER E 1 55 ? -0.33843 8.81169 32.28213 1.000 87.97221 55 SER E O 1
ATOM 2910 N N . SER E 1 56 ? 0.04004 10.36436 30.70271 1.000 89.17789 56 SER E N 1
ATOM 2911 C CA . SER E 1 56 ? -0.88571 11.29347 31.32634 1.000 94.10212 56 SER E CA 1
ATOM 2912 C C . SER E 1 56 ? -2.29953 10.77231 31.14856 1.000 96.01825 56 SER E C 1
ATOM 2913 O O . SER E 1 56 ? -2.59938 10.07131 30.18395 1.000 88.68712 56 SER E O 1
ATOM 2916 N N . PHE E 1 57 ? -3.16666 11.10690 32.10182 1.000 96.49498 57 PHE E N 1
ATOM 2917 C CA . PHE E 1 57 ? -4.57862 10.73510 32.06707 1.000 93.55338 57 PHE E CA 1
ATOM 2918 C C . PHE E 1 57 ? -4.78851 9.23356 32.24968 1.000 89.52628 57 PHE E C 1
ATOM 2919 O O . PHE E 1 57 ? -5.83315 8.70115 31.85560 1.000 88.74033 57 PHE E O 1
ATOM 2927 N N . CYS E 1 58 ? -3.82057 8.53587 32.84325 1.000 87.19159 58 CYS E N 1
ATOM 2928 C CA . CYS E 1 58 ? -3.95362 7.10292 33.08056 1.000 78.79340 58 CYS E CA 1
ATOM 2929 C C . CYS E 1 58 ? -4.83734 6.86095 34.29812 1.000 86.55662 58 CYS E C 1
ATOM 2930 O O . CYS E 1 58 ? -4.60413 7.41938 35.37564 1.000 83.82097 58 CYS E O 1
ATOM 2933 N N . GLU E 1 59 ? -5.86810 6.03595 34.10412 1.000 95.96713 59 GLU E N 1
ATOM 2934 C CA . GLU E 1 59 ? -6.87182 5.79613 35.13496 1.000 92.73525 59 GLU E CA 1
ATOM 2935 C C . GLU E 1 59 ? -6.33828 4.96377 36.29054 1.000 87.03273 59 GLU E C 1
ATOM 2936 O O . GLU E 1 59 ? -6.72413 5.18507 37.44448 1.000 94.36188 59 GLU E O 1
ATOM 2942 N N . GLU E 1 60 ? -5.44797 4.02270 36.00444 1.000 78.90045 60 GLU E N 1
ATOM 2943 C CA . GLU E 1 60 ? -5.09075 2.98705 36.95658 1.000 73.24886 60 GLU E CA 1
ATOM 2944 C C . GLU E 1 60 ? -3.87063 2.26185 36.41034 1.000 70.46195 60 GLU E C 1
ATOM 2945 O O . GLU E 1 60 ? -3.62557 2.26114 35.20095 1.000 67.34871 60 GLU E O 1
ATOM 2951 N N . THR E 1 61 ? -3.11785 1.63165 37.30339 1.000 65.92548 61 THR E N 1
ATOM 2952 C CA . THR E 1 61 ? -1.94815 0.85824 36.91119 1.000 70.65315 61 THR E CA 1
ATOM 2953 C C . THR E 1 61 ? -2.25637 -0.62278 37.07723 1.000 71.19663 61 THR E C 1
ATOM 2954 O O . THR E 1 61 ? -2.63968 -1.06538 38.16440 1.000 72.07737 61 THR E O 1
ATOM 2958 N N . ILE E 1 62 ? -2.08645 -1.38218 36.00180 1.000 67.14224 62 ILE E N 1
ATOM 2959 C CA . ILE E 1 62 ? -2.34306 -2.81420 35.98899 1.000 65.19768 62 ILE E CA 1
ATOM 2960 C C . ILE E 1 62 ? -1.03263 -3.52077 35.69238 1.000 67.10227 62 ILE E C 1
ATOM 2961 O O . ILE E 1 62 ? -0.33720 -3.17470 34.72975 1.000 64.10603 62 ILE E O 1
ATOM 2966 N N . LYS E 1 63 ? -0.67933 -4.48363 36.53498 1.000 70.17353 63 LYS E N 1
ATOM 2967 C CA . LYS E 1 63 ? 0.53520 -5.24831 36.30996 1.000 61.61295 63 LYS E CA 1
ATOM 2968 C C . LYS E 1 63 ? 0.21567 -6.37386 35.33915 1.000 63.34866 63 LYS E C 1
ATOM 2969 O O . LYS E 1 63 ? -0.63714 -7.22152 35.62286 1.000 63.78359 63 LYS E O 1
ATOM 2975 N N . ILE E 1 64 ? 0.88210 -6.37911 34.19358 1.000 61.80811 64 ILE E N 1
ATOM 2976 C CA . ILE E 1 64 ? 0.62376 -7.37721 33.16912 1.000 55.63352 64 ILE E CA 1
ATOM 2977 C C . ILE E 1 64 ? 1.87757 -8.20934 32.96204 1.000 61.09789 64 ILE E C 1
ATOM 2978 O O . ILE E 1 64 ? 3.00430 -7.75838 33.19123 1.000 64.36975 64 ILE E O 1
ATOM 2983 N N . GLN E 1 65 ? 1.65751 -9.45686 32.57168 1.000 57.40846 65 GLN E N 1
ATOM 2984 C CA . GLN E 1 65 ? 2.70583 -10.38179 32.18054 1.000 58.83169 65 GLN E CA 1
ATOM 2985 C C . GLN E 1 65 ? 2.42351 -10.80912 30.75190 1.000 61.49812 65 GLN E C 1
ATOM 2986 O O . GLN E 1 65 ? 1.36258 -11.37416 30.47375 1.000 57.89999 65 GLN E O 1
ATOM 2992 N N . VAL E 1 66 ? 3.35226 -10.53973 29.84444 1.000 66.02662 66 VAL E N 1
ATOM 2993 C CA . VAL E 1 66 ? 3.13935 -10.96516 28.46859 1.000 63.41305 66 VAL E CA 1
ATOM 2994 C C . VAL E 1 66 ? 3.39733 -12.46127 28.40020 1.000 64.71694 66 VAL E C 1
ATOM 2995 O O . VAL E 1 66 ? 4.46891 -12.93831 28.78806 1.000 73.24772 66 VAL E O 1
ATOM 2999 N N . VAL E 1 67 ? 2.40789 -13.20352 27.91436 1.000 61.52561 67 VAL E N 1
ATOM 3000 C CA . VAL E 1 67 ? 2.47715 -14.64981 27.81197 1.000 64.18218 67 VAL E CA 1
ATOM 3001 C C . VAL E 1 67 ? 2.03133 -15.05440 26.41325 1.000 66.35209 67 VAL E C 1
ATOM 3002 O O . VAL E 1 67 ? 1.46431 -14.26264 25.66015 1.000 69.13128 67 VAL E O 1
ATOM 3006 N N . THR E 1 68 ? 2.31848 -16.30564 26.06595 1.000 72.65911 68 THR E N 1
ATOM 3007 C CA . THR E 1 68 ? 1.84314 -16.90286 24.82649 1.000 74.85756 68 THR E CA 1
ATOM 3008 C C . THR E 1 68 ? 0.94527 -18.10999 25.05808 1.000 78.92007 68 THR E C 1
ATOM 3009 O O . THR E 1 68 ? 0.42165 -18.67166 24.08779 1.000 82.39879 68 THR E O 1
ATOM 3013 N N . SER E 1 69 ? 0.72897 -18.50440 26.31038 1.000 78.79693 69 SER E N 1
ATOM 3014 C CA . SER E 1 69 ? -0.13957 -19.62158 26.63852 1.000 79.61426 69 SER E CA 1
ATOM 3015 C C . SER E 1 69 ? -0.98084 -19.23683 27.84090 1.000 74.91098 69 SER E C 1
ATOM 3016 O O . SER E 1 69 ? -0.50250 -18.55545 28.75294 1.000 67.72884 69 SER E O 1
ATOM 3019 N N . PHE E 1 70 ? -2.23243 -19.68235 27.83006 1.000 78.95237 70 PHE E N 1
ATOM 3020 C CA . PHE E 1 70 ? -3.15208 -19.50794 28.95016 1.000 71.81954 70 PHE E CA 1
ATOM 3021 C C . PHE E 1 70 ? -3.19935 -18.05958 29.42859 1.000 75.38048 70 PHE E C 1
ATOM 3022 O O . PHE E 1 70 ? -2.85598 -17.77320 30.59305 1.000 78.73760 70 PHE E O 1
ATOM 3030 N N . PRO E 1 71 ? -3.55835 -17.11256 28.57189 1.000 67.54198 71 PRO E N 1
ATOM 3031 C CA . PRO E 1 71 ? -3.67524 -15.72285 29.01022 1.000 62.99386 71 PRO E CA 1
ATOM 3032 C C . PRO E 1 71 ? -5.00594 -15.47545 29.70714 1.000 65.44553 71 PRO E C 1
ATOM 3033 O O . PRO E 1 71 ? -5.98040 -16.20674 29.52630 1.000 61.30411 71 PRO E O 1
ATOM 3037 N N . ASP E 1 72 ? -5.02807 -14.41982 30.52555 1.000 63.88786 72 ASP E N 1
ATOM 3038 C CA . ASP E 1 72 ? -6.28898 -13.93000 31.07351 1.000 58.31610 72 ASP E CA 1
ATOM 3039 C C . ASP E 1 72 ? -7.08697 -13.17351 30.02240 1.000 58.15896 72 ASP E C 1
ATOM 3040 O O . ASP E 1 72 ? -8.32004 -13.23088 30.01006 1.000 59.77145 72 ASP E O 1
ATOM 3045 N N . VAL E 1 73 ? -6.39537 -12.46603 29.13432 1.000 56.70642 73 VAL E N 1
ATOM 3046 C CA . VAL E 1 73 ? -7.02310 -11.65557 28.10025 1.000 54.83138 73 VAL E CA 1
ATOM 3047 C C . VAL E 1 73 ? -6.11645 -11.66775 26.88815 1.000 57.27292 73 VAL E C 1
ATOM 3048 O O . VAL E 1 73 ? -4.89068 -11.66942 27.01441 1.000 54.82736 73 VAL E O 1
ATOM 3052 N N . LYS E 1 74 ? -6.72069 -11.65805 25.71310 1.000 55.34634 74 LYS E N 1
ATOM 3053 C CA . LYS E 1 74 ? -5.98665 -11.50449 24.47352 1.000 54.77369 74 LYS E CA 1
ATOM 3054 C C . LYS E 1 74 ? -6.22522 -10.09169 23.96596 1.000 54.32842 74 LYS E C 1
ATOM 3055 O O . LYS E 1 74 ? -7.37439 -9.68877 23.75687 1.000 55.74569 74 LYS E O 1
ATOM 3061 N N . LEU E 1 75 ? -5.14086 -9.34819 23.77003 1.000 53.16368 75 LEU E N 1
ATOM 3062 C CA . LEU E 1 75 ? -5.19720 -7.98248 23.28057 1.000 52.29178 75 LEU E CA 1
ATOM 3063 C C . LEU E 1 75 ? -4.58766 -7.91869 21.89140 1.000 54.45888 75 LEU E C 1
ATOM 3064 O O . LEU E 1 75 ? -3.59697 -8.59655 21.60134 1.000 57.90266 75 LEU E O 1
ATOM 3069 N N . GLN E 1 76 ? -5.18291 -7.10008 21.03779 1.000 54.46581 76 GLN E N 1
ATOM 3070 C CA . GLN E 1 76 ? -4.64861 -6.82315 19.71553 1.000 53.48342 76 GLN E CA 1
ATOM 3071 C C . GLN E 1 76 ? -4.28289 -5.35064 19.67401 1.000 54.44530 76 GLN E C 1
ATOM 3072 O O . GLN E 1 76 ? -5.15165 -4.48764 19.84760 1.000 52.79131 76 GLN E O 1
ATOM 3078 N N . LYS E 1 77 ? -2.99861 -5.06938 19.47120 1.000 53.49562 77 LYS E N 1
ATOM 3079 C CA . LYS E 1 77 ? -2.55842 -3.69476 19.31045 1.000 53.56063 77 LYS E CA 1
ATOM 3080 C C . LYS E 1 77 ? -3.14278 -3.12711 18.02655 1.000 56.21770 77 LYS E C 1
ATOM 3081 O O . LYS E 1 77 ? -3.09248 -3.76668 16.97157 1.000 55.22565 77 LYS E O 1
ATOM 3087 N N . VAL E 1 78 ? -3.71518 -1.93097 18.11903 1.000 54.98407 78 VAL E N 1
ATOM 3088 C CA . VAL E 1 78 ? -4.25391 -1.23872 16.96029 1.000 57.95978 78 VAL E CA 1
ATOM 3089 C C . VAL E 1 78 ? -3.77310 0.19917 17.03444 1.000 62.55331 78 VAL E C 1
ATOM 3090 O O . VAL E 1 78 ? -3.41504 0.70327 18.09966 1.000 65.66774 78 VAL E O 1
ATOM 3094 N N . THR E 1 79 ? -3.76482 0.86316 15.88388 1.000 68.05163 79 THR E N 1
ATOM 3095 C CA . THR E 1 79 ? -3.34338 2.25500 15.85485 1.000 75.29917 79 THR E CA 1
ATOM 3096 C C . THR E 1 79 ? -4.50950 3.22518 15.92947 1.000 73.53448 79 THR E C 1
ATOM 3097 O O . THR E 1 79 ? -4.32992 4.35674 16.38866 1.000 73.66190 79 THR E O 1
ATOM 3101 N N . SER E 1 80 ? -5.68990 2.81739 15.47288 1.000 74.11803 80 SER E N 1
ATOM 3102 C CA . SER E 1 80 ? -6.89170 3.62602 15.56017 1.000 66.56809 80 SER E CA 1
ATOM 3103 C C . SER E 1 80 ? -8.03238 2.75669 16.06758 1.000 70.58460 80 SER E C 1
ATOM 3104 O O . SER E 1 80 ? -7.95952 1.52563 16.03419 1.000 67.45994 80 SER E O 1
ATOM 3107 N N . PHE E 1 81 ? -9.09566 3.42157 16.52194 1.000 69.45942 81 PHE E N 1
ATOM 3108 C CA . PHE E 1 81 ? -10.31251 2.77723 17.00401 1.000 68.12881 81 PHE E CA 1
ATOM 3109 C C . PHE E 1 81 ? -10.04695 1.58403 17.91546 1.000 69.54794 81 PHE E C 1
ATOM 3110 O O . PHE E 1 81 ? -10.22294 0.43267 17.51032 1.000 74.66100 81 PHE E O 1
ATOM 3118 N N . GLY E 1 82 ? -9.66496 1.85450 19.16152 1.000 69.37241 82 GLY E N 1
ATOM 3119 C CA . GLY E 1 82 ? -9.42249 0.81489 20.14391 1.000 56.46370 82 GLY E CA 1
ATOM 3120 C C . GLY E 1 82 ? -10.47026 0.78220 21.23640 1.000 61.78228 82 GLY E C 1
ATOM 3121 O O . GLY E 1 82 ? -11.16207 1.77417 21.47269 1.000 62.70350 82 GLY E O 1
ATOM 3122 N N . ASP E 1 83 ? -10.60950 -0.36601 21.89723 1.000 58.12468 83 ASP E N 1
ATOM 3123 C CA . ASP E 1 83 ? -11.53718 -0.47173 23.01771 1.000 56.32378 83 ASP E CA 1
ATOM 3124 C C . ASP E 1 83 ? -11.06951 0.38153 24.19357 1.000 58.63749 83 ASP E C 1
ATOM 3125 O O . ASP E 1 83 ? -11.89232 0.94948 24.92339 1.000 62.12361 83 ASP E O 1
ATOM 3130 N N . PHE E 1 84 ? -9.75510 0.47940 24.39411 1.000 54.06636 84 PHE E N 1
ATOM 3131 C CA . PHE E 1 84 ? -9.17917 1.33962 25.42115 1.000 54.36111 84 PHE E CA 1
ATOM 3132 C C . PHE E 1 84 ? -7.74440 1.66201 25.02331 1.000 54.97224 84 PHE E C 1
ATOM 3133 O O . PHE E 1 84 ? -7.20051 1.09086 24.07834 1.000 50.78380 84 PHE E O 1
ATOM 3141 N N . GLU E 1 85 ? -7.15460 2.62087 25.73047 1.000 51.83264 85 GLU E N 1
ATOM 3142 C CA . GLU E 1 85 ? -5.76887 3.01139 25.53478 1.000 52.26662 85 GLU E CA 1
ATOM 3143 C C . GLU E 1 85 ? -4.90380 2.50990 26.68197 1.000 55.06040 85 GLU E C 1
ATOM 3144 O O . GLU E 1 85 ? -5.36931 2.37513 27.81355 1.000 57.97517 85 GLU E O 1
ATOM 3150 N N . ALA E 1 86 ? -3.62766 2.25669 26.38238 1.000 51.96132 86 ALA E N 1
ATOM 3151 C CA . ALA E 1 86 ? -2.67474 1.75874 27.36843 1.000 56.18693 86 ALA E CA 1
ATOM 3152 C C . ALA E 1 86 ? -1.31559 2.40513 27.14541 1.000 58.23511 86 ALA E C 1
ATOM 3153 O O . ALA E 1 86 ? -0.86535 2.52157 26.00280 1.000 59.78274 86 ALA E O 1
ATOM 3155 N N . TYR E 1 87 ? -0.68794 2.86182 28.22917 1.000 60.26099 87 TYR E N 1
ATOM 3156 C CA . TYR E 1 87 ? 0.71655 3.25714 28.21012 1.000 62.83962 87 TYR E CA 1
ATOM 3157 C C . TYR E 1 87 ? 1.53423 2.11481 28.80634 1.000 64.94143 87 TYR E C 1
ATOM 3158 O O . TYR E 1 87 ? 1.33884 1.75081 29.97178 1.000 60.91843 87 TYR E O 1
ATOM 3167 N N . ILE E 1 88 ? 2.46265 1.57032 28.01214 1.000 60.27922 88 ILE E N 1
ATOM 3168 C CA . ILE E 1 88 ? 3.24226 0.38459 28.36600 1.000 65.53312 88 ILE E CA 1
ATOM 3169 C C . ILE E 1 88 ? 4.57797 0.76187 28.98661 1.000 72.19483 88 ILE E C 1
ATOM 3170 O O . ILE E 1 88 ? 5.26341 1.67691 28.51186 1.000 71.22117 88 ILE E O 1
ATOM 3175 N N . ASP E 1 89 ? 4.93144 0.07114 30.07224 1.000 83.25696 89 ASP E N 1
ATOM 3176 C CA . ASP E 1 89 ? 6.25510 0.19868 30.68268 1.000 90.46248 89 ASP E CA 1
ATOM 3177 C C . ASP E 1 89 ? 6.53699 -0.97652 31.62921 1.000 92.86088 89 ASP E C 1
ATOM 3178 O O . ASP E 1 89 ? 5.97432 -1.12376 32.71300 1.000 98.80468 89 ASP E O 1
ATOM 3184 N N . TYR F 1 12 ? -12.86434 3.49760 -13.04767 1.000 118.25250 12 TYR F N 1
ATOM 3185 C CA . TYR F 1 12 ? -12.79169 2.87113 -11.72571 1.000 113.52220 12 TYR F CA 1
ATOM 3186 C C . TYR F 1 12 ? -11.89033 3.59588 -10.72460 1.000 106.78368 12 TYR F C 1
ATOM 3187 O O . TYR F 1 12 ? -10.97803 4.33614 -11.09288 1.000 106.47223 12 TYR F O 1
ATOM 3196 N N . GLY F 1 13 ? -12.17854 3.36570 -9.44723 1.000 104.90706 13 GLY F N 1
ATOM 3197 C CA . GLY F 1 13 ? -11.50673 4.01934 -8.34285 1.000 100.37689 13 GLY F CA 1
ATOM 3198 C C . GLY F 1 13 ? -10.65611 3.13670 -7.45004 1.000 95.00011 13 GLY F C 1
ATOM 3199 O O . GLY F 1 13 ? -10.38481 1.97434 -7.77056 1.000 92.36837 13 GLY F O 1
ATOM 3200 N N . LYS F 1 14 ? -10.25000 3.70088 -6.30669 1.000 93.59419 14 LYS F N 1
ATOM 3201 C CA . LYS F 1 14 ? -9.33134 3.02999 -5.39009 1.000 88.89153 14 LYS F CA 1
ATOM 3202 C C . LYS F 1 14 ? -9.84198 1.66207 -4.94785 1.000 91.13143 14 LYS F C 1
ATOM 3203 O O . LYS F 1 14 ? -9.07403 0.69470 -4.89271 1.000 82.58203 14 LYS F O 1
ATOM 3209 N N . GLY F 1 15 ? -11.12676 1.55505 -4.62676 1.000 87.47647 15 GLY F N 1
ATOM 3210 C CA . GLY F 1 15 ? -11.60054 0.31910 -4.03611 1.000 85.15499 15 GLY F CA 1
ATOM 3211 C C . GLY F 1 15 ? -11.78926 -0.84750 -4.97979 1.000 82.07148 15 GLY F C 1
ATOM 3212 O O . GLY F 1 15 ? -11.99644 -1.96510 -4.49653 1.000 82.15188 15 GLY F O 1
ATOM 3213 N N . TYR F 1 16 ? -11.71234 -0.63207 -6.29811 1.000 84.65569 16 TYR F N 1
ATOM 3214 C CA . TYR F 1 16 ? -11.95431 -1.72554 -7.23939 1.000 84.36082 16 TYR F CA 1
ATOM 3215 C C . TYR F 1 16 ? -11.05564 -2.92044 -6.95064 1.000 79.64921 16 TYR F C 1
ATOM 3216 O O . TYR F 1 16 ? -11.53078 -4.05748 -6.83928 1.000 77.36573 16 TYR F O 1
ATOM 3225 N N . LEU F 1 17 ? -9.75154 -2.68016 -6.81491 1.000 81.20236 17 LEU F N 1
ATOM 3226 C CA . LEU F 1 17 ? -8.81784 -3.77876 -6.59756 1.000 76.77211 17 LEU F CA 1
ATOM 3227 C C . LEU F 1 17 ? -9.11793 -4.52241 -5.30816 1.000 71.04273 17 LEU F C 1
ATOM 3228 O O . LEU F 1 17 ? -8.77712 -5.70589 -5.18580 1.000 66.77035 17 LEU F O 1
ATOM 3233 N N . ALA F 1 18 ? -9.78554 -3.86048 -4.36097 1.000 76.55650 18 ALA F N 1
ATOM 3234 C CA . ALA F 1 18 ? -10.16759 -4.51202 -3.11823 1.000 67.69643 18 ALA F CA 1
ATOM 3235 C C . ALA F 1 18 ? -11.05746 -5.72306 -3.35125 1.000 68.11642 18 ALA F C 1
ATOM 3236 O O . ALA F 1 18 ? -11.10687 -6.61011 -2.49513 1.000 69.44869 18 ALA F O 1
ATOM 3238 N N . MET F 1 19 ? -11.75934 -5.78707 -4.48516 1.000 73.66479 19 MET F N 1
ATOM 3239 C CA . MET F 1 19 ? -12.61614 -6.93695 -4.74631 1.000 72.15191 19 MET F CA 1
ATOM 3240 C C . MET F 1 19 ? -11.82665 -8.21021 -5.01398 1.000 71.00443 19 MET F C 1
ATOM 3241 O O . MET F 1 19 ? -12.40705 -9.30206 -4.96211 1.000 63.37442 19 MET F O 1
ATOM 3246 N N . PHE F 1 20 ? -10.52228 -8.09905 -5.28174 1.000 68.14698 20 PHE F N 1
ATOM 3247 C CA . PHE F 1 20 ? -9.71106 -9.23102 -5.71308 1.000 66.09594 20 PHE F CA 1
ATOM 3248 C C . PHE F 1 20 ? -8.72178 -9.69114 -4.64586 1.000 64.17597 20 PHE F C 1
ATOM 3249 O O . PHE F 1 20 ? -7.66046 -10.22650 -4.97224 1.000 65.30338 20 PHE F O 1
ATOM 3257 N N . LYS F 1 21 ? -9.04669 -9.47108 -3.37375 1.000 61.30542 21 LYS F N 1
ATOM 3258 C CA . LYS F 1 21 ? -8.21344 -9.95983 -2.28029 1.000 66.33493 21 LYS F CA 1
ATOM 3259 C C . LYS F 1 21 ? -7.96313 -11.45932 -2.39502 1.000 69.35663 21 LYS F C 1
ATOM 3260 O O . LYS F 1 21 ? -8.90346 -12.24651 -2.52626 1.000 66.82884 21 LYS F O 1
ATOM 3266 N N . ASN F 1 22 ? -6.68133 -11.84235 -2.36568 1.000 64.48279 22 ASN F N 1
ATOM 3267 C CA . ASN F 1 22 ? -6.24909 -13.23935 -2.45079 1.000 65.71968 22 ASN F CA 1
ATOM 3268 C C . ASN F 1 22 ? -6.67634 -13.87989 -3.76629 1.000 66.86911 22 ASN F C 1
ATOM 3269 O O . ASN F 1 22 ? -6.80840 -15.10418 -3.86843 1.000 71.41234 22 ASN F O 1
ATOM 3274 N N . LYS F 1 23 ? -6.86827 -13.05393 -4.78182 1.000 66.57916 23 LYS F N 1
ATOM 3275 C CA . LYS F 1 23 ? -7.21914 -13.49479 -6.11792 1.000 67.64818 23 LYS F CA 1
ATOM 3276 C C . LYS F 1 23 ? -6.08903 -13.11756 -7.06938 1.000 69.46508 23 LYS F C 1
ATOM 3277 O O . LYS F 1 23 ? -5.06007 -12.57340 -6.66155 1.000 68.32694 23 LYS F O 1
ATOM 3283 N N . LYS F 1 24 ? -6.28480 -13.39878 -8.35532 1.000 69.59240 24 LYS F N 1
ATOM 3284 C CA . LYS F 1 24 ? -5.27904 -13.05592 -9.34640 1.000 70.50157 24 LYS F CA 1
ATOM 3285 C C . LYS F 1 24 ? -5.95788 -12.31718 -10.48671 1.000 70.19241 24 LYS F C 1
ATOM 3286 O O . LYS F 1 24 ? -7.00141 -12.75452 -10.97777 1.000 75.64479 24 LYS F O 1
ATOM 3292 N N . VAL F 1 25 ? -5.35313 -11.21438 -10.92030 1.000 69.79907 25 VAL F N 1
ATOM 3293 C CA . VAL F 1 25 ? -5.89846 -10.38121 -11.98007 1.000 77.65543 25 VAL F CA 1
ATOM 3294 C C . VAL F 1 25 ? -4.89314 -10.23955 -13.12034 1.000 79.44930 25 VAL F C 1
ATOM 3295 O O . VAL F 1 25 ? -3.71215 -10.57724 -13.00271 1.000 78.94896 25 VAL F O 1
ATOM 3299 N N . ARG F 1 26 ? -5.41207 -9.76187 -14.25001 1.000 82.67250 26 ARG F N 1
ATOM 3300 C CA . ARG F 1 26 ? -4.63753 -9.38801 -15.42486 1.000 80.99449 26 ARG F CA 1
ATOM 3301 C C . ARG F 1 26 ? -4.59409 -7.86882 -15.50898 1.000 83.42815 26 ARG F C 1
ATOM 3302 O O . ARG F 1 26 ? -5.64389 -7.21721 -15.54006 1.000 86.18823 26 ARG F O 1
ATOM 3310 N N . PHE F 1 27 ? -3.38408 -7.31360 -15.54744 1.000 82.80445 27 PHE F N 1
ATOM 3311 C CA . PHE F 1 27 ? -3.15539 -5.88961 -15.74846 1.000 82.81398 27 PHE F CA 1
ATOM 3312 C C . PHE F 1 27 ? -2.82180 -5.69977 -17.22244 1.000 85.36028 27 PHE F C 1
ATOM 3313 O O . PHE F 1 27 ? -1.84481 -6.26685 -17.71993 1.000 83.96123 27 PHE F O 1
ATOM 3321 N N . LYS F 1 28 ? -3.66522 -4.96842 -17.93414 1.000 89.96133 28 LYS F N 1
ATOM 3322 C CA . LYS F 1 28 ? -3.40913 -4.64038 -19.32874 1.000 91.18184 28 LYS F CA 1
ATOM 3323 C C . LYS F 1 28 ? -2.89444 -3.20953 -19.40389 1.000 96.82754 28 LYS F C 1
ATOM 3324 O O . LYS F 1 28 ? -3.58060 -2.27368 -18.97322 1.000 101.53908 28 LYS F O 1
ATOM 3330 N N . VAL F 1 29 ? -1.67987 -3.04226 -19.92676 1.000 101.55407 29 VAL F N 1
ATOM 3331 C CA . VAL F 1 29 ? -1.07348 -1.71995 -19.99690 1.000 92.55970 29 VAL F CA 1
ATOM 3332 C C . VAL F 1 29 ? -1.76861 -0.90429 -21.07249 1.000 95.05508 29 VAL F C 1
ATOM 3333 O O . VAL F 1 29 ? -1.86217 -1.32309 -22.23402 1.000 90.13684 29 VAL F O 1
ATOM 3337 N N . VAL F 1 30 ? -2.26877 0.26664 -20.67991 1.000 108.90616 30 VAL F N 1
ATOM 3338 C CA . VAL F 1 30 ? -2.91606 1.18574 -21.59787 1.000 115.39833 30 VAL F CA 1
ATOM 3339 C C . VAL F 1 30 ? -2.41207 2.58098 -21.26164 1.000 120.47038 30 VAL F C 1
ATOM 3340 O O . VAL F 1 30 ? -1.85848 2.82596 -20.18824 1.000 117.71249 30 VAL F O 1
ATOM 3344 N N . ASN F 1 31 ? -2.60859 3.50289 -22.18871 1.000 105.17572 31 ASN F N 1
ATOM 3345 C CA . ASN F 1 31 ? -2.17229 4.86521 -21.96208 1.000 107.90914 31 ASN F CA 1
ATOM 3346 C C . ASN F 1 31 ? -3.28984 5.90355 -21.99377 1.000 107.84913 31 ASN F C 1
ATOM 3347 O O . ASN F 1 31 ? -3.02731 7.06574 -21.66040 1.000 105.53724 31 ASN F O 1
ATOM 3352 N N . SER F 1 32 ? -4.50713 5.54110 -22.40867 1.000 110.60974 32 SER F N 1
ATOM 3353 C CA . SER F 1 32 ? -5.65869 6.43310 -22.34240 1.000 106.30648 32 SER F CA 1
ATOM 3354 C C . SER F 1 32 ? -6.77128 5.71015 -21.60702 1.000 112.77833 32 SER F C 1
ATOM 3355 O O . SER F 1 32 ? -6.71966 4.48932 -21.44269 1.000 115.32756 32 SER F O 1
ATOM 3358 N N . PHE F 1 33 ? -7.77462 6.49206 -21.14465 1.000 127.27504 33 PHE F N 1
ATOM 3359 C CA . PHE F 1 33 ? -8.99637 6.01891 -20.49729 1.000 122.19493 33 PHE F CA 1
ATOM 3360 C C . PHE F 1 33 ? -8.78462 4.68920 -19.79970 1.000 117.70636 33 PHE F C 1
ATOM 3361 O O . PHE F 1 33 ? -9.28047 3.65460 -20.26179 1.000 119.41069 33 PHE F O 1
ATOM 3369 N N . PRO F 1 34 ? -8.03504 4.67619 -18.70231 1.000 112.44709 34 PRO F N 1
ATOM 3370 C CA . PRO F 1 34 ? -7.77397 3.41800 -18.01559 1.000 106.34765 34 PRO F CA 1
ATOM 3371 C C . PRO F 1 34 ? -8.82893 3.16537 -16.96149 1.000 104.35302 34 PRO F C 1
ATOM 3372 O O . PRO F 1 34 ? -9.46068 4.07979 -16.43178 1.000 104.79508 34 PRO F O 1
ATOM 3376 N N . ASP F 1 35 ? -9.02246 1.88488 -16.66558 1.000 104.25840 35 ASP F N 1
ATOM 3377 C CA . ASP F 1 35 ? -9.82678 1.56450 -15.49884 1.000 102.34691 35 ASP F CA 1
ATOM 3378 C C . ASP F 1 35 ? -9.14115 2.09426 -14.25202 1.000 102.62091 35 ASP F C 1
ATOM 3379 O O . ASP F 1 35 ? -9.81136 2.54456 -13.31785 1.000 112.17859 35 ASP F O 1
ATOM 3384 N N . LEU F 1 36 ? -7.80837 2.06942 -14.23008 1.000 95.35591 36 LEU F N 1
ATOM 3385 C CA . LEU F 1 36 ? -7.04419 2.61730 -13.12174 1.000 86.15397 36 LEU F CA 1
ATOM 3386 C C . LEU F 1 36 ? -5.78229 3.27304 -13.65662 1.000 89.79691 36 LEU F C 1
ATOM 3387 O O . LEU F 1 36 ? -5.07248 2.68840 -14.48174 1.000 88.53140 36 LEU F O 1
ATOM 3392 N N . LYS F 1 37 ? -5.50969 4.48700 -13.19869 1.000 88.03987 37 LYS F N 1
ATOM 3393 C CA . LYS F 1 37 ? -4.17009 5.03413 -13.33258 1.000 84.77107 37 LYS F CA 1
ATOM 3394 C C . LYS F 1 37 ? -3.36459 4.53313 -12.14630 1.000 78.68075 37 LYS F C 1
ATOM 3395 O O . LYS F 1 37 ? -3.72672 4.78959 -10.99310 1.000 76.65308 37 LYS F O 1
ATOM 3401 N N . VAL F 1 38 ? -2.29015 3.80272 -12.42145 1.000 69.68025 38 VAL F N 1
ATOM 3402 C CA . VAL F 1 38 ? -1.54614 3.09068 -11.39344 1.000 69.50267 38 VAL F CA 1
ATOM 3403 C C . VAL F 1 38 ? -0.17184 3.71758 -11.26071 1.000 72.75477 38 VAL F C 1
ATOM 3404 O O . VAL F 1 38 ? 0.55477 3.85072 -12.25155 1.000 66.90956 38 VAL F O 1
ATOM 3408 N N . GLN F 1 39 ? 0.19159 4.07922 -10.03745 1.000 66.33679 39 GLN F N 1
ATOM 3409 C CA . GLN F 1 39 ? 1.54974 4.48103 -9.72109 1.000 68.31383 39 GLN F CA 1
ATOM 3410 C C . GLN F 1 39 ? 2.16558 3.41074 -8.83837 1.000 65.64706 39 GLN F C 1
ATOM 3411 O O . GLN F 1 39 ? 1.56906 3.01128 -7.83127 1.000 63.10465 39 GLN F O 1
ATOM 3417 N N . PHE F 1 40 ? 3.34218 2.93736 -9.23082 1.000 59.47738 40 PHE F N 1
ATOM 3418 C CA . PHE F 1 40 ? 4.06516 1.94549 -8.45690 1.000 60.65868 40 PHE F CA 1
ATOM 3419 C C . PHE F 1 40 ? 4.97178 2.66724 -7.47429 1.000 60.73812 40 PHE F C 1
ATOM 3420 O O . PHE F 1 40 ? 5.69679 3.59369 -7.84916 1.000 69.19463 40 PHE F O 1
ATOM 3428 N N . VAL F 1 41 ? 4.89781 2.26509 -6.20931 1.000 75.05784 41 VAL F N 1
ATOM 3429 C CA . VAL F 1 41 ? 5.55206 2.99080 -5.13635 1.000 75.67337 41 VAL F CA 1
ATOM 3430 C C . VAL F 1 41 ? 6.35637 1.98638 -4.33144 1.000 79.57859 41 VAL F C 1
ATOM 3431 O O . VAL F 1 41 ? 6.10452 0.77965 -4.36966 1.000 74.08322 41 VAL F O 1
ATOM 3435 N N . THR F 1 42 ? 7.31960 2.50683 -3.57409 1.000 84.09809 42 THR F N 1
ATOM 3436 C CA . THR F 1 42 ? 8.13677 1.68832 -2.69457 1.000 86.20686 42 THR F CA 1
ATOM 3437 C C . THR F 1 42 ? 7.78485 1.86973 -1.22770 1.000 91.68459 42 THR F C 1
ATOM 3438 O O . THR F 1 42 ? 8.31818 1.13831 -0.38599 1.000 93.88701 42 THR F O 1
ATOM 3442 N N . SER F 1 43 ? 6.88777 2.79909 -0.90604 1.000 91.66810 43 SER F N 1
ATOM 3443 C CA . SER F 1 43 ? 6.46058 3.01839 0.46495 1.000 93.80360 43 SER F CA 1
ATOM 3444 C C . SER F 1 43 ? 5.02192 3.50646 0.45845 1.000 97.13490 43 SER F C 1
ATOM 3445 O O . SER F 1 43 ? 4.60197 4.21846 -0.45701 1.000 99.01333 43 SER F O 1
ATOM 3448 N N . PHE F 1 44 ? 4.29045 3.14385 1.50992 1.000 92.99022 44 PHE F N 1
ATOM 3449 C CA . PHE F 1 44 ? 2.92073 3.59502 1.73477 1.000 96.74651 44 PHE F CA 1
ATOM 3450 C C . PHE F 1 44 ? 1.99916 3.41926 0.52160 1.000 95.57116 44 PHE F C 1
ATOM 3451 O O . PHE F 1 44 ? 1.47500 4.40061 -0.01274 1.000 98.28207 44 PHE F O 1
ATOM 3459 N N . PRO F 1 45 ? 1.80608 2.18491 0.05499 1.000 87.94767 45 PRO F N 1
ATOM 3460 C CA . PRO F 1 45 ? 0.89668 1.91464 -1.06111 1.000 79.87246 45 PRO F CA 1
ATOM 3461 C C . PRO F 1 45 ? -0.53034 1.63932 -0.59076 1.000 88.17275 45 PRO F C 1
ATOM 3462 O O . PRO F 1 45 ? -0.79394 1.40317 0.58818 1.000 91.43019 45 PRO F O 1
ATOM 3466 N N . ASP F 1 46 ? -1.45453 1.65066 -1.55791 1.000 88.95729 46 ASP F N 1
ATOM 3467 C CA . ASP F 1 46 ? -2.82124 1.19635 -1.30342 1.000 79.36314 46 ASP F CA 1
ATOM 3468 C C . ASP F 1 46 ? -2.95251 -0.32181 -1.35581 1.000 79.12045 46 ASP F C 1
ATOM 3469 O O . ASP F 1 46 ? -3.75663 -0.89124 -0.61338 1.000 73.20077 46 ASP F O 1
ATOM 3474 N N . TYR F 1 47 ? -2.18482 -0.99001 -2.21290 1.000 76.15863 47 TYR F N 1
ATOM 3475 C CA . TYR F 1 47 ? -2.16904 -2.44257 -2.25647 1.000 77.25400 47 TYR F CA 1
ATOM 3476 C C . TYR F 1 47 ? -0.75493 -2.90242 -2.57388 1.000 72.78915 47 TYR F C 1
ATOM 3477 O O . TYR F 1 47 ? -0.02343 -2.23370 -3.30424 1.000 78.08323 47 TYR F O 1
ATOM 3486 N N . LYS F 1 48 ? -0.38260 -4.05838 -2.03616 1.000 76.17623 48 LYS F N 1
ATOM 3487 C CA . LYS F 1 48 ? 0.84169 -4.74687 -2.42324 1.000 75.41715 48 LYS F CA 1
ATOM 3488 C C . LYS F 1 48 ? 0.50015 -5.81561 -3.45050 1.000 71.55756 48 LYS F C 1
ATOM 3489 O O . LYS F 1 48 ? -0.45383 -6.57601 -3.26514 1.000 76.73310 48 LYS F O 1
ATOM 3495 N N . VAL F 1 49 ? 1.27447 -5.87331 -4.52832 1.000 76.10323 49 VAL F N 1
ATOM 3496 C CA . VAL F 1 49 ? 0.97708 -6.75318 -5.64883 1.000 74.32608 49 VAL F CA 1
ATOM 3497 C C . VAL F 1 49 ? 2.15558 -7.69057 -5.89876 1.000 78.83668 49 VAL F C 1
ATOM 3498 O O . VAL F 1 49 ? 3.31204 -7.25229 -5.95235 1.000 70.73212 49 VAL F O 1
ATOM 3502 N N . LYS F 1 50 ? 1.85197 -8.97850 -6.06003 1.000 71.38453 50 LYS F N 1
ATOM 3503 C CA . LYS F 1 50 ? 2.80828 -9.96837 -6.53995 1.000 71.56793 50 LYS F CA 1
ATOM 3504 C C . LYS F 1 50 ? 2.64138 -10.08910 -8.04973 1.000 74.8081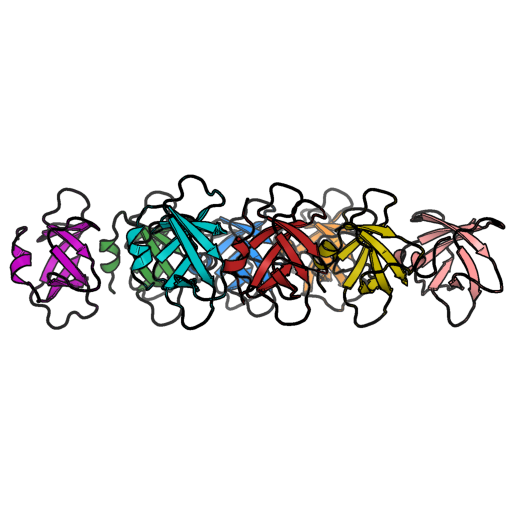1 50 LYS F C 1
ATOM 3505 O O . LYS F 1 50 ? 1.52498 -10.29791 -8.53792 1.000 72.27575 50 LYS F O 1
ATOM 3511 N N . ILE F 1 51 ? 3.73276 -9.91364 -8.78780 1.000 72.78120 51 ILE F N 1
ATOM 3512 C CA . ILE F 1 51 ? 3.70073 -9.97858 -10.24561 1.000 76.96224 51 ILE F CA 1
ATOM 3513 C C . ILE F 1 51 ? 3.96182 -11.40711 -10.71263 1.000 85.22605 51 ILE F C 1
ATOM 3514 O O . ILE F 1 51 ? 4.89441 -12.06693 -10.23720 1.000 85.46279 51 ILE F O 1
ATOM 3519 N N . SER F 1 52 ? 3.14477 -11.88155 -11.65412 1.000 86.94309 52 SER F N 1
ATOM 3520 C CA . SER F 1 52 ? 3.26724 -13.21499 -12.23065 1.000 90.39489 52 SER F CA 1
ATOM 3521 C C . SER F 1 52 ? 3.59195 -13.10283 -13.71722 1.000 93.88312 52 SER F C 1
ATOM 3522 O O . SER F 1 52 ? 3.23982 -12.11132 -14.36308 1.000 92.40479 52 SER F O 1
ATOM 3525 N N . ASN F 1 53 ? 4.28375 -14.11010 -14.26026 1.000 94.31985 53 ASN F N 1
ATOM 3526 C CA . ASN F 1 53 ? 4.55115 -14.17130 -15.69170 1.000 99.14190 53 ASN F CA 1
ATOM 3527 C C . ASN F 1 53 ? 3.54787 -15.04331 -16.41941 1.000 102.57453 53 ASN F C 1
ATOM 3528 O O . ASN F 1 53 ? 3.64467 -15.18922 -17.64872 1.000 102.45205 53 ASN F O 1
ATOM 3533 N N . SER F 1 54 ? 2.58650 -15.61674 -15.70222 1.000 111.36995 54 SER F N 1
ATOM 3534 C CA . SER F 1 54 ? 1.63202 -16.54200 -16.28994 1.000 106.62276 54 SER F CA 1
ATOM 3535 C C . SER F 1 54 ? 0.24134 -15.92411 -16.29502 1.000 112.48537 54 SER F C 1
ATOM 3536 O O . SER F 1 54 ? -0.18014 -15.30255 -15.30594 1.000 109.76933 54 SER F O 1
ATOM 3539 N N . SER F 1 55 ? -0.45575 -16.09053 -17.41847 1.000 115.76920 55 SER F N 1
ATOM 3540 C CA . SER F 1 55 ? -1.83059 -15.64061 -17.59812 1.000 115.07403 55 SER F CA 1
ATOM 3541 C C . SER F 1 55 ? -2.86561 -16.68166 -17.19392 1.000 120.33164 55 SER F C 1
ATOM 3542 O O . SER F 1 55 ? -4.06651 -16.39535 -17.25573 1.000 115.40406 55 SER F O 1
ATOM 3545 N N . SER F 1 56 ? -2.43937 -17.86741 -16.76867 1.000 118.94475 56 SER F N 1
ATOM 3546 C CA . SER F 1 56 ? -3.39546 -18.87939 -16.35088 1.000 119.00168 56 SER F CA 1
ATOM 3547 C C . SER F 1 56 ? -3.97415 -18.48076 -14.99263 1.000 112.48566 56 SER F C 1
ATOM 3548 O O . SER F 1 56 ? -3.27409 -17.93155 -14.14277 1.000 112.73605 56 SER F O 1
ATOM 3551 N N . PHE F 1 57 ? -5.23501 -18.85227 -14.75564 1.000 111.62317 57 PHE F N 1
ATOM 3552 C CA . PHE F 1 57 ? -5.98960 -18.53604 -13.53816 1.000 112.72852 57 PHE F CA 1
ATOM 3553 C C . PHE F 1 57 ? -6.39830 -17.06400 -13.44248 1.000 109.09956 57 PHE F C 1
ATOM 3554 O O . PHE F 1 57 ? -6.65140 -16.57801 -12.33665 1.000 102.43969 57 PHE F O 1
ATOM 3562 N N . CYS F 1 58 ? -6.51419 -16.31932 -14.54068 1.000 108.09771 58 CYS F N 1
ATOM 3563 C CA . CYS F 1 58 ? -6.84918 -14.90526 -14.41145 1.000 102.91664 58 CYS F CA 1
ATOM 3564 C C . CYS F 1 58 ? -8.33048 -14.70218 -14.11248 1.000 107.57373 58 CYS F C 1
ATOM 3565 O O . CYS F 1 58 ? -9.20362 -15.10247 -14.88949 1.000 110.52378 58 CYS F O 1
ATOM 3568 N N . GLU F 1 59 ? -8.60110 -14.05150 -12.97997 1.000 98.02504 59 GLU F N 1
ATOM 3569 C CA . GLU F 1 59 ? -9.97070 -13.76163 -12.57231 1.000 91.41596 59 GLU F CA 1
ATOM 3570 C C . GLU F 1 59 ? -10.57392 -12.65264 -13.42289 1.000 95.23083 59 GLU F C 1
ATOM 3571 O O . GLU F 1 59 ? -11.79764 -12.60705 -13.60384 1.000 106.52034 59 GLU F O 1
ATOM 3577 N N . GLU F 1 60 ? -9.74738 -11.73052 -13.91148 1.000 93.62740 60 GLU F N 1
ATOM 3578 C CA . GLU F 1 60 ? -10.27238 -10.53369 -14.55153 1.000 94.07894 60 GLU F CA 1
ATOM 3579 C C . GLU F 1 60 ? -9.14141 -9.82484 -15.28250 1.000 100.89498 60 GLU F C 1
ATOM 3580 O O . GLU F 1 60 ? -7.96503 -9.98927 -14.94027 1.000 91.50260 60 GLU F O 1
ATOM 3586 N N . THR F 1 61 ? -9.50940 -9.04306 -16.29275 1.000 91.13581 61 THR F N 1
ATOM 3587 C CA . THR F 1 61 ? -8.56891 -8.22637 -17.04617 1.000 83.21606 61 THR F CA 1
ATOM 3588 C C . THR F 1 61 ? -8.84002 -6.75783 -16.73344 1.000 87.78386 61 THR F C 1
ATOM 3589 O O . THR F 1 61 ? -9.97895 -6.29794 -16.84119 1.000 86.19447 61 THR F O 1
ATOM 3593 N N . ILE F 1 62 ? -7.81597 -6.03425 -16.29067 1.000 89.22256 62 ILE F N 1
ATOM 3594 C CA . ILE F 1 62 ? -7.95208 -4.62777 -15.92031 1.000 85.90077 62 ILE F CA 1
ATOM 3595 C C . ILE F 1 62 ? -7.02896 -3.77207 -16.77681 1.000 94.06661 62 ILE F C 1
ATOM 3596 O O . ILE F 1 62 ? -5.83139 -4.06044 -16.88410 1.000 87.62277 62 ILE F O 1
ATOM 3601 N N . LYS F 1 63 ? -7.58611 -2.72066 -17.37770 1.000 100.25465 63 LYS F N 1
ATOM 3602 C CA . LYS F 1 63 ? -6.79396 -1.79224 -18.17842 1.000 102.38583 63 LYS F CA 1
ATOM 3603 C C . LYS F 1 63 ? -6.17439 -0.76871 -17.22404 1.000 103.72337 63 LYS F C 1
ATOM 3604 O O . LYS F 1 63 ? -6.89314 -0.02249 -16.54654 1.000 96.08877 63 LYS F O 1
ATOM 3610 N N . ILE F 1 64 ? -4.84218 -0.74266 -17.15312 1.000 95.16017 64 ILE F N 1
ATOM 3611 C CA . ILE F 1 64 ? -4.13047 0.13537 -16.23831 1.000 87.00621 64 ILE F CA 1
ATOM 3612 C C . ILE F 1 64 ? -3.26588 1.09741 -17.03284 1.000 93.33776 64 ILE F C 1
ATOM 3613 O O . ILE F 1 64 ? -2.76820 0.77512 -18.11525 1.000 97.51721 64 ILE F O 1
ATOM 3618 N N . GLN F 1 65 ? -3.08373 2.28922 -16.47718 1.000 92.16739 65 GLN F N 1
ATOM 3619 C CA . GLN F 1 65 ? -2.16717 3.27834 -17.02490 1.000 96.18408 65 GLN F CA 1
ATOM 3620 C C . GLN F 1 65 ? -1.12303 3.58577 -15.96492 1.000 84.36326 65 GLN F C 1
ATOM 3621 O O . GLN F 1 65 ? -1.46659 4.02223 -14.86209 1.000 86.67468 65 GLN F O 1
ATOM 3627 N N . VAL F 1 66 ? 0.13743 3.32933 -16.27658 1.000 86.12152 66 VAL F N 1
ATOM 3628 C CA . VAL F 1 66 ? 1.19887 3.62762 -15.32730 1.000 80.53981 66 VAL F CA 1
ATOM 3629 C C . VAL F 1 66 ? 1.48918 5.11968 -15.37481 1.000 82.47053 66 VAL F C 1
ATOM 3630 O O . VAL F 1 66 ? 1.76548 5.67861 -16.44224 1.000 83.69710 66 VAL F O 1
ATOM 3634 N N . VAL F 1 67 ? 1.42225 5.76997 -14.21598 1.000 81.46229 67 VAL F N 1
ATOM 3635 C CA . VAL F 1 67 ? 1.65429 7.19998 -14.09896 1.000 82.78589 67 VAL F CA 1
ATOM 3636 C C . VAL F 1 67 ? 2.64189 7.42391 -12.96251 1.000 82.27614 67 VAL F C 1
ATOM 3637 O O . VAL F 1 67 ? 2.91634 6.53074 -12.16100 1.000 80.88679 67 VAL F O 1
ATOM 3641 N N . THR F 1 68 ? 3.17504 8.64206 -12.90025 1.000 85.42893 68 THR F N 1
ATOM 3642 C CA . THR F 1 68 ? 4.03975 9.04471 -11.80199 1.000 87.91912 68 THR F CA 1
ATOM 3643 C C . THR F 1 68 ? 3.45417 10.18055 -10.97587 1.000 87.20963 68 THR F C 1
ATOM 3644 O O . THR F 1 68 ? 4.05984 10.57206 -9.97156 1.000 87.69752 68 THR F O 1
ATOM 3648 N N . SER F 1 69 ? 2.30243 10.72300 -11.36800 1.000 86.73446 69 SER F N 1
ATOM 3649 C CA . SER F 1 69 ? 1.63959 11.77944 -10.61766 1.000 91.63378 69 SER F CA 1
ATOM 3650 C C . SER F 1 69 ? 0.13322 11.57574 -10.66867 1.000 91.53069 69 SER F C 1
ATOM 3651 O O . SER F 1 69 ? -0.40749 11.18051 -11.70801 1.000 86.70225 69 SER F O 1
ATOM 3654 N N . PHE F 1 70 ? -0.53153 11.87296 -9.55180 1.000 114.43791 70 PHE F N 1
ATOM 3655 C CA . PHE F 1 70 ? -1.98576 11.81384 -9.44226 1.000 104.98118 70 PHE F CA 1
ATOM 3656 C C . PHE F 1 70 ? -2.58757 10.50479 -9.96528 1.000 104.23094 70 PHE F C 1
ATOM 3657 O O . PHE F 1 70 ? -3.37166 10.51223 -10.91991 1.000 107.11896 70 PHE F O 1
ATOM 3665 N N . PRO F 1 71 ? -2.22036 9.36946 -9.37840 1.000 88.81031 71 PRO F N 1
ATOM 3666 C CA . PRO F 1 71 ? -2.79105 8.08349 -9.78761 1.000 87.23213 71 PRO F CA 1
ATOM 3667 C C . PRO F 1 71 ? -4.15173 7.83416 -9.15275 1.000 82.01272 71 PRO F C 1
ATOM 3668 O O . PRO F 1 71 ? -4.51815 8.43174 -8.14034 1.000 89.13243 71 PRO F O 1
ATOM 3672 N N . ASP F 1 72 ? -4.89801 6.91035 -9.76216 1.000 81.50166 72 ASP F N 1
ATOM 3673 C CA . ASP F 1 72 ? -6.09374 6.40322 -9.09668 1.000 81.08960 72 ASP F CA 1
ATOM 3674 C C . ASP F 1 72 ? -5.73898 5.49092 -7.93105 1.000 79.30145 72 ASP F C 1
ATOM 3675 O O . ASP F 1 72 ? -6.47952 5.43727 -6.94323 1.000 79.10853 72 ASP F O 1
ATOM 3680 N N . VAL F 1 73 ? -4.62789 4.75862 -8.02745 1.000 77.09088 73 VAL F N 1
ATOM 3681 C CA . VAL F 1 73 ? -4.23763 3.80908 -6.99173 1.000 71.57161 73 VAL F CA 1
ATOM 3682 C C . VAL F 1 73 ? -2.71852 3.70947 -6.94803 1.000 65.47463 73 VAL F C 1
ATOM 3683 O O . VAL F 1 73 ? -2.04178 3.84940 -7.96860 1.000 66.14937 73 VAL F O 1
ATOM 3687 N N . LYS F 1 74 ? -2.18249 3.47866 -5.74983 1.000 62.61939 74 LYS F N 1
ATOM 3688 C CA . LYS F 1 74 ? -0.76299 3.20191 -5.56013 1.000 67.83874 74 LYS F CA 1
ATOM 3689 C C . LYS F 1 74 ? -0.56514 1.71193 -5.31449 1.000 67.64141 74 LYS F C 1
ATOM 3690 O O . LYS F 1 74 ? -1.13728 1.15812 -4.37315 1.000 70.53698 74 LYS F O 1
ATOM 3696 N N . LEU F 1 75 ? 0.26245 1.07393 -6.13475 1.000 67.44406 75 LEU F N 1
ATOM 3697 C CA . LEU F 1 75 ? 0.59302 -0.33237 -5.96518 1.000 61.89739 75 LEU F CA 1
ATOM 3698 C C . LEU F 1 75 ? 2.06283 -0.45608 -5.60023 1.000 67.21462 75 LEU F C 1
ATOM 3699 O O . LEU F 1 75 ? 2.90397 0.28220 -6.11951 1.000 64.63956 75 LEU F O 1
ATOM 3704 N N . GLN F 1 76 ? 2.37077 -1.38877 -4.70684 1.000 69.49918 76 GLN F N 1
ATOM 3705 C CA . GLN F 1 76 ? 3.74906 -1.71172 -4.36423 1.000 71.02135 76 GLN F CA 1
ATOM 3706 C C . GLN F 1 76 ? 4.01919 -3.13901 -4.79755 1.000 70.69470 76 GLN F C 1
ATOM 3707 O O . GLN F 1 76 ? 3.36313 -4.07196 -4.32111 1.000 81.11328 76 GLN F O 1
ATOM 3713 N N . LYS F 1 77 ? 4.96382 -3.30637 -5.71051 1.000 72.17222 77 LYS F N 1
ATOM 3714 C CA . LYS F 1 77 ? 5.35310 -4.64332 -6.11510 1.000 74.40464 77 LYS F CA 1
ATOM 3715 C C . LYS F 1 77 ? 6.05072 -5.36103 -4.96792 1.000 77.89396 77 LYS F C 1
ATOM 3716 O O . LYS F 1 77 ? 6.95169 -4.80915 -4.33104 1.000 81.19891 77 LYS F O 1
ATOM 3722 N N . VAL F 1 78 ? 5.61472 -6.58963 -4.69169 1.000 78.23349 78 VAL F N 1
ATOM 3723 C CA . VAL F 1 78 ? 6.23076 -7.44319 -3.68584 1.000 81.83478 78 VAL F CA 1
ATOM 3724 C C . VAL F 1 78 ? 6.33159 -8.84471 -4.26954 1.000 94.26361 78 VAL F C 1
ATOM 3725 O O . VAL F 1 78 ? 5.64604 -9.18616 -5.23426 1.000 95.16401 78 VAL F O 1
ATOM 3729 N N . THR F 1 79 ? 7.21753 -9.65861 -3.69484 1.000 96.24484 79 THR F N 1
ATOM 3730 C CA . THR F 1 79 ? 7.33151 -11.03701 -4.15314 1.000 99.61699 79 THR F CA 1
ATOM 3731 C C . THR F 1 79 ? 6.55015 -12.01786 -3.29558 1.000 105.34699 79 THR F C 1
ATOM 3732 O O . THR F 1 79 ? 6.10407 -13.05053 -3.81128 1.000 109.15139 79 THR F O 1
ATOM 3736 N N . SER F 1 80 ? 6.35000 -11.71346 -2.01382 1.000 104.96165 80 SER F N 1
ATOM 3737 C CA . SER F 1 80 ? 5.56563 -12.56600 -1.13264 1.000 99.20181 80 SER F CA 1
ATOM 3738 C C . SER F 1 80 ? 4.57112 -11.74332 -0.31699 1.000 100.57580 80 SER F C 1
ATOM 3739 O O . SER F 1 80 ? 4.79656 -10.56357 -0.02229 1.000 97.27561 80 SER F O 1
ATOM 3742 N N . PHE F 1 81 ? 3.45563 -12.39103 0.02017 1.000 100.61838 81 PHE F N 1
ATOM 3743 C CA . PHE F 1 81 ? 2.42333 -11.87205 0.90723 1.000 98.29157 81 PHE F CA 1
ATOM 3744 C C . PHE F 1 81 ? 1.86770 -10.54311 0.38336 1.000 95.31292 81 PHE F C 1
ATOM 3745 O O . PHE F 1 81 ? 2.09189 -9.46106 0.92733 1.000 89.68231 81 PHE F O 1
ATOM 3753 N N . GLY F 1 82 ? 1.10024 -10.67702 -0.69219 1.000 88.05701 82 GLY F N 1
ATOM 3754 C CA . GLY F 1 82 ? 0.45815 -9.55768 -1.33025 1.000 86.00949 82 GLY F CA 1
ATOM 3755 C C . GLY F 1 82 ? -1.03784 -9.57960 -1.14069 1.000 85.53274 82 GLY F C 1
ATOM 3756 O O . GLY F 1 82 ? -1.62789 -10.62628 -0.85747 1.000 84.58749 82 GLY F O 1
ATOM 3757 N N . ASP F 1 83 ? -1.65874 -8.40935 -1.27010 1.000 85.06738 83 ASP F N 1
ATOM 3758 C CA . ASP F 1 83 ? -3.11111 -8.33076 -1.18842 1.000 84.41135 83 ASP F CA 1
ATOM 3759 C C . ASP F 1 83 ? -3.76188 -9.04992 -2.36135 1.000 80.94667 83 ASP F C 1
ATOM 3760 O O . ASP F 1 83 ? -4.84739 -9.62429 -2.21207 1.000 83.39817 83 ASP F O 1
ATOM 3765 N N . PHE F 1 84 ? -3.11959 -9.02789 -3.52738 1.000 77.45851 84 PHE F N 1
ATOM 3766 C CA . PHE F 1 84 ? -3.59545 -9.77220 -4.68395 1.000 77.82435 84 PHE F CA 1
ATOM 3767 C C . PHE F 1 84 ? -2.40853 -10.03794 -5.60446 1.000 73.38924 84 PHE F C 1
ATOM 3768 O O . PHE F 1 84 ? -1.33872 -9.44461 -5.45406 1.000 73.64696 84 PHE F O 1
ATOM 3776 N N . GLU F 1 85 ? -2.60854 -10.94805 -6.55742 1.000 74.61258 85 GLU F N 1
ATOM 3777 C CA . GLU F 1 85 ? -1.60594 -11.32275 -7.54628 1.000 76.36151 85 GLU F CA 1
ATOM 3778 C C . GLU F 1 85 ? -1.97006 -10.71841 -8.89405 1.000 74.75505 85 GLU F C 1
ATOM 3779 O O . GLU F 1 85 ? -3.15028 -10.53922 -9.19984 1.000 73.05603 85 GLU F O 1
ATOM 3785 N N . ALA F 1 86 ? -0.95762 -10.41004 -9.70940 1.000 75.42492 86 ALA F N 1
ATOM 3786 C CA . ALA F 1 86 ? -1.21933 -9.79104 -11.00198 1.000 74.07710 86 ALA F CA 1
ATOM 3787 C C . ALA F 1 86 ? -0.25626 -10.26927 -12.07857 1.000 83.67906 86 ALA F C 1
ATOM 3788 O O . ALA F 1 86 ? 0.95342 -10.35431 -11.85480 1.000 78.22250 86 ALA F O 1
ATOM 3790 N N . TYR F 1 87 ? -0.80524 -10.56909 -13.25158 1.000 88.23047 87 TYR F N 1
ATOM 3791 C CA . TYR F 1 87 ? -0.01701 -10.74832 -14.46655 1.000 84.12351 87 TYR F CA 1
ATOM 3792 C C . TYR F 1 87 ? -0.04305 -9.45807 -15.27261 1.000 84.00027 87 TYR F C 1
ATOM 3793 O O . TYR F 1 87 ? -1.11200 -9.01428 -15.68892 1.000 85.68214 87 TYR F O 1
ATOM 3802 N N . ILE F 1 88 ? 1.12486 -8.88943 -15.53983 1.000 93.52590 88 ILE F N 1
ATOM 3803 C CA . ILE F 1 88 ? 1.22383 -7.62956 -16.27250 1.000 92.20097 88 ILE F CA 1
ATOM 3804 C C . ILE F 1 88 ? 1.44515 -7.91713 -17.75990 1.000 91.96808 88 ILE F C 1
ATOM 3805 O O . ILE F 1 88 ? 2.25884 -8.77461 -18.11455 1.000 92.54922 88 ILE F O 1
ATOM 3810 N N . ASP F 1 89 ? 0.67824 -7.24516 -18.62713 1.000 98.58646 89 ASP F N 1
ATOM 3811 C CA . ASP F 1 89 ? 0.79283 -7.31290 -20.09593 1.000 95.61284 89 ASP F CA 1
ATOM 3812 C C . ASP F 1 89 ? 0.98985 -5.93387 -20.66336 1.000 109.37283 89 ASP F C 1
ATOM 3813 O O . ASP F 1 89 ? 0.00721 -5.21008 -20.80583 1.000 107.55007 89 ASP F O 1
ATOM 3819 N N . TYR G 1 12 ? 30.95350 6.39591 -21.51977 1.000 80.19357 12 TYR G N 1
ATOM 3820 C CA . TYR G 1 12 ? 30.35433 5.07008 -21.62825 1.000 73.46557 12 TYR G CA 1
ATOM 3821 C C . TYR G 1 12 ? 30.98572 4.12731 -20.60863 1.000 77.72065 12 TYR G C 1
ATOM 3822 O O . TYR G 1 12 ? 32.09681 4.36466 -20.14816 1.000 78.80021 12 TYR G O 1
ATOM 3831 N N . GLY G 1 13 ? 30.27246 3.06259 -20.25194 1.000 77.76135 13 GLY G N 1
ATOM 3832 C CA . GLY G 1 13 ? 30.79408 2.10042 -19.29837 1.000 71.85494 13 GLY G CA 1
ATOM 3833 C C . GLY G 1 13 ? 31.04202 0.73738 -19.91355 1.000 58.46221 13 GLY G C 1
ATOM 3834 O O . GLY G 1 13 ? 30.96869 0.58372 -21.13586 1.000 57.94582 13 GLY G O 1
ATOM 3835 N N . LYS G 1 14 ? 31.35124 -0.25553 -19.07601 1.000 58.69987 14 LYS G N 1
ATOM 3836 C CA . LYS G 1 14 ? 31.65943 -1.59078 -19.58007 1.000 58.35139 14 LYS G CA 1
ATOM 3837 C C . LYS G 1 14 ? 30.49791 -2.20668 -20.35592 1.000 59.42917 14 LYS G C 1
ATOM 3838 O O . LYS G 1 14 ? 30.70583 -2.79606 -21.42198 1.000 62.02840 14 LYS G O 1
ATOM 3844 N N . GLY G 1 15 ? 29.26720 -2.07983 -19.84691 1.000 62.68074 15 GLY G N 1
ATOM 3845 C CA . GLY G 1 15 ? 28.12866 -2.78626 -20.42150 1.000 58.57412 15 GLY G CA 1
ATOM 3846 C C . GLY G 1 15 ? 27.58789 -2.22613 -21.71966 1.000 59.47647 15 GLY G C 1
ATOM 3847 O O . GLY G 1 15 ? 26.75425 -2.87593 -22.36336 1.000 58.40209 15 GLY G O 1
ATOM 3848 N N . TYR G 1 16 ? 28.07446 -1.05315 -22.13028 1.000 64.36664 16 TYR G N 1
ATOM 3849 C CA . TYR G 1 16 ? 27.56092 -0.37752 -23.31870 1.000 63.46766 16 TYR G CA 1
ATOM 3850 C C . TYR G 1 16 ? 27.61205 -1.27930 -24.55229 1.000 60.04396 16 TYR G C 1
ATOM 3851 O O . TYR G 1 16 ? 26.60472 -1.46431 -25.24934 1.000 58.13749 16 TYR G O 1
ATOM 3860 N N . LEU G 1 17 ? 28.77317 -1.88493 -24.81234 1.000 61.05269 17 LEU G N 1
ATOM 3861 C CA . LEU G 1 17 ? 28.94042 -2.70108 -26.01237 1.000 62.29817 17 LEU G CA 1
ATOM 3862 C C . LEU G 1 17 ? 27.98171 -3.88596 -26.06282 1.000 61.14273 17 LEU G C 1
ATOM 3863 O O . LEU G 1 17 ? 27.74453 -4.42669 -27.15348 1.000 56.54425 17 LEU G O 1
ATOM 3868 N N . ALA G 1 18 ? 27.42044 -4.30096 -24.91782 1.000 59.21460 18 ALA G N 1
ATOM 3869 C CA . ALA G 1 18 ? 26.45739 -5.40055 -24.94453 1.000 63.95975 18 ALA G CA 1
ATOM 3870 C C . ALA G 1 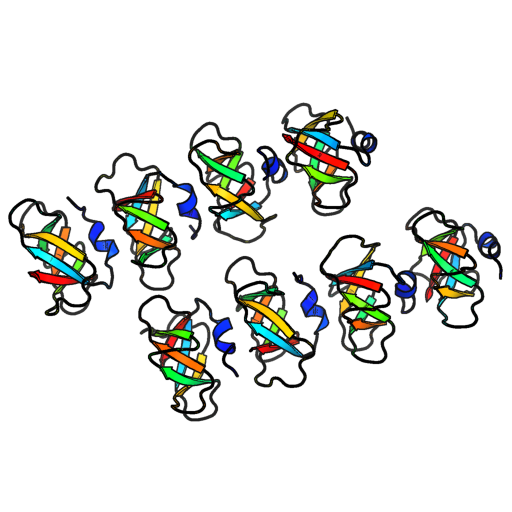18 ? 25.26735 -5.09332 -25.84148 1.000 58.31110 18 ALA G C 1
ATOM 3871 O O . ALA G 1 18 ? 24.62404 -6.01476 -26.35459 1.000 59.64583 18 ALA G O 1
ATOM 3873 N N . MET G 1 19 ? 24.96192 -3.81408 -26.04909 1.000 57.71693 19 MET G N 1
ATOM 3874 C CA . MET G 1 19 ? 23.84123 -3.46005 -26.91040 1.000 61.81392 19 MET G CA 1
ATOM 3875 C C . MET G 1 19 ? 24.09124 -3.71219 -28.38706 1.000 58.23855 19 MET G C 1
ATOM 3876 O O . MET G 1 19 ? 23.13686 -3.66676 -29.17033 1.000 66.73069 19 MET G O 1
ATOM 3881 N N . PHE G 1 20 ? 25.32596 -3.98886 -28.79137 1.000 63.11024 20 PHE G N 1
ATOM 3882 C CA . PHE G 1 20 ? 25.66754 -4.09266 -30.20506 1.000 64.77535 20 PHE G CA 1
ATOM 3883 C C . PHE G 1 20 ? 25.89898 -5.53682 -30.63783 1.000 62.37901 20 PHE G C 1
ATOM 3884 O O . PHE G 1 20 ? 26.65792 -5.80378 -31.57629 1.000 66.04233 20 PHE G O 1
ATOM 3892 N N . LYS G 1 21 ? 25.24121 -6.47228 -29.95631 1.000 63.13935 21 LYS G N 1
ATOM 3893 C CA . LYS G 1 21 ? 25.32868 -7.88020 -30.32348 1.000 63.37984 21 LYS G CA 1
ATOM 3894 C C . LYS G 1 21 ? 24.95441 -8.10959 -31.78359 1.000 66.77366 21 LYS G C 1
ATOM 3895 O O . LYS G 1 21 ? 23.87047 -7.71322 -32.23679 1.000 69.31334 21 LYS G O 1
ATOM 3901 N N . ASN G 1 22 ? 25.87039 -8.75003 -32.50670 1.000 69.02356 22 ASN G N 1
ATOM 3902 C CA . ASN G 1 22 ? 25.70697 -9.05734 -33.91941 1.000 68.52155 22 ASN G CA 1
ATOM 3903 C C . ASN G 1 22 ? 25.51855 -7.79468 -34.75171 1.000 69.63418 22 ASN G C 1
ATOM 3904 O O . ASN G 1 22 ? 24.90631 -7.82987 -35.82338 1.000 74.85384 22 ASN G O 1
ATOM 3909 N N . LYS G 1 23 ? 26.01842 -6.65969 -34.27341 1.000 63.16808 23 LYS G N 1
ATOM 3910 C CA . LYS G 1 23 ? 25.97008 -5.42057 -35.03253 1.000 63.53985 23 LYS G CA 1
ATOM 3911 C C . LYS G 1 23 ? 27.39396 -4.95614 -35.31821 1.000 67.22091 23 LYS G C 1
ATOM 3912 O O . LYS G 1 23 ? 28.37251 -5.60549 -34.94298 1.000 61.73642 23 LYS G O 1
ATOM 3918 N N . LYS G 1 24 ? 27.50541 -3.80890 -35.98116 1.000 63.83107 24 LYS G N 1
ATOM 3919 C CA . LYS G 1 24 ? 28.79804 -3.26301 -36.36268 1.000 66.15130 24 LYS G CA 1
ATOM 3920 C C . LYS G 1 24 ? 28.88669 -1.80944 -35.93382 1.000 66.80814 24 LYS G C 1
ATOM 3921 O O . LYS G 1 24 ? 27.97798 -1.01859 -36.20676 1.000 65.20793 24 LYS G O 1
ATOM 3927 N N . VAL G 1 25 ? 29.99416 -1.46704 -35.27705 1.000 65.51907 25 VAL G N 1
ATOM 3928 C CA . VAL G 1 25 ? 30.26744 -0.11287 -34.82167 1.000 59.27288 25 VAL G CA 1
ATOM 3929 C C . VAL G 1 25 ? 31.60124 0.35084 -35.39268 1.000 67.47006 25 VAL G C 1
ATOM 3930 O O . VAL G 1 25 ? 32.42892 -0.44308 -35.85187 1.000 64.92225 25 VAL G O 1
ATOM 3934 N N . ARG G 1 26 ? 31.80182 1.66341 -35.35109 1.000 68.10957 26 ARG G N 1
ATOM 3935 C CA . ARG G 1 26 ? 33.06463 2.28414 -35.71488 1.000 64.67678 26 ARG G CA 1
ATOM 3936 C C . ARG G 1 26 ? 33.75007 2.75711 -34.44648 1.000 65.38178 26 ARG G C 1
ATOM 3937 O O . ARG G 1 26 ? 33.11427 3.38223 -33.59591 1.000 65.10127 26 ARG G O 1
ATOM 3945 N N . PHE G 1 27 ? 35.01443 2.39325 -34.29358 1.000 61.02916 27 PHE G N 1
ATOM 3946 C CA . PHE G 1 27 ? 35.85415 2.85921 -33.20405 1.000 60.85037 27 PHE G CA 1
ATOM 3947 C C . PHE G 1 27 ? 36.70299 4.01244 -33.72011 1.000 69.29178 27 PHE G C 1
ATOM 3948 O O . PHE G 1 27 ? 37.48336 3.83532 -34.65788 1.000 71.12225 27 PHE G O 1
ATOM 3956 N N . LYS G 1 28 ? 36.54581 5.19027 -33.13316 1.000 66.45694 28 LYS G N 1
ATOM 3957 C CA . LYS G 1 28 ? 37.41242 6.31837 -33.44580 1.000 63.60425 28 LYS G CA 1
ATOM 3958 C C . LYS G 1 28 ? 38.49829 6.35124 -32.38563 1.000 68.70141 28 LYS G C 1
ATOM 3959 O O . LYS G 1 28 ? 38.21020 6.55714 -31.20356 1.000 65.38581 28 LYS G O 1
ATOM 3965 N N . VAL G 1 29 ? 39.73901 6.12800 -32.80627 1.000 68.27730 29 VAL G N 1
ATOM 3966 C CA . VAL G 1 29 ? 40.86661 6.11420 -31.88405 1.000 66.29969 29 VAL G CA 1
ATOM 3967 C C . VAL G 1 29 ? 41.20181 7.55000 -31.51231 1.000 67.35749 29 VAL G C 1
ATOM 3968 O O . VAL G 1 29 ? 41.37956 8.40286 -32.38982 1.000 70.96959 29 VAL G O 1
ATOM 3972 N N . VAL G 1 30 ? 41.29804 7.82702 -30.21277 1.000 66.55463 30 VAL G N 1
ATOM 3973 C CA . VAL G 1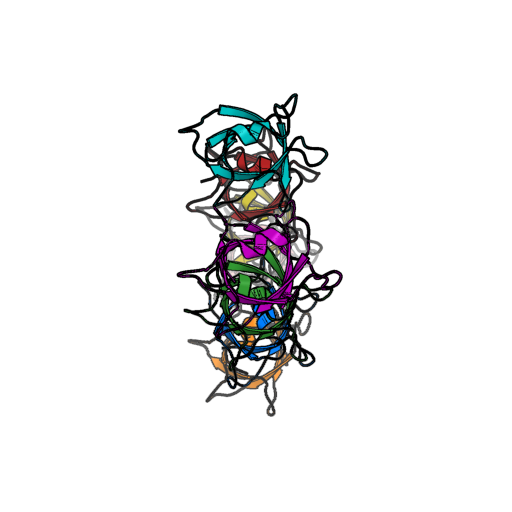 30 ? 41.59685 9.17023 -29.73542 1.000 73.03207 30 VAL G CA 1
ATOM 3974 C C . VAL G 1 30 ? 42.68374 9.11243 -28.67293 1.000 75.62415 30 VAL G C 1
ATOM 3975 O O . VAL G 1 30 ? 43.00816 8.05525 -28.13223 1.000 76.96819 30 VAL G O 1
ATOM 3979 N N . ASN G 1 31 ? 43.23314 10.28945 -28.36710 1.000 77.93708 31 ASN G N 1
ATOM 3980 C CA . ASN G 1 31 ? 44.27588 10.42605 -27.36466 1.000 86.29279 31 ASN G CA 1
ATOM 3981 C C . ASN G 1 31 ? 43.81753 11.18666 -26.13484 1.000 86.12495 31 ASN G C 1
ATOM 3982 O O . ASN G 1 31 ? 44.49688 11.13478 -25.10520 1.000 85.75507 31 ASN G O 1
ATOM 3987 N N . SER G 1 32 ? 42.70263 11.90187 -26.22708 1.000 85.86188 32 SER G N 1
ATOM 3988 C CA . SER G 1 32 ? 42.06252 12.54357 -25.09339 1.000 83.38477 32 SER G CA 1
ATOM 3989 C C . SER G 1 32 ? 40.57037 12.25259 -25.14986 1.000 81.84638 32 SER G C 1
ATOM 3990 O O . SER G 1 32 ? 40.04021 11.80661 -26.17063 1.000 78.21008 32 SER G O 1
ATOM 3993 N N . PHE G 1 33 ? 39.89860 12.54791 -24.04208 1.000 85.73369 33 PHE G N 1
ATOM 3994 C CA . PHE G 1 33 ? 38.45317 12.46972 -23.85956 1.000 75.29497 33 PHE G CA 1
ATOM 3995 C C . PHE G 1 33 ? 37.80328 11.30624 -24.60407 1.000 77.58341 33 PHE G C 1
ATOM 3996 O O . PHE G 1 33 ? 37.07768 11.52631 -25.58434 1.000 77.35179 33 PHE G O 1
ATOM 4004 N N . PRO G 1 34 ? 38.01439 10.06619 -24.17674 1.000 72.56701 34 PRO G N 1
ATOM 4005 C CA . PRO G 1 34 ? 37.38608 8.94131 -24.86717 1.000 72.07468 34 PRO G CA 1
ATOM 4006 C C . PRO G 1 34 ? 36.03937 8.58842 -24.26080 1.000 73.98962 34 PRO G C 1
ATOM 4007 O O . PRO G 1 34 ? 35.76782 8.83388 -23.08418 1.000 76.89519 34 PRO G O 1
ATOM 4011 N N . ASP G 1 35 ? 35.17733 8.01674 -25.10537 1.000 70.14643 35 ASP G N 1
ATOM 4012 C CA . ASP G 1 35 ? 33.95611 7.40104 -24.59639 1.000 72.95982 35 ASP G CA 1
ATOM 4013 C C . ASP G 1 35 ? 34.28481 6.15817 -23.78090 1.000 73.22147 35 ASP G C 1
ATOM 4014 O O . ASP G 1 35 ? 33.64570 5.88668 -22.75666 1.000 71.12267 35 ASP G O 1
ATOM 4019 N N . LEU G 1 36 ? 35.29456 5.40435 -24.21450 1.000 67.90039 36 LEU G N 1
ATOM 4020 C CA . LEU G 1 36 ? 35.71316 4.17998 -23.54990 1.000 64.54219 36 LEU G CA 1
ATOM 4021 C C . LEU G 1 36 ? 37.22627 4.06959 -23.57917 1.000 66.99141 36 LEU G C 1
ATOM 4022 O O . LEU G 1 36 ? 37.84168 4.26452 -24.62979 1.000 59.40402 36 LEU G O 1
ATOM 4027 N N . LYS G 1 37 ? 37.81918 3.74410 -22.43515 1.000 70.10430 37 LYS G N 1
ATOM 4028 C CA . LYS G 1 37 ? 39.20281 3.29396 -22.39545 1.000 67.37042 37 LYS G CA 1
ATOM 4029 C C . LYS G 1 37 ? 39.20903 1.79021 -22.64628 1.000 64.58418 37 LYS G C 1
ATOM 4030 O O . LYS G 1 37 ? 38.60003 1.02433 -21.88942 1.000 71.27293 37 LYS G O 1
ATOM 4036 N N . VAL G 1 38 ? 39.87447 1.37451 -23.71969 1.000 61.60018 38 VAL G N 1
ATOM 4037 C CA . VAL G 1 38 ? 39.81700 0.00427 -24.20939 1.000 57.23934 38 VAL G CA 1
ATOM 4038 C C . VAL G 1 38 ? 41.19588 -0.61682 -24.10071 1.000 65.26679 38 VAL G C 1
ATOM 4039 O O . VAL G 1 38 ? 42.17580 -0.05801 -24.60621 1.000 67.55517 38 VAL G O 1
ATOM 4043 N N . GLN G 1 39 ? 41.26894 -1.78338 -23.47416 1.000 64.36423 39 GLN G N 1
ATOM 4044 C CA . GLN G 1 39 ? 42.47122 -2.59959 -23.51162 1.000 66.81885 39 GLN G CA 1
ATOM 4045 C C . GLN G 1 39 ? 42.18242 -3.83952 -24.34259 1.000 65.48450 39 GLN G C 1
ATOM 4046 O O . GLN G 1 39 ? 41.19092 -4.53850 -24.09950 1.000 68.51763 39 GLN G O 1
ATOM 4052 N N . PHE G 1 40 ? 43.03718 -4.10164 -25.32554 1.000 63.74620 40 PHE G N 1
ATOM 4053 C CA . PHE G 1 40 ? 42.90305 -5.28702 -26.15810 1.000 68.40549 40 PHE G CA 1
ATOM 4054 C C . PHE G 1 40 ? 43.69174 -6.42064 -25.52584 1.000 68.20092 40 PHE G C 1
ATOM 4055 O O . PHE G 1 40 ? 44.86370 -6.25333 -25.17443 1.000 66.67118 40 PHE G O 1
ATOM 4063 N N . VAL G 1 41 ? 43.03787 -7.56864 -25.37371 1.000 72.03674 41 VAL G N 1
ATOM 4064 C CA . VAL G 1 41 ? 43.58196 -8.68847 -24.62562 1.000 73.92713 41 VAL G CA 1
ATOM 4065 C C . VAL G 1 41 ? 43.46157 -9.94606 -25.47365 1.000 80.04913 41 VAL G C 1
ATOM 4066 O O . VAL G 1 41 ? 42.68093 -10.01167 -26.42635 1.000 82.93861 41 VAL G O 1
ATOM 4070 N N . THR G 1 42 ? 44.25063 -10.95548 -25.10865 1.000 78.15124 42 THR G N 1
ATOM 4071 C CA . THR G 1 42 ? 44.20176 -12.26112 -25.75209 1.000 81.86565 42 THR G CA 1
ATOM 4072 C C . THR G 1 42 ? 43.58145 -13.32503 -24.85518 1.000 85.88752 42 THR G C 1
ATOM 4073 O O . THR G 1 42 ? 43.41275 -14.46832 -25.29415 1.000 86.28689 42 THR G O 1
ATOM 4077 N N . SER G 1 43 ? 43.24416 -12.97453 -23.61364 1.000 84.63844 43 SER G N 1
ATOM 4078 C CA . SER G 1 43 ? 42.64159 -13.87748 -22.64257 1.000 89.48589 43 SER G CA 1
ATOM 4079 C C . SER G 1 43 ? 41.74411 -13.06747 -21.71931 1.000 89.72813 43 SER G C 1
ATOM 4080 O O . SER G 1 43 ? 41.96385 -11.86996 -21.52168 1.000 90.46699 43 SER G O 1
ATOM 4083 N N . PHE G 1 44 ? 40.74263 -13.73191 -21.14944 1.000 91.53037 44 PHE G N 1
ATOM 4084 C CA . PHE G 1 44 ? 39.81536 -13.12021 -20.20341 1.000 89.36009 44 PHE G CA 1
ATOM 4085 C C . PHE G 1 44 ? 39.21693 -11.82134 -20.75628 1.000 92.85925 44 PHE G C 1
ATOM 4086 O O . PHE G 1 44 ? 39.41601 -10.74883 -20.18267 1.000 89.83917 44 PHE G O 1
ATOM 4094 N N . PRO G 1 45 ? 38.47656 -11.88351 -21.86319 1.000 84.19611 45 PRO G N 1
ATOM 4095 C CA . PRO G 1 45 ? 37.86115 -10.66855 -22.39951 1.000 77.34648 45 PRO G CA 1
ATOM 4096 C C . PRO G 1 45 ? 36.48930 -10.38776 -21.80211 1.000 81.39477 45 PRO G C 1
ATOM 4097 O O . PRO G 1 45 ? 35.81956 -11.26281 -21.24885 1.000 86.74969 45 PRO G O 1
ATOM 4101 N N . ASP G 1 46 ? 36.06764 -9.13302 -21.94763 1.000 75.56622 46 ASP G N 1
ATOM 4102 C CA . ASP G 1 46 ? 34.67880 -8.79915 -21.67426 1.000 77.10362 46 ASP G CA 1
ATOM 4103 C C . ASP G 1 46 ? 33.79607 -9.08358 -22.87932 1.000 74.36958 46 ASP G C 1
ATOM 4104 O O . ASP G 1 46 ? 32.62724 -9.44448 -22.71640 1.000 75.69953 46 ASP G O 1
ATOM 4109 N N . TYR G 1 47 ? 34.33367 -8.90783 -24.08499 1.000 70.24853 47 TYR G N 1
ATOM 4110 C CA . TYR G 1 47 ? 33.64076 -9.23460 -25.32145 1.000 65.59472 47 TYR G CA 1
ATOM 4111 C C . TYR G 1 47 ? 34.66433 -9.71924 -26.33943 1.000 70.26920 47 TYR G C 1
ATOM 4112 O O . TYR G 1 47 ? 35.82573 -9.30495 -26.31215 1.000 69.11271 47 TYR G O 1
ATOM 4121 N N . LYS G 1 48 ? 34.23005 -10.59674 -27.23854 1.000 67.63460 48 LYS G N 1
ATOM 4122 C CA . LYS G 1 48 ? 35.01256 -10.94156 -28.41792 1.000 70.43271 48 LYS G CA 1
ATOM 4123 C C . LYS G 1 48 ? 34.52271 -10.12272 -29.60542 1.000 69.69703 48 LYS G C 1
ATOM 4124 O O . LYS G 1 48 ? 33.31555 -10.04282 -29.85496 1.000 68.76591 48 LYS G O 1
ATOM 4130 N N . VAL G 1 49 ? 35.46304 -9.51962 -30.33351 1.000 72.22149 49 VAL G N 1
ATOM 4131 C CA . VAL G 1 49 ? 35.15838 -8.60848 -31.43016 1.000 71.68103 49 VAL G CA 1
ATOM 4132 C C . VAL G 1 49 ? 35.82565 -9.09400 -32.71184 1.000 68.88609 49 VAL G C 1
ATOM 4133 O O . VAL G 1 49 ? 36.99977 -9.47914 -32.70941 1.000 72.82591 49 VAL G O 1
ATOM 4137 N N . LYS G 1 50 ? 35.06211 -9.08229 -33.80407 1.000 73.27219 50 LYS G N 1
ATOM 4138 C CA . LYS G 1 50 ? 35.58714 -9.30276 -35.14598 1.000 75.55390 50 LYS G CA 1
ATOM 4139 C C . LYS G 1 50 ? 35.91244 -7.95064 -35.76835 1.000 73.62547 50 LYS G C 1
ATOM 4140 O O . LYS G 1 50 ? 35.05886 -7.05867 -35.80653 1.000 68.90510 50 LYS G O 1
ATOM 4146 N N . ILE G 1 51 ? 37.14973 -7.79176 -36.22708 1.000 71.86777 51 ILE G N 1
ATOM 4147 C CA . ILE G 1 51 ? 37.60478 -6.53784 -36.81573 1.000 68.33270 51 ILE G CA 1
ATOM 4148 C C . ILE G 1 51 ? 37.31379 -6.52850 -38.30670 1.000 70.72980 51 ILE G C 1
ATOM 4149 O O . ILE G 1 51 ? 37.54679 -7.51965 -39.00960 1.000 74.28460 51 ILE G O 1
ATOM 4154 N N . SER G 1 52 ? 36.79871 -5.40268 -38.79137 1.000 71.54440 52 SER G N 1
ATOM 4155 C CA . SER G 1 52 ? 36.45026 -5.23356 -40.19199 1.000 76.93254 52 SER G CA 1
ATOM 4156 C C . SER G 1 52 ? 37.35501 -4.18903 -40.83413 1.000 80.45619 52 SER G C 1
ATOM 4157 O O . SER G 1 52 ? 37.83948 -3.26737 -40.17126 1.000 74.87690 52 SER G O 1
ATOM 4160 N N . ASN G 1 53 ? 37.58132 -4.34357 -42.13380 1.000 98.00873 53 ASN G N 1
ATOM 4161 C CA . ASN G 1 53 ? 38.36905 -3.39314 -42.90120 1.000 97.37251 53 ASN G CA 1
ATOM 4162 C C . ASN G 1 53 ? 37.51965 -2.36412 -43.63194 1.000 95.90265 53 ASN G C 1
ATOM 4163 O O . ASN G 1 53 ? 38.07547 -1.52342 -44.34456 1.000 98.44851 53 ASN G O 1
ATOM 4168 N N . SER G 1 54 ? 36.19926 -2.40519 -43.48367 1.000 97.24636 54 SER G N 1
ATOM 4169 C CA . SER G 1 54 ? 35.31571 -1.48381 -44.18070 1.000 95.94065 54 SER G CA 1
ATOM 4170 C C . SER G 1 54 ? 34.63099 -0.55626 -43.18753 1.000 97.43952 54 SER G C 1
ATOM 4171 O O . SER G 1 54 ? 34.14047 -0.99799 -42.14340 1.000 96.56940 54 SER G O 1
ATOM 4174 N N . SER G 1 55 ? 34.56713 0.72687 -43.53794 1.000 94.02031 55 SER G N 1
ATOM 4175 C CA . SER G 1 55 ? 33.86679 1.71172 -42.72298 1.000 88.01887 55 SER G CA 1
ATOM 4176 C C . SER G 1 55 ? 32.38071 1.75719 -43.03991 1.000 91.83542 55 SER G C 1
ATOM 4177 O O . SER G 1 55 ? 31.64154 2.53284 -42.42131 1.000 88.29250 55 SER G O 1
ATOM 4180 N N . SER G 1 56 ? 31.93660 0.94158 -43.98741 1.000 92.12665 56 SER G N 1
ATOM 4181 C CA . SER G 1 56 ? 30.54251 0.92137 -44.38232 1.000 91.63418 56 SER G CA 1
ATOM 4182 C C . SER G 1 56 ? 29.69762 0.22575 -43.32480 1.000 89.35365 56 SER G C 1
ATOM 4183 O O . SER G 1 56 ? 30.18849 -0.59237 -42.53963 1.000 88.90219 56 SER G O 1
ATOM 4186 N N . PHE G 1 57 ? 28.42077 0.60034 -43.28521 1.000 88.27365 57 PHE G N 1
ATOM 4187 C CA . PHE G 1 57 ? 27.38758 -0.12640 -42.55849 1.000 85.33621 57 PHE G CA 1
ATOM 4188 C C . PHE G 1 57 ? 27.53047 0.00610 -41.04423 1.000 83.81224 57 PHE G C 1
ATOM 4189 O O . PHE G 1 57 ? 27.03456 -0.84264 -40.29991 1.000 85.89409 57 PHE G O 1
ATOM 4197 N N . CYS G 1 58 ? 28.21095 1.05265 -40.57549 1.000 86.60647 58 CYS G N 1
ATOM 4198 C CA . CYS G 1 58 ? 28.46212 1.26774 -39.15244 1.000 79.78878 58 CYS G CA 1
ATOM 4199 C C . CYS G 1 58 ? 27.26158 1.89894 -38.45589 1.000 75.86056 58 CYS G C 1
ATOM 4200 O O . CYS G 1 58 ? 26.78126 2.95682 -38.87435 1.000 76.81649 58 CYS G O 1
ATOM 4203 N N . GLU G 1 59 ? 26.78397 1.25698 -37.38268 1.000 73.89455 59 GLU G N 1
ATOM 4204 C CA . GLU G 1 59 ? 25.62896 1.78526 -36.65237 1.000 78.06605 59 GLU G CA 1
ATOM 4205 C C . GLU G 1 59 ? 25.97592 3.02964 -35.84037 1.000 71.97227 59 GLU G C 1
ATOM 4206 O O . GLU G 1 59 ? 25.14368 3.93544 -35.71844 1.000 82.02864 59 GLU G O 1
ATOM 4212 N N . GLU G 1 60 ? 27.19362 3.12022 -35.31352 1.000 74.82335 60 GLU G N 1
ATOM 4213 C CA . GLU G 1 60 ? 27.50674 4.18029 -34.36639 1.000 69.20641 60 GLU G CA 1
ATOM 4214 C C . GLU G 1 60 ? 29.01768 4.28375 -34.24121 1.000 67.53098 60 GLU G C 1
ATOM 4215 O O . GLU G 1 60 ? 29.74065 3.31076 -34.46871 1.000 67.71470 60 GLU G O 1
ATOM 4221 N N . THR G 1 61 ? 29.47988 5.47060 -33.86030 1.000 67.94242 61 THR G N 1
ATOM 4222 C CA . THR G 1 61 ? 30.89141 5.74148 -33.64487 1.000 65.40927 61 THR G CA 1
ATOM 4223 C C . THR G 1 61 ? 31.14927 5.92182 -32.15562 1.000 63.40847 61 THR G C 1
ATOM 4224 O O . THR G 1 61 ? 30.48254 6.72783 -31.49979 1.000 64.52257 61 THR G O 1
ATOM 4228 N N . ILE G 1 62 ? 32.10344 5.15943 -31.62970 1.000 60.88181 62 ILE G N 1
ATOM 4229 C CA . ILE G 1 62 ? 32.49867 5.20856 -30.23002 1.000 57.43827 62 ILE G CA 1
ATOM 4230 C C . ILE G 1 62 ? 33.94506 5.66786 -30.18811 1.000 63.45397 62 ILE G C 1
ATOM 4231 O O . ILE G 1 62 ? 34.80690 5.07350 -30.84484 1.000 62.78135 62 ILE G O 1
ATOM 4236 N N . LYS G 1 63 ? 34.21313 6.71611 -29.42092 1.000 62.60942 63 LYS G N 1
ATOM 4237 C CA . LYS G 1 63 ? 35.57186 7.21941 -29.28672 1.000 63.76723 63 LYS G CA 1
ATOM 4238 C C . LYS G 1 63 ? 36.28953 6.39615 -28.22470 1.000 63.72650 63 LYS G C 1
ATOM 4239 O O . LYS G 1 63 ? 35.88866 6.40554 -27.05742 1.000 68.14788 63 LYS G O 1
ATOM 4245 N N . ILE G 1 64 ? 37.34585 5.68741 -28.61999 1.000 62.04080 64 ILE G N 1
ATOM 4246 C CA . ILE G 1 64 ? 38.06936 4.79782 -27.71820 1.000 62.69674 64 ILE G CA 1
ATOM 4247 C C . ILE G 1 64 ? 39.50823 5.26727 -27.58224 1.000 61.88693 64 ILE G C 1
ATOM 4248 O O . ILE G 1 64 ? 40.07902 5.86355 -28.49974 1.000 67.19297 64 ILE G O 1
ATOM 4253 N N . GLN G 1 65 ? 40.08276 5.01826 -26.40902 1.000 59.15892 65 GLN G N 1
ATOM 4254 C CA . GLN G 1 65 ? 41.49700 5.24769 -26.14838 1.000 66.91266 65 GLN G CA 1
ATOM 4255 C C . GLN G 1 65 ? 42.10690 3.92155 -25.71921 1.000 67.19282 65 GLN G C 1
ATOM 4256 O O . GLN G 1 65 ? 41.67872 3.33979 -24.71874 1.000 65.32042 65 GLN G O 1
ATOM 4262 N N . VAL G 1 66 ? 43.09127 3.44051 -26.47401 1.000 69.59730 66 VAL G N 1
ATOM 4263 C CA . VAL G 1 66 ? 43.72722 2.16230 -26.16628 1.000 72.21191 66 VAL G CA 1
ATOM 4264 C C . VAL G 1 66 ? 44.69315 2.35039 -25.00263 1.000 72.25494 66 VAL G C 1
ATOM 4265 O O . VAL G 1 66 ? 45.59478 3.19403 -25.05894 1.000 83.17375 66 VAL G O 1
ATOM 4269 N N . VAL G 1 67 ? 44.51321 1.54933 -23.95183 1.000 72.24650 67 VAL G N 1
ATOM 4270 C CA . VAL G 1 67 ? 45.33203 1.59503 -22.74742 1.000 72.83664 67 VAL G CA 1
ATOM 4271 C C . VAL G 1 67 ? 45.75839 0.17212 -22.39762 1.000 74.42989 67 VAL G C 1
ATOM 4272 O O . VAL G 1 67 ? 45.25151 -0.80718 -22.94710 1.000 72.03729 67 VAL G O 1
ATOM 4276 N N . THR G 1 68 ? 46.71710 0.06918 -21.47683 1.000 73.89942 68 THR G N 1
ATOM 4277 C CA . THR G 1 68 ? 47.14320 -1.21937 -20.94908 1.000 80.55303 68 THR G CA 1
ATOM 4278 C C . THR G 1 68 ? 46.86321 -1.36445 -19.46336 1.000 81.59755 68 THR G C 1
ATOM 4279 O O . THR G 1 68 ? 47.08837 -2.44478 -18.90342 1.000 81.42936 68 THR G O 1
ATOM 4283 N N . SER G 1 69 ? 46.36321 -0.31989 -18.81388 1.000 82.18945 69 SER G N 1
ATOM 4284 C CA . SER G 1 69 ? 46.04205 -0.37910 -17.40000 1.000 82.59307 69 SER G CA 1
ATOM 4285 C C . SER G 1 69 ? 44.74221 0.36691 -17.15445 1.000 78.02621 69 SER G C 1
ATOM 4286 O O . SER G 1 69 ? 44.48594 1.41107 -17.76487 1.000 73.66893 69 SER G O 1
ATOM 4289 N N . PHE G 1 70 ? 43.94057 -0.17546 -16.24396 1.000 84.61031 70 PHE G N 1
ATOM 4290 C CA . PHE G 1 70 ? 42.66872 0.41456 -15.84471 1.000 80.24171 70 PHE G CA 1
ATOM 4291 C C . PHE G 1 70 ? 41.76710 0.77924 -17.02883 1.000 81.51862 70 PHE G C 1
ATOM 4292 O O . PHE G 1 70 ? 41.36023 1.93614 -17.17258 1.000 84.15715 70 PHE G O 1
ATOM 4300 N N . PRO G 1 71 ? 41.43014 -0.18108 -17.88579 1.000 71.17431 71 PRO G N 1
ATOM 4301 C CA . PRO G 1 71 ? 40.50736 0.10480 -18.98542 1.000 72.06675 71 PRO G CA 1
ATOM 4302 C C . PRO G 1 71 ? 39.06141 0.05241 -18.51086 1.000 72.27735 71 PRO G C 1
ATOM 4303 O O . PRO G 1 71 ? 38.73538 -0.55044 -17.48676 1.000 70.40097 71 PRO G O 1
ATOM 4307 N N . ASP G 1 72 ? 38.18759 0.70961 -19.27885 1.000 71.20355 72 ASP G N 1
ATOM 4308 C CA . ASP G 1 72 ? 36.75413 0.53785 -19.06136 1.000 68.47479 72 ASP G CA 1
ATOM 4309 C C . ASP G 1 72 ? 36.26490 -0.81473 -19.56358 1.000 69.69046 72 ASP G C 1
ATOM 4310 O O . ASP G 1 72 ? 35.32062 -1.37645 -18.99627 1.000 69.05207 72 ASP G O 1
ATOM 4315 N N . VAL G 1 73 ? 36.86477 -1.33970 -20.63169 1.000 68.06152 73 VAL G N 1
ATOM 4316 C CA . VAL G 1 73 ? 36.42955 -2.60901 -21.20721 1.000 66.09180 73 VAL G CA 1
ATOM 4317 C C . VAL G 1 73 ? 37.62644 -3.30175 -21.84457 1.000 72.26720 73 VAL G C 1
ATOM 4318 O O . VAL G 1 73 ? 38.51633 -2.65329 -22.40280 1.000 68.87921 73 VAL G O 1
ATOM 4322 N N . LYS G 1 74 ? 37.64160 -4.62746 -21.75505 1.000 72.61680 74 LYS G N 1
ATOM 4323 C CA . LYS G 1 74 ? 38.63934 -5.46224 -22.40541 1.000 68.47542 74 LYS G CA 1
ATOM 4324 C C . LYS G 1 74 ? 38.02838 -6.17087 -23.60974 1.000 71.13296 74 LYS G C 1
ATOM 4325 O O . LYS G 1 74 ? 36.99984 -6.84409 -23.48368 1.000 70.48838 74 LYS G O 1
ATOM 4331 N N . LEU G 1 75 ? 38.65524 -5.99994 -24.77484 1.000 70.10555 75 LEU G N 1
ATOM 4332 C CA . LEU G 1 75 ? 38.21345 -6.60362 -26.02592 1.000 65.58965 75 LEU G CA 1
ATOM 4333 C C . LEU G 1 75 ? 39.23604 -7.62503 -26.50608 1.000 70.59996 75 LEU G C 1
ATOM 4334 O O . LEU G 1 75 ? 40.44418 -7.43872 -26.32354 1.000 74.71483 75 LEU G O 1
ATOM 4339 N N . GLN G 1 76 ? 38.75191 -8.71736 -27.09736 1.000 69.41673 76 GLN G N 1
ATOM 4340 C CA . GLN G 1 76 ? 39.61070 -9.72795 -27.70913 1.000 67.02225 76 GLN G CA 1
ATOM 4341 C C . GLN G 1 76 ? 39.29952 -9.83627 -29.19619 1.000 71.78555 76 GLN G C 1
ATOM 4342 O O . GLN G 1 76 ? 38.15452 -10.11639 -29.57259 1.000 68.55551 76 GLN G O 1
ATOM 4348 N N . LYS G 1 77 ? 40.30878 -9.58501 -30.03391 1.000 72.84434 77 LYS G N 1
ATOM 4349 C CA . LYS G 1 77 ? 40.18170 -9.79678 -31.47162 1.000 69.47107 77 LYS G CA 1
ATOM 4350 C C . LYS G 1 77 ? 40.04517 -11.28961 -31.75451 1.000 69.37611 77 LYS G C 1
ATOM 4351 O O . LYS G 1 77 ? 40.83543 -12.10104 -31.26199 1.000 73.46333 77 LYS G O 1
ATOM 4357 N N . VAL G 1 78 ? 39.02969 -11.65533 -32.54016 1.000 71.33772 78 VAL G N 1
ATOM 4358 C CA . VAL G 1 78 ? 38.76144 -13.04556 -32.88967 1.000 74.87809 78 VAL G CA 1
ATOM 4359 C C . VAL G 1 78 ? 38.37917 -13.15916 -34.35735 1.000 76.33809 78 VAL G C 1
ATOM 4360 O O . VAL G 1 78 ? 37.94541 -12.19323 -34.98896 1.000 80.20272 78 VAL G O 1
ATOM 4364 N N . THR G 1 79 ? 38.51275 -14.37749 -34.88449 1.000 78.02468 79 THR G N 1
ATOM 4365 C CA . THR G 1 79 ? 38.13440 -14.66404 -36.26066 1.000 79.66673 79 THR G CA 1
ATOM 4366 C C . THR G 1 79 ? 36.72405 -15.22646 -36.37949 1.000 87.12419 79 THR G C 1
ATOM 4367 O O . THR G 1 79 ? 36.06534 -14.98963 -37.39533 1.000 93.44570 79 THR G O 1
ATOM 4371 N N . SER G 1 80 ? 36.25337 -15.96125 -35.36801 1.000 87.97544 80 SER G N 1
ATOM 4372 C CA . SER G 1 80 ? 34.89645 -16.49281 -35.29498 1.000 91.51383 80 SER G CA 1
ATOM 4373 C C . SER G 1 80 ? 34.38012 -16.28986 -33.87701 1.000 94.40478 80 SER G C 1
ATOM 4374 O O . SER G 1 80 ? 35.13913 -15.93571 -32.97229 1.000 88.97167 80 SER G O 1
ATOM 4377 N N . PHE G 1 81 ? 33.08591 -16.55146 -33.67028 1.000 101.70967 81 PHE G N 1
ATOM 4378 C CA . PHE G 1 81 ? 32.47084 -16.38263 -32.34500 1.000 108.24250 81 PHE G CA 1
ATOM 4379 C C . PHE G 1 81 ? 32.67999 -14.95622 -31.83143 1.000 112.83710 81 PHE G C 1
ATOM 4380 O O . PHE G 1 81 ? 33.27436 -14.74419 -30.77171 1.000 109.52859 81 PHE G O 1
ATOM 4388 N N . GLY G 1 82 ? 32.18454 -13.97160 -32.57191 1.000 93.88465 82 GLY G N 1
ATOM 4389 C CA . GLY G 1 82 ? 32.34046 -12.57520 -32.18973 1.000 74.18875 82 GLY G CA 1
ATOM 4390 C C . GLY G 1 82 ? 31.03753 -11.97658 -31.69128 1.000 80.32152 82 GLY G C 1
ATOM 4391 O O . GLY G 1 82 ? 29.97708 -12.19672 -32.27993 1.000 74.45138 82 GLY G O 1
ATOM 4392 N N . ASP G 1 83 ? 31.13833 -11.19268 -30.61499 1.000 70.97678 83 ASP G N 1
ATOM 4393 C CA . ASP G 1 83 ? 29.96498 -10.51518 -30.07154 1.000 72.34559 83 ASP G CA 1
ATOM 4394 C C . ASP G 1 83 ? 29.48970 -9.38592 -30.97664 1.000 68.93356 83 ASP G C 1
ATOM 4395 O O . ASP G 1 83 ? 28.28049 -9.18950 -31.15404 1.000 68.78448 83 ASP G O 1
ATOM 4400 N N . PHE G 1 84 ? 30.42031 -8.65360 -31.57655 1.000 69.29305 84 PHE G N 1
ATOM 4401 C CA . PHE G 1 84 ? 30.06148 -7.57787 -32.48697 1.000 69.75185 84 PHE G CA 1
ATOM 4402 C C . PHE G 1 84 ? 31.22465 -7.33732 -33.43772 1.000 68.51691 84 PHE G C 1
ATOM 4403 O O . PHE G 1 84 ? 32.32925 -7.84829 -33.24357 1.000 66.69975 84 PHE G O 1
ATOM 4411 N N . GLU G 1 85 ? 30.95027 -6.56554 -34.48534 1.000 70.35808 85 GLU G N 1
ATOM 4412 C CA . GLU G 1 85 ? 31.94753 -6.19109 -35.47325 1.000 65.60123 85 GLU G CA 1
ATOM 4413 C C . GLU G 1 85 ? 32.35184 -4.73525 -35.25944 1.000 65.86252 85 GLU G C 1
ATOM 4414 O O . GLU G 1 85 ? 31.53805 -3.89887 -34.84994 1.000 67.78413 85 GLU G O 1
ATOM 4420 N N . ALA G 1 86 ? 33.61302 -4.42957 -35.56572 1.000 66.80964 86 ALA G N 1
ATOM 4421 C CA . ALA G 1 86 ? 34.14541 -3.08741 -35.36403 1.000 67.33943 86 ALA G CA 1
ATOM 4422 C C . ALA G 1 86 ? 35.08897 -2.71825 -36.49790 1.000 65.49824 86 ALA G C 1
ATOM 4423 O O . ALA G 1 86 ? 35.95162 -3.51533 -36.88807 1.000 68.11309 86 ALA G O 1
ATOM 4425 N N . TYR G 1 87 ? 34.90273 -1.52089 -37.03071 1.000 68.51098 87 TYR G N 1
ATOM 4426 C CA . TYR G 1 87 ? 35.86953 -0.89653 -37.92310 1.000 66.51158 87 TYR G CA 1
ATOM 4427 C C . TYR G 1 87 ? 36.69994 0.09019 -37.12008 1.000 65.42964 87 TYR G C 1
ATOM 4428 O O . TYR G 1 87 ? 36.15129 1.02747 -36.53247 1.000 62.77742 87 TYR G O 1
ATOM 4437 N N . ILE G 1 88 ? 38.01373 -0.10246 -37.11111 1.000 62.56191 88 ILE G N 1
ATOM 4438 C CA . ILE G 1 88 ? 38.90096 0.75990 -36.34456 1.000 66.02043 88 ILE G CA 1
ATOM 4439 C C . ILE G 1 88 ? 39.37938 1.87632 -37.25671 1.000 77.23460 88 ILE G C 1
ATOM 4440 O O . ILE G 1 88 ? 39.94931 1.62087 -38.32462 1.000 78.76927 88 ILE G O 1
ATOM 4445 N N . ASP G 1 89 ? 39.19800 3.11227 -36.81512 1.000 83.85365 89 ASP G N 1
ATOM 4446 C CA . ASP G 1 89 ? 39.67570 4.27835 -37.53530 1.000 86.73062 89 ASP G CA 1
ATOM 4447 C C . ASP G 1 89 ? 40.56291 5.08346 -36.59371 1.000 77.14457 89 ASP G C 1
ATOM 4448 O O . ASP G 1 89 ? 40.10543 5.78121 -35.68440 1.000 77.82782 89 ASP G O 1
ATOM 4454 N N . GLY H 1 11 ? 42.84372 -6.90596 -46.80035 1.000 78.38421 11 GLY H N 1
ATOM 4455 C CA . GLY H 1 11 ? 43.89908 -6.01428 -46.35375 1.000 75.45793 11 GLY H CA 1
ATOM 4456 C C . GLY H 1 11 ? 43.52035 -5.24463 -45.10530 1.000 72.67969 11 GLY H C 1
ATOM 4457 O O . GLY H 1 11 ? 42.54265 -4.50051 -45.10680 1.000 74.20025 11 GLY H O 1
ATOM 4458 N N . TYR H 1 12 ? 44.29568 -5.43155 -44.03815 1.000 69.54300 12 TYR H N 1
ATOM 4459 C CA . TYR H 1 12 ? 44.07598 -4.72071 -42.78479 1.000 61.06804 12 TYR H CA 1
ATOM 4460 C C . TYR H 1 12 ? 44.09234 -3.21776 -43.03797 1.000 65.09841 12 TYR H C 1
ATOM 4461 O O . TYR H 1 12 ? 44.64112 -2.73455 -44.02997 1.000 70.85560 12 TYR H O 1
ATOM 4470 N N . GLY H 1 13 ? 43.51021 -2.45619 -42.11636 1.000 65.58312 13 GLY H N 1
ATOM 4471 C CA . GLY H 1 13 ? 43.44779 -1.02465 -42.27725 1.000 61.71626 13 GLY H CA 1
ATOM 4472 C C . GLY H 1 13 ? 44.42370 -0.32124 -41.34788 1.000 61.70266 13 GLY H C 1
ATOM 4473 O O . GLY H 1 13 ? 45.19732 -0.94146 -40.62037 1.000 61.53858 13 GLY H O 1
ATOM 4474 N N . LYS H 1 14 ? 44.37325 1.01197 -41.39956 1.000 61.93278 14 LYS H N 1
ATOM 4475 C CA . LYS H 1 14 ? 45.32103 1.81920 -40.63923 1.000 61.97319 14 LYS H CA 1
ATOM 4476 C C . LYS H 1 14 ? 45.19962 1.58549 -39.14000 1.000 62.47910 14 LYS H C 1
ATOM 4477 O O . LYS H 1 14 ? 46.20897 1.48401 -38.43672 1.000 62.30077 14 LYS H O 1
ATOM 4483 N N . GLY H 1 15 ? 43.97706 1.50036 -38.63102 1.000 62.96100 15 GLY H N 1
ATOM 4484 C CA . GLY H 1 15 ? 43.76838 1.42095 -37.20168 1.000 63.49556 15 GLY H CA 1
ATOM 4485 C C . GLY H 1 15 ? 44.10585 0.08530 -36.57721 1.000 63.36827 15 GLY H C 1
ATOM 4486 O O . GLY H 1 15 ? 44.09827 -0.02305 -35.34643 1.000 63.81992 15 GLY H O 1
ATOM 4487 N N . TYR H 1 16 ? 44.38562 -0.92952 -37.40127 1.000 62.82083 16 TYR H N 1
ATOM 4488 C CA . TYR H 1 16 ? 44.64405 -2.27600 -36.90080 1.000 62.72714 16 TYR H CA 1
ATOM 4489 C C . TYR H 1 16 ? 45.77000 -2.27850 -35.86772 1.000 62.74881 16 TYR H C 1
ATOM 4490 O O . TYR H 1 16 ? 45.62188 -2.82360 -34.76603 1.000 63.16702 16 TYR H O 1
ATOM 4499 N N . LEU H 1 17 ? 46.89836 -1.64501 -36.20157 1.000 62.35956 17 LEU H N 1
ATOM 4500 C CA . LEU H 1 17 ? 48.05849 -1.64227 -35.31828 1.000 62.37218 17 LEU H CA 1
ATOM 4501 C C . LEU H 1 17 ? 47.76761 -1.00903 -33.96762 1.000 63.12491 17 LEU H C 1
ATOM 4502 O O . LEU H 1 17 ? 48.49092 -1.28397 -33.00342 1.000 66.09588 17 LEU H O 1
ATOM 4507 N N . ALA H 1 18 ? 46.73606 -0.16616 -33.87317 1.000 63.59907 18 ALA H N 1
ATOM 4508 C CA . ALA H 1 18 ? 46.37039 0.40705 -32.58439 1.000 64.38810 18 ALA H CA 1
ATOM 4509 C C . ALA H 1 18 ? 46.01958 -0.65834 -31.55851 1.000 66.11335 18 ALA H C 1
ATOM 4510 O O . ALA H 1 18 ? 46.11860 -0.39463 -30.35640 1.000 65.40977 18 ALA H O 1
ATOM 4512 N N . MET H 1 19 ? 45.61668 -1.85553 -31.99581 1.000 65.36582 19 MET H N 1
ATOM 4513 C CA . MET H 1 19 ? 45.31414 -2.89999 -31.02639 1.000 64.94349 19 MET H CA 1
ATOM 4514 C C . MET H 1 19 ? 46.55392 -3.41350 -30.31717 1.000 67.82894 19 MET H C 1
ATOM 4515 O O . MET H 1 19 ? 46.41914 -4.10488 -29.30306 1.000 68.10488 19 MET H O 1
ATOM 4520 N N . PHE H 1 20 ? 47.74878 -3.08605 -30.80622 1.000 68.11400 20 PHE H N 1
ATOM 4521 C CA . PHE H 1 20 ? 48.97580 -3.65471 -30.26980 1.000 67.26325 20 PHE H CA 1
ATOM 4522 C C . PHE H 1 20 ? 49.79465 -2.63711 -29.48080 1.000 67.58830 20 PHE H C 1
ATOM 4523 O O . PHE H 1 20 ? 51.00660 -2.79594 -29.34565 1.000 73.50758 20 PHE H O 1
ATOM 4531 N N . LYS H 1 21 ? 49.15704 -1.59536 -28.94579 1.000 72.19706 21 LYS H N 1
ATOM 4532 C CA . LYS H 1 21 ? 49.88476 -0.61873 -28.14201 1.000 75.63148 21 LYS H CA 1
ATOM 4533 C C . LYS H 1 21 ? 50.57403 -1.28560 -26.96503 1.000 76.52113 21 LYS H C 1
ATOM 4534 O O . LYS H 1 21 ? 49.94266 -2.01775 -26.19785 1.000 77.68498 21 LYS H O 1
ATOM 4540 N N . ASN H 1 22 ? 51.87954 -1.00853 -26.82407 1.000 79.94608 22 ASN H N 1
ATOM 4541 C CA . ASN H 1 22 ? 52.73014 -1.58401 -25.77285 1.000 70.56934 22 ASN H CA 1
ATOM 4542 C C . ASN H 1 22 ? 52.86831 -3.08932 -25.92757 1.000 71.08636 22 ASN H C 1
ATOM 4543 O O . ASN H 1 22 ? 53.11800 -3.79940 -24.95541 1.000 74.37712 22 ASN H O 1
ATOM 4548 N N . LYS H 1 23 ? 52.69869 -3.57379 -27.15068 1.000 70.27477 23 LYS H N 1
ATOM 4549 C CA . LYS H 1 23 ? 52.93033 -4.96767 -27.50823 1.000 64.72521 23 LYS H CA 1
ATOM 4550 C C . LYS H 1 23 ? 54.02088 -5.03528 -28.58563 1.000 72.60497 23 LYS H C 1
ATOM 4551 O O . LYS H 1 23 ? 54.57374 -4.01353 -29.00856 1.000 63.62910 23 LYS H O 1
ATOM 4557 N N . LYS H 1 24 ? 54.32787 -6.24518 -29.04941 1.000 68.85407 24 LYS H N 1
ATOM 4558 C CA . LYS H 1 24 ? 55.28513 -6.43137 -30.13164 1.000 68.97271 24 LYS H CA 1
ATOM 4559 C C . LYS H 1 24 ? 54.68308 -7.36775 -31.17022 1.000 73.66749 24 LYS H C 1
ATOM 4560 O O . LYS H 1 24 ? 54.07237 -8.38090 -30.83263 1.000 80.60516 24 LYS H O 1
ATOM 4566 N N . VAL H 1 25 ? 54.85583 -7.01316 -32.43656 1.000 69.97495 25 VAL H N 1
ATOM 4567 C CA . VAL H 1 25 ? 54.32719 -7.75452 -33.56696 1.000 70.99741 25 VAL H CA 1
ATOM 4568 C C . VAL H 1 25 ? 55.50575 -8.21673 -34.40792 1.000 78.29009 25 VAL H C 1
ATOM 4569 O O . VAL H 1 25 ? 56.62451 -7.70874 -34.29488 1.000 77.56704 25 VAL H O 1
ATOM 4573 N N . ARG H 1 26 ? 55.25050 -9.20950 -35.24641 1.000 79.94486 26 ARG H N 1
ATOM 4574 C CA . ARG H 1 26 ? 56.24360 -9.68337 -36.19418 1.000 75.41417 26 ARG H CA 1
ATOM 4575 C C . ARG H 1 26 ? 55.79198 -9.24079 -37.58053 1.000 83.33046 26 ARG H C 1
ATOM 4576 O O . ARG H 1 26 ? 54.66792 -9.55263 -37.99516 1.000 79.96717 26 ARG H O 1
ATOM 4584 N N . PHE H 1 27 ? 56.66594 -8.51497 -38.28655 1.000 71.44536 27 PHE H N 1
ATOM 4585 C CA . PHE H 1 27 ? 56.41615 -8.06669 -39.65117 1.000 70.69716 27 PHE H CA 1
ATOM 4586 C C . PHE H 1 27 ? 57.09479 -9.00322 -40.64647 1.000 76.59932 27 PHE H C 1
ATOM 4587 O O . PHE H 1 27 ? 58.32821 -9.09723 -40.67471 1.000 77.13886 27 PHE H O 1
ATOM 4595 N N . LYS H 1 28 ? 56.29071 -9.62615 -41.51017 1.000 72.55625 28 LYS H N 1
ATOM 4596 C CA . LYS H 1 28 ? 56.77399 -10.45384 -42.60703 1.000 76.53378 28 LYS H CA 1
ATOM 4597 C C . LYS H 1 28 ? 56.84022 -9.60228 -43.85732 1.000 73.02214 28 LYS H C 1
ATOM 4598 O O . LYS H 1 28 ? 55.80910 -9.15982 -44.37051 1.000 65.33894 28 LYS H O 1
ATOM 4604 N N . VAL H 1 29 ? 58.04981 -9.38333 -44.35689 1.000 73.94119 29 VAL H N 1
ATOM 4605 C CA . VAL H 1 29 ? 58.17347 -8.56729 -45.54973 1.000 64.53933 29 VAL H CA 1
ATOM 4606 C C . VAL H 1 29 ? 57.74365 -9.38898 -46.75044 1.000 66.88309 29 VAL H C 1
ATOM 4607 O O . VAL H 1 29 ? 58.22235 -10.50876 -46.95413 1.000 72.22321 29 VAL H O 1
ATOM 4611 N N . VAL H 1 30 ? 56.82188 -8.84122 -47.54028 1.000 63.45244 30 VAL H N 1
ATOM 4612 C CA . VAL H 1 30 ? 56.33439 -9.48522 -48.74716 1.000 62.70379 30 VAL H CA 1
ATOM 4613 C C . VAL H 1 30 ? 56.33473 -8.45733 -49.87121 1.000 67.58419 30 VAL H C 1
ATOM 4614 O O . VAL H 1 30 ? 56.44523 -7.25419 -49.64302 1.000 70.83642 30 VAL H O 1
ATOM 4618 N N . ASN H 1 31 ? 56.22180 -8.95307 -51.10894 1.000 71.73501 31 ASN H N 1
ATOM 4619 C CA . ASN H 1 31 ? 56.14574 -8.08965 -52.28207 1.000 77.09000 31 ASN H CA 1
ATOM 4620 C C . ASN H 1 31 ? 54.79860 -8.15674 -52.98481 1.000 81.96543 31 ASN H C 1
ATOM 4621 O O . ASN H 1 31 ? 54.51057 -7.29247 -53.81998 1.000 84.40491 31 ASN H O 1
ATOM 4626 N N . SER H 1 32 ? 53.98213 -9.16048 -52.67150 1.000 83.43250 32 SER H N 1
ATOM 4627 C CA . SER H 1 32 ? 52.61536 -9.27913 -53.15144 1.000 89.61670 32 SER H CA 1
ATOM 4628 C C . SER H 1 32 ? 51.70118 -9.59713 -51.97303 1.000 90.26067 32 SER H C 1
ATOM 4629 O O . SER H 1 32 ? 52.15865 -9.97262 -50.88979 1.000 91.48005 32 SER H O 1
ATOM 4632 N N . PHE H 1 33 ? 50.39134 -9.46576 -52.21140 1.000 85.63524 33 PHE H N 1
ATOM 4633 C CA . PHE H 1 33 ? 49.30297 -9.74278 -51.27090 1.000 87.67713 33 PHE H CA 1
ATOM 4634 C C . PHE H 1 33 ? 49.67259 -9.42089 -49.82540 1.000 83.56602 33 PHE H C 1
ATOM 4635 O O . PHE H 1 33 ? 49.76162 -10.33752 -48.99664 1.000 80.47922 33 PHE H O 1
ATOM 4643 N N . PRO H 1 34 ? 49.87050 -8.13745 -49.47263 1.000 81.17984 34 PRO H N 1
ATOM 4644 C CA . PRO H 1 34 ? 50.20630 -7.79459 -48.08276 1.000 78.59305 34 PRO H CA 1
ATOM 4645 C C . PRO H 1 34 ? 48.98618 -7.45454 -47.23408 1.000 78.69281 34 PRO H C 1
ATOM 4646 O O . PRO H 1 34 ? 47.96046 -7.03360 -47.77484 1.000 81.61808 34 PRO H O 1
ATOM 4650 N N . ASP H 1 35 ? 49.07380 -7.65361 -45.91003 1.000 80.51695 35 ASP H N 1
ATOM 4651 C CA . ASP H 1 35 ? 48.04792 -7.12409 -45.00863 1.000 78.73487 35 ASP H CA 1
ATOM 4652 C C . ASP H 1 35 ? 48.09503 -5.60333 -44.95757 1.000 77.90646 35 ASP H C 1
ATOM 4653 O O . ASP H 1 35 ? 47.05498 -4.94957 -44.80312 1.000 79.57633 35 ASP H O 1
ATOM 4658 N N . LEU H 1 36 ? 49.29795 -5.02805 -45.04382 1.000 61.05335 36 LEU H N 1
ATOM 4659 C CA . LEU H 1 36 ? 49.49323 -3.58435 -44.99001 1.000 61.36265 36 LEU H CA 1
ATOM 4660 C C . LEU H 1 36 ? 50.57724 -3.15573 -45.96936 1.000 66.24538 36 LEU H C 1
ATOM 4661 O O . LEU H 1 36 ? 51.63919 -3.78114 -46.04249 1.000 57.92080 36 LEU H O 1
ATOM 4666 N N . LYS H 1 37 ? 50.29470 -2.09762 -46.72665 1.000 63.50209 37 LYS H N 1
ATOM 4667 C CA . LYS H 1 37 ? 51.31132 -1.35969 -47.46471 1.000 58.01514 37 LYS H CA 1
ATOM 4668 C C . LYS H 1 37 ? 51.88839 -0.31700 -46.51214 1.000 58.75764 37 LYS H C 1
ATOM 4669 O O . LYS H 1 37 ? 51.15471 0.55335 -46.02564 1.000 61.68718 37 LYS H O 1
ATOM 4675 N N . VAL H 1 38 ? 53.18789 -0.40758 -46.23705 1.000 52.57412 38 VAL H N 1
ATOM 4676 C CA . VAL H 1 38 ? 53.83498 0.38210 -45.19431 1.000 51.94919 38 VAL H CA 1
ATOM 4677 C C . VAL H 1 38 ? 54.87095 1.30598 -45.81493 1.000 58.04265 38 VAL H C 1
ATOM 4678 O O . VAL H 1 38 ? 55.72731 0.86125 -46.58850 1.000 62.68697 38 VAL H O 1
ATOM 4682 N N . GLN H 1 39 ? 54.79722 2.58471 -45.46330 1.000 56.48721 39 GLN H N 1
ATOM 4683 C CA . GLN H 1 39 ? 55.83518 3.56083 -45.76337 1.000 59.43706 39 GLN H CA 1
ATOM 4684 C C . GLN H 1 39 ? 56.51253 3.97014 -44.46343 1.000 55.61388 39 GLN H C 1
ATOM 4685 O O . GLN H 1 39 ? 55.83375 4.30935 -43.48913 1.000 63.77805 39 GLN H O 1
ATOM 4691 N N . PHE H 1 40 ? 57.83873 3.92583 -44.43929 1.000 54.91324 40 PHE H N 1
ATOM 4692 C CA . PHE H 1 40 ? 58.58768 4.36000 -43.26824 1.000 61.10030 40 PHE H CA 1
ATOM 4693 C C . PHE H 1 40 ? 58.90826 5.84350 -43.38606 1.000 64.43348 40 PHE H C 1
ATOM 4694 O O . PHE H 1 40 ? 59.43732 6.29684 -44.40682 1.000 63.29909 40 PHE H O 1
ATOM 4702 N N . VAL H 1 41 ? 58.58555 6.59155 -42.32877 1.000 57.49622 41 VAL H N 1
ATOM 4703 C CA . VAL H 1 41 ? 58.62953 8.04582 -42.32641 1.000 60.11042 41 VAL H CA 1
ATOM 4704 C C . VAL H 1 41 ? 59.41110 8.49259 -41.09436 1.000 66.33487 41 VAL H C 1
ATOM 4705 O O . VAL H 1 41 ? 59.59337 7.73246 -40.14239 1.000 67.69215 41 VAL H O 1
ATOM 4709 N N . THR H 1 42 ? 59.91432 9.72972 -41.13553 1.000 70.61125 42 THR H N 1
ATOM 4710 C CA . THR H 1 42 ? 60.62788 10.31794 -40.00533 1.000 71.19913 42 THR H CA 1
ATOM 4711 C C . THR H 1 42 ? 59.86302 11.45369 -39.34173 1.000 80.69808 42 THR H C 1
ATOM 4712 O O . THR H 1 42 ? 60.34626 12.01543 -38.35085 1.000 77.71445 42 THR H O 1
ATOM 4716 N N . SER H 1 43 ? 58.69953 11.82104 -39.87183 1.000 88.21372 43 SER H N 1
ATOM 4717 C CA . SER H 1 43 ? 57.88309 12.88238 -39.30567 1.000 80.84278 43 SER H CA 1
ATOM 4718 C C . SER H 1 43 ? 56.42138 12.54319 -39.54467 1.000 83.41253 43 SER H C 1
ATOM 4719 O O . SER H 1 43 ? 56.07587 11.90706 -40.54440 1.000 77.94687 43 SER H O 1
ATOM 4722 N N . PHE H 1 44 ? 55.56515 13.00218 -38.63655 1.000 74.50455 44 PHE H N 1
ATOM 4723 C CA . PHE H 1 44 ? 54.12709 12.78728 -38.73051 1.000 73.49997 44 PHE H CA 1
ATOM 4724 C C . PHE H 1 44 ? 53.80230 11.32042 -39.01609 1.000 73.44601 44 PHE H C 1
ATOM 4725 O O . PHE H 1 44 ? 53.26712 10.99383 -40.08519 1.000 72.08502 44 PHE H O 1
ATOM 4733 N N . PRO H 1 45 ? 54.10932 10.40739 -38.10008 1.000 68.16831 45 PRO H N 1
ATOM 4734 C CA . PRO H 1 45 ? 53.76293 9.00604 -38.33057 1.000 68.63717 45 PRO H CA 1
ATOM 4735 C C . PRO H 1 45 ? 52.33563 8.71139 -37.88986 1.000 71.09022 45 PRO H C 1
ATOM 4736 O O . PRO H 1 45 ? 51.70645 9.47685 -37.15843 1.000 73.70844 45 PRO H O 1
ATOM 4740 N N . ASP H 1 46 ? 51.81608 7.58418 -38.38133 1.000 67.80934 46 ASP H N 1
ATOM 4741 C CA . ASP H 1 46 ? 50.56618 7.05479 -37.85163 1.000 63.24256 46 ASP H CA 1
ATOM 4742 C C . ASP H 1 46 ? 50.81295 6.29063 -36.56201 1.000 67.56696 46 ASP H C 1
ATOM 4743 O O . ASP H 1 46 ? 49.97625 6.31041 -35.65190 1.000 67.51328 46 ASP H O 1
ATOM 4748 N N . TYR H 1 47 ? 51.95954 5.62400 -36.47586 1.000 69.96832 47 TYR H N 1
ATOM 4749 C CA . TYR H 1 47 ? 52.41588 4.95084 -35.27406 1.000 64.10340 47 TYR H CA 1
ATOM 4750 C C . TYR H 1 47 ? 53.92663 5.08484 -35.22186 1.000 75.14221 47 TYR H C 1
ATOM 4751 O O . TYR H 1 47 ? 54.59317 5.14348 -36.25857 1.000 73.47407 47 TYR H O 1
ATOM 4760 N N . LYS H 1 48 ? 54.46436 5.13457 -34.01223 1.000 74.60828 48 LYS H N 1
ATOM 4761 C CA . LYS H 1 48 ? 55.89724 5.01273 -33.81180 1.000 77.19977 48 LYS H CA 1
ATOM 4762 C C . LYS H 1 48 ? 56.20006 3.56652 -33.46173 1.000 80.36468 48 LYS H C 1
ATOM 4763 O O . LYS H 1 48 ? 55.52872 2.97917 -32.60648 1.000 83.38499 48 LYS H O 1
ATOM 4769 N N . VAL H 1 49 ? 57.18994 2.98856 -34.13497 1.000 78.45056 49 VAL H N 1
ATOM 4770 C CA . VAL H 1 49 ? 57.53510 1.58724 -33.95027 1.000 70.57839 49 VAL H CA 1
ATOM 4771 C C . VAL H 1 49 ? 58.99881 1.49743 -33.55027 1.000 74.38354 49 VAL H C 1
ATOM 4772 O O . VAL H 1 49 ? 59.86200 2.14267 -34.15837 1.000 76.79570 49 VAL H O 1
ATOM 4776 N N . LYS H 1 50 ? 59.26658 0.72177 -32.50975 1.000 70.42505 50 LYS H N 1
ATOM 4777 C CA . LYS H 1 50 ? 60.61759 0.36877 -32.11358 1.000 69.79911 50 LYS H CA 1
ATOM 4778 C C . LYS H 1 50 ? 60.95554 -0.98429 -32.71821 1.000 73.07716 50 LYS H C 1
ATOM 4779 O O . LYS H 1 50 ? 60.22903 -1.96034 -32.50934 1.000 75.34521 50 LYS H O 1
ATOM 4785 N N . ILE H 1 51 ? 62.04685 -1.04578 -33.46777 1.000 73.07196 51 ILE H N 1
ATOM 4786 C CA . ILE H 1 51 ? 62.44010 -2.31101 -34.06956 1.000 77.48479 51 ILE H CA 1
ATOM 4787 C C . ILE H 1 51 ? 63.24415 -3.08019 -33.03801 1.000 79.91045 51 ILE H C 1
ATOM 4788 O O . ILE H 1 51 ? 64.13384 -2.52430 -32.38315 1.000 79.04196 51 ILE H O 1
ATOM 4793 N N . SER H 1 52 ? 62.92447 -4.35453 -32.88320 1.000 95.77526 52 SER H N 1
ATOM 4794 C CA . SER H 1 52 ? 63.54562 -5.19766 -31.88215 1.000 98.68601 52 SER H CA 1
ATOM 4795 C C . SER H 1 52 ? 64.38003 -6.26318 -32.56655 1.000 98.73103 52 SER H C 1
ATOM 4796 O O . SER H 1 52 ? 64.10081 -6.64997 -33.70472 1.000 95.40554 52 SER H O 1
ATOM 4799 N N . ASN H 1 53 ? 65.40055 -6.74223 -31.85732 1.000 129.48847 53 ASN H N 1
ATOM 4800 C CA . ASN H 1 53 ? 66.24287 -7.80860 -32.37760 1.000 124.78626 53 ASN H CA 1
ATOM 4801 C C . ASN H 1 53 ? 65.74669 -9.17318 -31.93563 1.000 123.45028 53 ASN H C 1
ATOM 4802 O O . ASN H 1 53 ? 66.37974 -10.18466 -32.25731 1.000 114.73759 53 ASN H O 1
ATOM 4807 N N . SER H 1 54 ? 64.64521 -9.22203 -31.19252 1.000 107.44952 54 SER H N 1
ATOM 4808 C CA . SER H 1 54 ? 64.11950 -10.46567 -30.65928 1.000 102.91640 54 SER H CA 1
ATOM 4809 C C . SER H 1 54 ? 62.76533 -10.78874 -31.26885 1.000 104.64577 54 SER H C 1
ATOM 4810 O O . SER H 1 54 ? 61.89895 -9.91588 -31.39096 1.000 96.43930 54 SER H O 1
ATOM 4813 N N . SER H 1 55 ? 62.59416 -12.05202 -31.64648 1.000 104.73674 55 SER H N 1
ATOM 4814 C CA . SER H 1 55 ? 61.32468 -12.54782 -32.15185 1.000 98.70334 55 SER H CA 1
ATOM 4815 C C . SER H 1 55 ? 60.42434 -13.08109 -31.04869 1.000 110.57417 55 SER H C 1
ATOM 4816 O O . SER H 1 55 ? 59.28656 -13.47276 -31.33213 1.000 105.48241 55 SER H O 1
ATOM 4819 N N . SER H 1 56 ? 60.89741 -13.09246 -29.80607 1.000 110.56241 56 SER H N 1
ATOM 4820 C CA . SER H 1 56 ? 60.10272 -13.59992 -28.70053 1.000 113.37123 56 SER H CA 1
ATOM 4821 C C . SER H 1 56 ? 59.02787 -12.58686 -28.32021 1.000 113.94014 56 SER H C 1
ATOM 4822 O O . SER H 1 56 ? 59.17117 -11.38429 -28.54835 1.000 109.78637 56 SER H O 1
ATOM 4825 N N . PHE H 1 57 ? 57.92640 -13.09026 -27.76569 1.000 112.83328 57 PHE H N 1
ATOM 4826 C CA . PHE H 1 57 ? 56.85375 -12.26354 -27.22601 1.000 108.62952 57 PHE H CA 1
ATOM 4827 C C . PHE H 1 57 ? 56.09811 -11.49602 -28.29974 1.000 100.19336 57 PHE H C 1
ATOM 4828 O O . PHE H 1 57 ? 55.44692 -10.49104 -27.99178 1.000 95.73071 57 PHE H O 1
ATOM 4836 N N . CYS H 1 58 ? 56.15538 -11.94920 -29.55238 1.000 108.14298 58 CYS H N 1
ATOM 4837 C CA . CYS H 1 58 ? 55.43857 -11.29731 -30.64553 1.000 95.28640 58 CYS H CA 1
ATOM 4838 C C . CYS H 1 58 ? 53.97454 -11.72129 -30.59937 1.000 103.62669 58 CYS H C 1
ATOM 4839 O O . CYS H 1 58 ? 53.66899 -12.92219 -30.57203 1.000 103.46472 58 CYS H O 1
ATOM 4842 N N . GLU H 1 59 ? 53.07368 -10.73683 -30.57844 1.000 96.07039 59 GLU H N 1
ATOM 4843 C CA . GLU H 1 59 ? 51.65429 -11.03132 -30.43841 1.000 94.85373 59 GLU H CA 1
ATOM 4844 C C . GLU H 1 59 ? 51.06460 -11.66033 -31.69338 1.000 95.56287 59 GLU H C 1
ATOM 4845 O O . GLU H 1 59 ? 50.11189 -12.44003 -31.59695 1.000 89.53330 59 GLU H O 1
ATOM 4851 N N . GLU H 1 60 ? 51.59229 -11.32796 -32.86850 1.000 93.38921 60 GLU H N 1
ATOM 4852 C CA . GLU H 1 60 ? 50.95932 -11.69156 -34.13197 1.000 83.96094 60 GLU H CA 1
ATOM 4853 C C . GLU H 1 60 ? 51.94748 -11.40574 -35.25471 1.000 81.99807 60 GLU H C 1
ATOM 4854 O O . GLU H 1 60 ? 52.89748 -10.64176 -35.07324 1.000 77.80903 60 GLU H O 1
ATOM 4860 N N . THR H 1 61 ? 51.75343 -12.06803 -36.39635 1.000 73.54432 61 THR H N 1
ATOM 4861 C CA . THR H 1 61 ? 52.54523 -11.79861 -37.59196 1.000 76.72193 61 THR H CA 1
ATOM 4862 C C . THR H 1 61 ? 51.66539 -11.13507 -38.64889 1.000 73.67099 61 THR H C 1
ATOM 4863 O O . THR H 1 61 ? 50.58463 -11.63965 -38.97873 1.000 72.37832 61 THR H O 1
ATOM 4867 N N . ILE H 1 62 ? 52.11457 -9.98269 -39.14218 1.000 70.31030 62 ILE H N 1
ATOM 4868 C CA . ILE H 1 62 ? 51.40583 -9.20080 -40.14898 1.000 66.03730 62 ILE H CA 1
ATOM 4869 C C . ILE H 1 62 ? 52.28564 -9.10630 -41.38591 1.000 66.02819 62 ILE H C 1
ATOM 4870 O O . ILE H 1 62 ? 53.46552 -8.75019 -41.28360 1.000 65.55694 62 ILE H O 1
ATOM 4875 N N . LYS H 1 63 ? 51.71757 -9.42448 -42.54929 1.000 65.72064 63 LYS H N 1
ATOM 4876 C CA . LYS H 1 63 ? 52.45529 -9.31839 -43.80311 1.000 66.34195 63 LYS H CA 1
ATOM 4877 C C . LYS H 1 63 ? 52.41296 -7.87659 -44.29004 1.000 65.92918 63 LYS H C 1
ATOM 4878 O O . LYS H 1 63 ? 51.33557 -7.34394 -44.57743 1.000 66.77382 63 LYS H O 1
ATOM 4884 N N . ILE H 1 64 ? 53.58599 -7.25239 -44.39645 1.000 65.12683 64 ILE H N 1
ATOM 4885 C CA . ILE H 1 64 ? 53.69596 -5.86029 -44.80713 1.000 60.64118 64 ILE H CA 1
ATOM 4886 C C . ILE H 1 64 ? 54.48412 -5.77524 -46.10436 1.000 60.86711 64 ILE H C 1
ATOM 4887 O O . ILE H 1 64 ? 55.38653 -6.57434 -46.37658 1.000 63.86690 64 ILE H O 1
ATOM 4892 N N . GLN H 1 65 ? 54.13472 -4.77046 -46.89691 1.000 57.02082 65 GLN H N 1
ATOM 4893 C CA . GLN H 1 65 ? 54.83229 -4.41242 -48.12086 1.000 62.26454 65 GLN H CA 1
ATOM 4894 C C . GLN H 1 65 ? 55.35477 -2.99624 -47.95031 1.000 63.22342 65 GLN H C 1
ATOM 4895 O O . GLN H 1 65 ? 54.57155 -2.06996 -47.70911 1.000 56.98844 65 GLN H O 1
ATOM 4901 N N . VAL H 1 66 ? 56.66903 -2.82745 -48.04116 1.000 58.18172 66 VAL H N 1
ATOM 4902 C CA . VAL H 1 66 ? 57.24461 -1.49776 -47.89395 1.000 56.14961 66 VAL H CA 1
ATOM 4903 C C . VAL H 1 66 ? 57.02567 -0.73362 -49.18839 1.000 61.98213 66 VAL H C 1
ATOM 4904 O O . VAL H 1 66 ? 57.42457 -1.18267 -50.26739 1.000 61.82855 66 VAL H O 1
ATOM 4908 N N . VAL H 1 67 ? 56.39721 0.43111 -49.08155 1.000 61.28316 67 VAL H N 1
ATOM 4909 C CA . VAL H 1 67 ? 56.09465 1.26222 -50.23181 1.000 61.91208 67 VAL H CA 1
ATOM 4910 C C . VAL H 1 67 ? 56.55703 2.67638 -49.92917 1.000 62.74955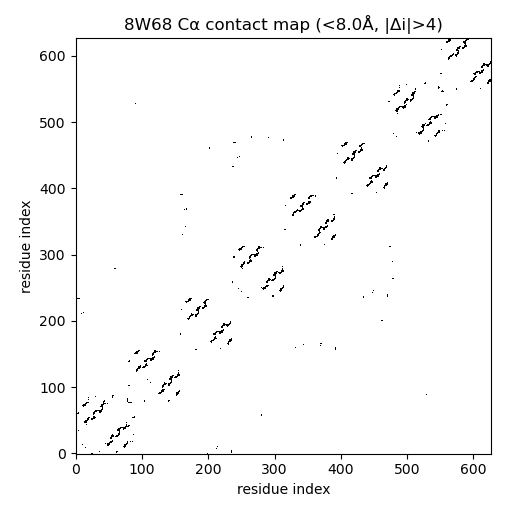 67 VAL H C 1
ATOM 4911 O O . VAL H 1 67 ? 56.86586 3.02659 -48.78957 1.000 62.78066 67 VAL H O 1
ATOM 4915 N N . THR H 1 68 ? 56.60285 3.48837 -50.97961 1.000 64.53647 68 THR H N 1
ATOM 4916 C CA . THR H 1 68 ? 56.94115 4.89342 -50.86032 1.000 68.49597 68 THR H CA 1
ATOM 4917 C C . THR H 1 68 ? 55.80954 5.82314 -51.26228 1.000 68.05922 68 THR H C 1
ATOM 4918 O O . THR H 1 68 ? 55.96318 7.04347 -51.13598 1.000 72.46956 68 THR H O 1
ATOM 4922 N N . SER H 1 69 ? 54.69864 5.28880 -51.76171 1.000 66.53422 69 SER H N 1
ATOM 4923 C CA . SER H 1 69 ? 53.53771 6.07289 -52.14668 1.000 71.68812 69 SER H CA 1
ATOM 4924 C C . SER H 1 69 ? 52.28470 5.28541 -51.79594 1.000 72.39699 69 SER H C 1
ATOM 4925 O O . SER H 1 69 ? 52.26901 4.05390 -51.86809 1.000 73.43106 69 SER H O 1
ATOM 4928 N N . PHE H 1 70 ? 51.23688 6.01153 -51.42496 1.000 73.02510 70 PHE H N 1
ATOM 4929 C CA . PHE H 1 70 ? 49.92865 5.44182 -51.12148 1.000 74.47541 70 PHE H CA 1
ATOM 4930 C C . PHE H 1 70 ? 50.01908 4.31834 -50.08408 1.000 69.90818 70 PHE H C 1
ATOM 4931 O O . PHE H 1 70 ? 49.60081 3.18530 -50.35205 1.000 70.21891 70 PHE H O 1
ATOM 4939 N N . PRO H 1 71 ? 50.54509 4.58803 -48.89325 1.000 68.89009 71 PRO H N 1
ATOM 4940 C CA . PRO H 1 71 ? 50.60428 3.54227 -47.87080 1.000 63.62140 71 PRO H CA 1
ATOM 4941 C C . PRO H 1 71 ? 49.26350 3.37579 -47.17198 1.000 68.49384 71 PRO H C 1
ATOM 4942 O O . PRO H 1 71 ? 48.40681 4.26222 -47.18708 1.000 66.75065 71 PRO H O 1
ATOM 4946 N N . ASP H 1 72 ? 49.08483 2.19381 -46.57049 1.000 66.05181 72 ASP H N 1
ATOM 4947 C CA . ASP H 1 72 ? 47.97328 2.00915 -45.64241 1.000 65.41655 72 ASP H CA 1
ATOM 4948 C C . ASP H 1 72 ? 48.25811 2.71976 -44.32710 1.000 64.14882 72 ASP H C 1
ATOM 4949 O O . ASP H 1 72 ? 47.34310 3.24555 -43.68243 1.000 69.22585 72 ASP H O 1
ATOM 4954 N N . VAL H 1 73 ? 49.52393 2.73241 -43.91039 1.000 59.61927 73 VAL H N 1
ATOM 4955 C CA . VAL H 1 73 ? 49.93478 3.35436 -42.66037 1.000 59.92484 73 VAL H CA 1
ATOM 4956 C C . VAL H 1 73 ? 51.37788 3.81743 -42.81621 1.000 66.41081 73 VAL H C 1
ATOM 4957 O O . VAL H 1 73 ? 52.18933 3.17346 -43.48861 1.000 62.02947 73 VAL H O 1
ATOM 4961 N N . LYS H 1 74 ? 51.69903 4.93622 -42.17981 1.000 62.32670 74 LYS H N 1
ATOM 4962 C CA . LYS H 1 74 ? 53.05524 5.45937 -42.14178 1.000 61.99527 74 LYS H CA 1
ATOM 4963 C C . LYS H 1 74 ? 53.65002 5.17191 -40.76729 1.000 61.99288 74 LYS H C 1
ATOM 4964 O O . LYS H 1 74 ? 53.07272 5.55374 -39.74474 1.000 71.58067 74 LYS H O 1
ATOM 4970 N N . LEU H 1 75 ? 54.79215 4.49175 -40.74263 1.000 67.44034 75 LEU H N 1
ATOM 4971 C CA . LEU H 1 75 ? 55.47447 4.14596 -39.50423 1.000 62.68132 75 LEU H CA 1
ATOM 4972 C C . LEU H 1 75 ? 56.79575 4.89535 -39.40555 1.000 69.07538 75 LEU H C 1
ATOM 4973 O O . LEU H 1 75 ? 57.48004 5.10335 -40.41294 1.000 64.33831 75 LEU H O 1
ATOM 4978 N N . GLN H 1 76 ? 57.14299 5.31245 -38.18934 1.000 71.20555 76 GLN H N 1
ATOM 4979 C CA . GLN H 1 76 ? 58.42889 5.94010 -37.91104 1.000 73.76973 76 GLN H CA 1
ATOM 4980 C C . GLN H 1 76 ? 59.20537 5.06511 -36.93989 1.000 77.89858 76 GLN H C 1
ATOM 4981 O O . GLN H 1 76 ? 58.74862 4.81602 -35.81785 1.000 74.19269 76 GLN H O 1
ATOM 4987 N N . LYS H 1 77 ? 60.36369 4.58681 -37.38391 1.000 73.93540 77 LYS H N 1
ATOM 4988 C CA . LYS H 1 77 ? 61.25104 3.82627 -36.51903 1.000 79.58125 77 LYS H CA 1
ATOM 4989 C C . LYS H 1 77 ? 61.81200 4.75086 -35.44248 1.000 80.77263 77 LYS H C 1
ATOM 4990 O O . LYS H 1 77 ? 62.24441 5.87015 -35.73299 1.000 78.52699 77 LYS H O 1
ATOM 4996 N N . VAL H 1 78 ? 61.77167 4.29731 -34.19021 1.000 81.55162 78 VAL H N 1
ATOM 4997 C CA . VAL H 1 78 ? 62.27231 5.06303 -33.05613 1.000 80.75965 78 VAL H CA 1
ATOM 4998 C C . VAL H 1 78 ? 63.08438 4.14059 -32.16053 1.000 84.13195 78 VAL H C 1
ATOM 4999 O O . VAL H 1 78 ? 63.00616 2.91419 -32.25747 1.000 82.54034 78 VAL H O 1
ATOM 5003 N N . THR H 1 79 ? 63.88894 4.75078 -31.29198 1.000 92.22302 79 THR H N 1
ATOM 5004 C CA . THR H 1 79 ? 64.70378 4.00447 -30.34036 1.000 96.79765 79 THR H CA 1
ATOM 5005 C C . THR H 1 79 ? 64.09338 3.85266 -28.94788 1.000 97.09283 79 THR H C 1
ATOM 5006 O O . THR H 1 79 ? 64.45100 2.90017 -28.24394 1.000 95.36642 79 THR H O 1
ATOM 5010 N N . SER H 1 80 ? 63.19218 4.74359 -28.51794 1.000 96.55710 80 SER H N 1
ATOM 5011 C CA . SER H 1 80 ? 62.62975 4.61293 -27.17431 1.000 99.88387 80 SER H CA 1
ATOM 5012 C C . SER H 1 80 ? 61.10243 4.67678 -27.11859 1.000 101.79478 80 SER H C 1
ATOM 5013 O O . SER H 1 80 ? 60.45913 3.76712 -26.58351 1.000 101.06719 80 SER H O 1
ATOM 5016 N N . PHE H 1 81 ? 60.51891 5.75544 -27.65480 1.000 108.19695 81 PHE H N 1
ATOM 5017 C CA . PHE H 1 81 ? 59.07275 6.02144 -27.61463 1.000 110.60324 81 PHE H CA 1
ATOM 5018 C C . PHE H 1 81 ? 58.35590 5.23380 -28.70694 1.000 111.64443 81 PHE H C 1
ATOM 5019 O O . PHE H 1 81 ? 58.00932 5.76173 -29.76530 1.000 113.27263 81 PHE H O 1
ATOM 5027 N N . GLY H 1 82 ? 58.08176 3.96155 -28.43361 1.000 106.32665 82 GLY H N 1
ATOM 5028 C CA . GLY H 1 82 ? 57.40928 3.09316 -29.38786 1.000 99.49364 82 GLY H CA 1
ATOM 5029 C C . GLY H 1 82 ? 55.97338 2.78092 -28.99376 1.000 103.45607 82 GLY H C 1
ATOM 5030 O O . GLY H 1 82 ? 55.71236 2.30914 -27.88396 1.000 110.36563 82 GLY H O 1
ATOM 5031 N N . ASP H 1 83 ? 55.04708 3.04164 -29.92723 1.000 98.10918 83 ASP H N 1
ATOM 5032 C CA . ASP H 1 83 ? 53.65902 2.64278 -29.70485 1.000 99.12774 83 ASP H CA 1
ATOM 5033 C C . ASP H 1 83 ? 53.55217 1.13080 -29.64017 1.000 97.31990 83 ASP H C 1
ATOM 5034 O O . ASP H 1 83 ? 52.73371 0.58645 -28.89141 1.000 97.30658 83 ASP H O 1
ATOM 5039 N N . PHE H 1 84 ? 54.37101 0.44481 -30.42130 1.000 79.23969 84 PHE H N 1
ATOM 5040 C CA . PHE H 1 84 ? 54.47175 -1.00112 -30.37800 1.000 74.39407 84 PHE H CA 1
ATOM 5041 C C . PHE H 1 84 ? 55.85757 -1.32729 -30.90496 1.000 70.47763 84 PHE H C 1
ATOM 5042 O O . PHE H 1 84 ? 56.53942 -0.47793 -31.48041 1.000 66.59510 84 PHE H O 1
ATOM 5050 N N . GLU H 1 85 ? 56.27525 -2.55743 -30.67884 1.000 68.88677 85 GLU H N 1
ATOM 5051 C CA . GLU H 1 85 ? 57.55969 -3.04168 -31.14175 1.000 66.02126 85 GLU H CA 1
ATOM 5052 C C . GLU H 1 85 ? 57.32934 -3.97358 -32.31698 1.000 67.65802 85 GLU H C 1
ATOM 5053 O O . GLU H 1 85 ? 56.25219 -4.55053 -32.45688 1.000 64.65604 85 GLU H O 1
ATOM 5059 N N . ALA H 1 86 ? 58.32863 -4.08325 -33.18765 1.000 68.32728 86 ALA H N 1
ATOM 5060 C CA . ALA H 1 86 ? 58.21220 -4.93806 -34.35971 1.000 68.84815 86 ALA H CA 1
ATOM 5061 C C . ALA H 1 86 ? 59.52626 -5.65962 -34.59036 1.000 73.03490 86 ALA H C 1
ATOM 5062 O O . ALA H 1 86 ? 60.59439 -5.04027 -34.57420 1.000 76.83761 86 ALA H O 1
ATOM 5064 N N . TYR H 1 87 ? 59.43365 -6.96995 -34.78171 1.000 73.10748 87 TYR H N 1
ATOM 5065 C CA . TYR H 1 87 ? 60.54415 -7.78433 -35.25332 1.000 80.96563 87 TYR H CA 1
ATOM 5066 C C . TYR H 1 87 ? 60.34051 -8.06144 -36.73620 1.000 80.83217 87 TYR H C 1
ATOM 5067 O O . TYR H 1 87 ? 59.30721 -8.60648 -37.13048 1.000 75.81877 87 TYR H O 1
ATOM 5076 N N . ILE H 1 88 ? 61.31109 -7.68640 -37.55506 1.000 79.05792 88 ILE H N 1
ATOM 5077 C CA . ILE H 1 88 ? 61.19867 -7.81809 -39.00280 1.000 84.84069 88 ILE H CA 1
ATOM 5078 C C . ILE H 1 88 ? 61.85901 -9.09761 -39.49505 1.000 88.03800 88 ILE H C 1
ATOM 5079 O O . ILE H 1 88 ? 62.99049 -9.40678 -39.10841 1.000 88.43979 88 ILE H O 1
ATOM 5084 N N . ASP H 1 89 ? 61.14731 -9.84197 -40.34609 1.000 101.96403 89 ASP H N 1
ATOM 5085 C CA . ASP H 1 89 ? 61.72156 -10.99383 -41.05330 1.000 96.59009 89 ASP H CA 1
ATOM 5086 C C . ASP H 1 89 ? 61.57807 -10.79014 -42.57794 1.000 94.87102 89 ASP H C 1
ATOM 5087 O O . ASP H 1 89 ? 60.49827 -10.76353 -43.22195 1.000 91.38199 89 ASP H O 1
#

Solvent-accessible surface area: 33772 Å² total; per-residue (Å²): 86,66,16,114,6,10,1,12,8,12,78,104,64,24,0,75,0,86,45,22,137,69,173,35,28,0,67,0,36,13,29,97,60,183,37,54,27,92,0,82,13,14,109,43,72,52,182,38,73,42,57,0,66,1,43,14,19,68,45,36,29,46,0,79,0,39,56,24,107,68,191,27,53,4,60,0,39,6,60,78,16,112,6,11,1,14,6,10,95,88,43,12,0,72,0,95,65,22,139,68,170,43,36,0,69,0,40,72,25,136,62,184,40,48,25,92,0,33,53,18,150,43,56,56,176,38,79,45,61,2,74,0,44,82,23,122,78,179,36,46,0,75,0,35,127,21,114,63,58,23,61,5,12,0,55,56,79,106,13,116,3,6,1,12,6,7,90,122,50,19,0,69,0,88,46,28,139,70,175,40,33,0,86,0,46,20,39,90,59,187,37,38,25,87,0,74,27,18,127,43,54,31,149,37,89,42,67,0,73,0,39,11,19,62,65,174,38,64,0,84,0,37,52,25,112,67,188,26,65,2,67,0,39,6,82,72,64,18,102,0,8,1,4,7,12,58,100,48,21,0,23,0,92,48,30,140,64,178,29,20,0,81,0,34,11,26,100,78,190,37,52,22,99,0,56,32,18,124,48,44,60,180,36,79,50,58,0,82,0,37,6,22,62,64,180,34,61,0,84,0,38,62,27,127,76,171,18,36,2,42,0,32,8,49,121,40,116,49,64,1,57,114,10,143,127,94,19,0,64,0,82,37,22,142,65,176,36,39,0,65,0,36,10,29,84,61,187,36,49,27,89,0,84,20,18,126,48,55,71,187,39,98,53,71,0,64,0,39,18,14,57,75,176,35,55,0,82,0,36,56,25,109,64,193,25,55,3,66,0,38,5,51,156,39,125,45,45,1,57,132,16,147,120,98,14,0,63,0,69,48,19,118,76,192,27,38,0,78,0,35,13,28,106,63,176,38,49,25,89,0,93,30,16,90,48,70,70,183,48,105,62,60,1,81,0,26,12,21,59,77,194,37,63,1,80,0,34,57,26,105,47,129,27,67,4,54,0,38,4,60,91,24,102,2,21,2,8,4,9,66,102,47,20,0,71,0,94,52,21,132,55,177,43,40,0,77,0,18,10,10,105,52,161,46,48,28,76,0,110,36,17,98,44,59,50,183,39,104,40,60,0,70,0,46,9,27,40,46,85,28,51,1,52,0,28,71,21,132,66,176,32,46,5,53,0,41,8,76,76,69,26,103,1,18,1,9,5,10,77,100,40,18,0,93,0,98,67,22,140,68,178,30,23,0,91,0,42,77,32,121,60,188,41,51,25,78,0,74,49,19,147,43,43,64,186,36,79,40,79,0,74,1,39,78,23,122,61,180,34,53,0,84,0,35,125,25,115,84,164,25,47,2,59,0,57,65,96

B-factor: mean 69.45, std 19.32, range [25.37, 144.3]

Radius of gyration: 32.34 Å; Cα contacts (8 Å, |Δi|>4): 1603; chains: 8; bounding box: 81×32×93 Å

Secondary structure (DSSP, 8-state):
---GGGGGGGTT-EEEEEE-SSS-SEEEEE-SSS-SEEEEEES--TT---EEEEEE-SSS-SEEEEEESSS-SEEEEE-/--GGGGGGGTT-EEEEEE-SSS-SEEEEE-SSS-SEEEEE-S--TT-S-EEEEEE-SSS-SEEEEEESSS-SEEEEE-/--TTGGGGGTT-EEEEEE-SSS-SEEEEE-SSS-SEEEEE-S--TT---EEEEEE-SSS-SEEEEEESS--SEEEEE-/---GGGGGGGTT-EEEEEE-SSS-SEEEEE-SSS-SEEEEEES--TT---EEEEEE-SSS-SEEEEEESS--SEEEEE-/--GGGGGGGTT-EEEEEE-SSS-SEEEEE-SSS-SEEEEE-S--TT---EEEEEE-SSS-SEEEEEESSS-SEEEEE-/--GGGGGGGTT-EEEEEE-SSS-SEEEEE-SSS-SEEEEEES--TT---EEEEEE-SSS-SEEEEEESSS-SEEEEE-/--GGGGGGGTT-EEEEEE-SSS-SEEEEE-SSS-SEEEEEES--TT---EEEEEE-SSS-SEEEEE-SSS-SEEEEE-/---GGGGGGGTT-EEEEEE-SSS-SEEEEE-SSS-SEEEEE-S--TT---EEEEEE-SSS-SEEEEEESS--SEEEEE-

Nearest PDB structures (foldseek):
  8iwb-assembly5_E  TM=9.951E-01  e=1.797E-15  Ureaplasma parvum serovar 3 str. ATCC 700970
  8jrm-assembly1_A  TM=9.282E-01  e=1.472E-12  Ureaplasma parvum serovar 3 str. ATCC 700970
  7esv-assembly1_A-2  TM=1.817E-01  e=9.334E+00  Pseudomonas phage phiYY
  8iwb-assembly5_E  TM=1.005E+00  e=1.101E-17  Ureaplasma parvum serovar 3 str. ATCC 700970
  8jrm-assembly1_A  TM=9.330E-01  e=2.048E-13  Ureaplasma parvum serovar 3 str. ATCC 700970

Sequence (627 aa):
GYGKGYLAMFKNKKVRFKVVNSFPDLKVQFVTSFPDYKVKISNSSSFCEETIKIQVVTSFPDVKLQKVTSFGDFEAYIDYGKGYLAMFKNKKVRFKVVNSFPDLKVQFVTSFPDYKVKISNSSSFCEETIKIQVVTSFPDVKLQKVTSFGDFEAYIDYGKGYLAMFKNKKVRFKVVNSFPDLKVQFVTSFPDYKVKISNSSSFCEETIKIQVVTSFPDVKLQKVTSFGDFEAYIDGYGKGYLAMFKNKKVRFKVVNSFPDLKVQFVTSFPDYKVKISNSSSFCEETIKIQVVTSFPDVKLQKVTSFGDFEAYIDYGKGYLAMFKNKKVRFKVVNSFPDLKVQFVTSFPDYKVKISNSSSFCEETIKIQVVTSFPDVKLQKVTSFGDFEAYIDYGKGYLAMFKNKKVRFKVVNSFPDLKVQFVTSFPDYKVKISNSSSFCEETIKIQVVTSFPDVKLQKVTSFGDFEAYIDYGKGYLAMFKNKKVRFKVVNSFPDLKVQFVTSFPDYKVKISNSSSFCEETIKIQVVTSFPDVKLQKVTSFGDFEAYIDGYGKGYLAMFKNKKVRFKVVNSFPDLKVQFVTSFPDYKVKISNSSSFCEETIKIQVVTSFPDVKLQKVTSFGDFEAYID

Foldseek 3Di:
DDALCPCLVQFAAEAEEEEDAPDFQWEEEEDADDWSWEEEEDPDPPRHPYYGYYYYDDPDTRTYYYYDNDDTRHYYYYD/DALCPCVVQFAAEAEEEEDDPDFPWEEEEDADDWSWEEEEDPDPPRHPYYGYYYYDDPDTRTYYYYDNDDTRYYYYYD/DAQCPCVVQFAAEAEEEEDAPDFQWEEEEDADDWSWEEEEDPDPPRHPYYGYYYYDHPDTRTYYYYDHDDIRYYYYYD/DAAACPCLVQFAAEAEEEEDDDDFNWEEEEDADDWSWEEEEDPDPPRHPYYGYYYYDPPDTRTYYYYDNDRIRYYYYYD/DAACPCLVQFAAEAEEEEDADDWQWEEEEDADDWSWEEEEDQDPPRHPYYGYYYYDDPDTRTYYYYDNDDTRHYYHYD/DAACPCVVQFAAEAEEEEDAPDFPWAEEEDADDFSWEEEEDQDPPRHPYYGYYYHDHPDIRGYYYYDNDDTRYYYYYD/DAACPCLVQFAHEAEEEEDDDDFQWEEEEDADDFSFEEEEDQDPPRHPYYGYYYYDDPDTRGYYYYDDDDGRHYYYYD/DAAACPCLVQFAAEAEEEEDAPDFNWEEEEDAPDFSFEEEEDQDPPRHPYYGYYYYDHPDTRTYYYYDHPDGRYYYYYD